Protein AF-A0A844HS88-F1 (afdb_monomer)

InterPro domains:
  IPR003953 FAD-dependent oxidoreductase 2, FAD-binding domain [PF00890] (98-197)
  IPR005288 L-aspartate oxidase [PTHR42716] (107-210)
  IPR036188 FAD/NAD(P)-binding domain superfamily [G3DSA:3.50.50.60] (1-259)
  IPR036188 FAD/NAD(P)-binding domain superfamily [SSF51905] (2-360)
  IPR037099 Fumarate reductase/succinate dehydrogenase flavoprotein-like, C-terminal domain superfamily [SSF46977] (383-468)

Structure (mmCIF, N/CA/C/O backbone):
data_AF-A0A844HS88-F1
#
_entry.id   AF-A0A844HS88-F1
#
loop_
_atom_site.group_PDB
_atom_site.id
_atom_site.type_symbol
_atom_site.label_atom_id
_atom_site.label_alt_id
_atom_site.label_comp_id
_atom_site.label_asym_id
_atom_site.label_entity_id
_atom_site.label_seq_id
_atom_site.pdbx_PDB_ins_code
_atom_site.Cartn_x
_atom_site.Cartn_y
_atom_site.Cartn_z
_atom_site.occupancy
_atom_site.B_iso_or_equiv
_atom_site.auth_seq_id
_atom_site.auth_comp_id
_atom_site.auth_asym_id
_atom_site.auth_atom_id
_atom_site.pdbx_PDB_model_num
ATOM 1 N N . MET A 1 1 ? 2.535 8.120 -6.222 1.00 95.31 1 MET A N 1
ATOM 2 C CA . MET A 1 1 ? 3.823 8.618 -5.678 1.00 95.31 1 MET A CA 1
ATOM 3 C C . MET A 1 1 ? 4.994 7.700 -6.017 1.00 95.31 1 MET A C 1
ATOM 5 O O . MET A 1 1 ? 5.872 8.145 -6.739 1.00 95.31 1 MET A O 1
ATOM 9 N N . ALA A 1 2 ? 5.017 6.444 -5.553 1.00 98.12 2 ALA A N 1
ATOM 10 C CA . ALA A 1 2 ? 6.159 5.542 -5.770 1.00 98.12 2 ALA A CA 1
ATOM 11 C C . ALA A 1 2 ? 6.509 5.316 -7.250 1.00 98.12 2 ALA A C 1
ATOM 13 O O . ALA A 1 2 ? 7.679 5.378 -7.603 1.00 98.12 2 ALA A O 1
ATOM 14 N N . GLY A 1 3 ? 5.509 5.165 -8.129 1.00 98.44 3 GLY A N 1
ATOM 15 C CA . GLY A 1 3 ? 5.744 5.041 -9.575 1.00 98.44 3 GLY A CA 1
ATOM 16 C C . GLY A 1 3 ? 6.468 6.248 -10.182 1.00 98.44 3 GLY A C 1
ATOM 17 O O . GLY A 1 3 ? 7.363 6.078 -11.002 1.00 98.44 3 GLY A O 1
ATOM 18 N N . ALA A 1 4 ? 6.170 7.468 -9.717 1.00 98.62 4 ALA A N 1
ATOM 19 C CA . ALA A 1 4 ? 6.891 8.662 -10.156 1.00 98.62 4 ALA A CA 1
ATOM 20 C C . ALA A 1 4 ? 8.345 8.658 -9.664 1.00 98.62 4 ALA A C 1
ATOM 22 O O . ALA A 1 4 ? 9.261 8.941 -10.431 1.00 98.62 4 ALA A O 1
ATOM 23 N N . TRP A 1 5 ? 8.586 8.267 -8.410 1.00 98.75 5 TRP A N 1
ATOM 24 C CA . TRP A 1 5 ? 9.951 8.117 -7.905 1.00 98.75 5 TRP A CA 1
ATOM 25 C C . TRP A 1 5 ? 10.727 6.998 -8.604 1.00 98.75 5 TRP A C 1
ATOM 27 O O . TRP A 1 5 ? 11.923 7.164 -8.830 1.00 98.75 5 TRP A O 1
ATOM 37 N N . ALA A 1 6 ? 10.065 5.914 -9.013 1.00 98.88 6 ALA A N 1
ATOM 38 C CA . ALA A 1 6 ? 10.664 4.875 -9.845 1.00 98.88 6 ALA A CA 1
ATOM 39 C C . ALA A 1 6 ? 11.025 5.377 -11.239 1.00 98.88 6 ALA A C 1
ATOM 41 O O . ALA A 1 6 ? 12.147 5.159 -11.690 1.00 98.88 6 ALA A O 1
ATOM 42 N N . ALA A 1 7 ? 10.141 6.138 -11.882 1.00 98.88 7 ALA A N 1
ATOM 43 C CA . ALA A 1 7 ? 10.450 6.773 -13.155 1.00 98.88 7 ALA A CA 1
ATOM 44 C C . ALA A 1 7 ? 11.663 7.713 -13.042 1.00 98.88 7 ALA A C 1
ATOM 46 O O . ALA A 1 7 ? 12.578 7.625 -13.856 1.00 98.88 7 ALA A O 1
ATOM 47 N N . ILE A 1 8 ? 11.736 8.547 -11.997 1.00 98.81 8 ILE A N 1
ATOM 48 C CA . ILE A 1 8 ? 12.902 9.413 -11.741 1.00 98.81 8 ILE A CA 1
ATOM 49 C C . ILE A 1 8 ? 14.176 8.575 -11.550 1.00 98.81 8 ILE A C 1
ATOM 51 O O . ILE A 1 8 ? 15.201 8.885 -12.157 1.00 98.81 8 ILE A O 1
ATOM 55 N N . GLY A 1 9 ? 14.124 7.514 -10.737 1.00 98.62 9 GLY A N 1
ATOM 56 C CA . GLY A 1 9 ? 15.266 6.623 -10.501 1.00 98.62 9 GLY A CA 1
ATOM 57 C C . GLY A 1 9 ? 15.765 5.952 -11.785 1.00 98.62 9 GLY A C 1
ATOM 58 O O . GLY A 1 9 ? 16.962 5.959 -12.063 1.00 98.62 9 GLY A O 1
ATOM 59 N N . ALA A 1 10 ? 14.846 5.455 -12.616 1.00 98.81 10 ALA A N 1
ATOM 60 C CA . ALA A 1 10 ? 15.157 4.834 -13.901 1.00 98.81 10 ALA A CA 1
ATOM 61 C C . ALA A 1 10 ? 15.749 5.829 -14.914 1.00 98.81 10 ALA A C 1
ATOM 63 O O . ALA A 1 10 ? 16.748 5.522 -15.566 1.00 98.81 10 ALA A O 1
ATOM 64 N N . ARG A 1 11 ? 15.191 7.047 -15.015 1.00 98.50 11 ARG A N 1
ATOM 65 C CA . ARG A 1 11 ? 15.721 8.112 -15.887 1.00 98.50 11 ARG A CA 1
ATOM 66 C C . ARG A 1 11 ? 17.132 8.532 -15.475 1.00 98.50 11 ARG A C 1
ATOM 68 O O . ARG A 1 11 ? 17.993 8.669 -16.337 1.00 98.50 11 ARG A O 1
ATOM 75 N N . ARG A 1 12 ? 17.404 8.667 -14.169 1.00 97.44 12 ARG A N 1
ATOM 76 C CA . ARG A 1 12 ? 18.757 8.960 -13.649 1.00 97.44 12 ARG A CA 1
ATOM 77 C C . ARG A 1 12 ? 19.763 7.851 -13.958 1.00 97.44 12 ARG A C 1
ATOM 79 O O . ARG A 1 12 ? 20.939 8.140 -14.132 1.00 97.44 12 ARG A O 1
ATOM 86 N N . ALA A 1 13 ? 19.298 6.608 -14.056 1.00 98.00 13 ALA A N 1
ATOM 87 C CA . ALA A 1 13 ? 20.099 5.459 -14.468 1.00 98.00 13 ALA A CA 1
ATOM 88 C C . ALA A 1 13 ? 20.196 5.284 -16.002 1.00 98.00 13 ALA A C 1
ATOM 90 O O . ALA A 1 13 ? 20.758 4.292 -16.462 1.00 98.00 13 ALA A O 1
ATOM 91 N N . GLY A 1 14 ? 19.673 6.227 -16.796 1.00 97.56 14 GLY A N 1
ATOM 92 C CA . GLY A 1 14 ? 19.836 6.266 -18.253 1.00 97.56 14 GLY A CA 1
ATOM 93 C C . GLY A 1 14 ? 18.770 5.526 -19.068 1.00 97.56 14 GLY A C 1
ATOM 94 O O . GLY A 1 14 ? 18.906 5.438 -20.286 1.00 97.56 14 GLY A O 1
ATOM 95 N N . ALA A 1 15 ? 17.702 5.009 -18.451 1.00 97.75 15 ALA A N 1
ATOM 96 C CA . ALA A 1 15 ? 16.630 4.330 -19.184 1.00 97.75 15 ALA A CA 1
ATOM 97 C C . ALA A 1 15 ? 15.631 5.316 -19.810 1.00 97.75 15 ALA A C 1
ATOM 99 O O . ALA A 1 15 ? 15.387 6.396 -19.271 1.00 97.75 15 ALA A O 1
ATOM 100 N N . SER A 1 16 ? 14.990 4.942 -20.920 1.00 97.81 16 SER A N 1
ATOM 101 C CA . SER A 1 16 ? 13.682 5.494 -21.303 1.00 97.81 16 SER A CA 1
ATOM 102 C C . SER A 1 16 ? 12.586 4.867 -20.437 1.00 97.81 16 SER A C 1
ATOM 104 O O . SER A 1 16 ? 12.724 3.737 -19.972 1.00 97.81 16 SER A O 1
ATOM 106 N N . VAL A 1 17 ? 11.514 5.615 -20.165 1.00 98.69 17 VAL A N 1
ATOM 107 C CA . VAL A 1 17 ? 10.471 5.183 -19.225 1.00 98.69 17 VAL A CA 1
ATOM 108 C C . VAL A 1 17 ? 9.094 5.490 -19.791 1.00 98.69 17 VAL A C 1
ATOM 110 O O . VAL A 1 17 ? 8.818 6.628 -20.174 1.00 98.69 17 VAL A O 1
ATOM 113 N N . VAL A 1 18 ? 8.227 4.479 -19.755 1.00 98.69 18 VAL A N 1
ATOM 114 C CA . VAL A 1 18 ? 6.777 4.630 -19.870 1.00 98.69 18 VAL A CA 1
ATOM 115 C C . VAL A 1 18 ? 6.174 4.382 -18.489 1.00 98.69 18 VAL A C 1
ATOM 117 O O . VAL A 1 18 ? 6.481 3.374 -17.854 1.00 98.69 18 VAL A O 1
ATOM 120 N N . LEU A 1 19 ? 5.345 5.305 -18.008 1.00 98.75 19 LEU A N 1
ATOM 121 C CA . LEU A 1 19 ? 4.589 5.166 -16.767 1.00 98.75 19 LEU A CA 1
ATOM 122 C C . LEU A 1 19 ? 3.106 5.062 -17.104 1.00 98.75 19 LEU A C 1
ATOM 124 O O . LEU A 1 19 ? 2.543 5.971 -17.709 1.00 98.75 19 LEU A O 1
ATOM 128 N N . VAL A 1 20 ? 2.480 3.971 -16.670 1.00 98.00 20 VAL A N 1
ATOM 129 C CA . VAL A 1 20 ? 1.036 3.739 -16.797 1.00 98.00 20 VAL A CA 1
ATOM 130 C C . VAL A 1 20 ? 0.347 3.986 -15.457 1.00 98.00 20 VAL A C 1
ATOM 132 O O . VAL A 1 20 ? 0.857 3.591 -14.407 1.00 98.00 20 VAL A O 1
ATOM 135 N N . GLU A 1 21 ? -0.797 4.662 -15.476 1.00 97.19 21 GLU A N 1
ATOM 136 C CA . GLU A 1 21 ? -1.566 5.000 -14.277 1.00 97.19 21 GLU A CA 1
ATOM 137 C C . GLU A 1 21 ? -3.056 4.746 -14.520 1.00 97.19 21 GLU A C 1
ATOM 139 O O . GLU A 1 21 ? -3.632 5.231 -15.491 1.00 97.19 21 GLU A O 1
ATOM 144 N N . LYS A 1 22 ? -3.695 4.000 -13.608 1.00 96.56 22 LYS A N 1
ATOM 145 C CA . LYS A 1 22 ? -5.129 3.673 -13.681 1.00 96.56 22 LYS A CA 1
ATOM 146 C C . LYS A 1 22 ? -6.009 4.925 -13.634 1.00 96.56 22 LYS A C 1
ATOM 148 O O . LYS A 1 22 ? -7.037 4.988 -14.301 1.00 96.56 22 LYS A O 1
ATOM 153 N N . GLY A 1 23 ? -5.640 5.900 -12.807 1.00 95.25 23 GLY A N 1
ATOM 154 C CA . GLY A 1 23 ? -6.290 7.205 -12.732 1.00 95.25 23 GLY A CA 1
ATOM 155 C C . GLY A 1 23 ? -5.534 8.264 -13.528 1.00 95.25 23 GLY A C 1
ATOM 156 O O . GLY A 1 23 ? -5.138 8.044 -14.663 1.00 95.25 23 GLY A O 1
ATOM 157 N N . TRP A 1 24 ? -5.322 9.418 -12.903 1.00 96.00 24 TRP A N 1
ATOM 158 C CA . TRP A 1 24 ? -4.529 10.509 -13.455 1.00 96.00 24 TRP A CA 1
ATOM 159 C C . TRP A 1 24 ? -3.323 10.794 -12.560 1.00 96.00 24 TRP A C 1
ATOM 161 O O . TRP A 1 24 ? -3.473 11.215 -11.404 1.00 96.00 24 TRP A O 1
ATOM 171 N N . LEU A 1 25 ? -2.114 10.626 -13.093 1.00 96.56 25 LEU A N 1
ATOM 172 C CA . LEU A 1 25 ? -0.883 10.894 -12.369 1.00 96.56 25 LEU A CA 1
ATOM 173 C C . LEU A 1 25 ? -0.826 12.372 -11.987 1.00 96.56 25 LEU A C 1
ATOM 175 O O . LEU A 1 25 ? -0.761 13.258 -12.837 1.00 96.56 25 LEU A O 1
ATOM 179 N N . GLY A 1 26 ? -0.821 12.636 -10.684 1.00 94.75 26 GLY A N 1
ATOM 180 C CA . GLY A 1 26 ? -0.817 13.989 -10.129 1.00 94.75 26 GLY A CA 1
ATOM 181 C C . GLY A 1 26 ? -2.053 14.309 -9.292 1.00 94.75 26 GLY A C 1
ATOM 182 O O . GLY A 1 26 ? -2.003 15.222 -8.470 1.00 94.75 26 GLY A O 1
ATOM 183 N N . THR A 1 27 ? -3.136 13.546 -9.455 1.00 93.81 27 THR A N 1
ATOM 184 C CA . THR A 1 27 ? -4.391 13.730 -8.704 1.00 93.81 27 THR A CA 1
ATOM 185 C C . THR A 1 27 ? -5.016 12.419 -8.218 1.00 93.81 27 THR A C 1
ATOM 187 O O . THR A 1 27 ? -5.870 12.467 -7.334 1.00 93.81 27 THR A O 1
ATOM 190 N N . SER A 1 28 ? -4.587 11.259 -8.730 1.00 92.06 28 SER A N 1
ATOM 191 C CA . SER A 1 28 ? -5.020 9.943 -8.253 1.00 92.06 28 SER A CA 1
ATOM 192 C C . SER A 1 28 ? -4.204 9.420 -7.063 1.00 92.06 28 SER A C 1
ATOM 194 O O . SER A 1 28 ? -3.076 9.846 -6.787 1.00 92.06 28 SER A O 1
ATOM 196 N N . GLY A 1 29 ? -4.799 8.447 -6.367 1.00 91.88 29 GLY A N 1
ATOM 197 C CA . GLY A 1 29 ? -4.190 7.708 -5.266 1.00 91.88 29 GLY A CA 1
ATOM 198 C C . GLY A 1 29 ? -4.266 8.416 -3.911 1.00 91.88 29 GLY A C 1
ATOM 199 O O . GLY A 1 29 ? -4.473 9.625 -3.805 1.00 91.88 29 GLY A O 1
ATOM 200 N N . VAL A 1 30 ? -4.042 7.646 -2.847 1.00 92.06 30 VAL A N 1
ATOM 201 C CA . VAL A 1 30 ? -4.132 8.121 -1.455 1.00 92.06 30 VAL A CA 1
ATOM 202 C C . VAL A 1 30 ? -3.139 9.229 -1.103 1.00 92.06 30 VAL A C 1
ATOM 204 O O . VAL A 1 30 ? -3.414 10.053 -0.236 1.00 92.06 30 VAL A O 1
ATOM 207 N N . THR A 1 31 ? -1.991 9.313 -1.788 1.00 92.50 31 THR A N 1
ATOM 208 C CA . THR A 1 31 ? -1.040 10.413 -1.565 1.00 92.50 31 THR A CA 1
ATOM 209 C C . THR A 1 31 ? -1.655 11.757 -1.944 1.00 92.50 31 THR A C 1
ATOM 211 O O . THR A 1 31 ? -1.456 12.727 -1.220 1.00 92.50 31 THR A O 1
ATOM 214 N N . ALA A 1 32 ? -2.426 11.825 -3.037 1.00 91.69 32 ALA A N 1
ATOM 215 C CA . ALA A 1 32 ? -3.020 13.071 -3.518 1.00 91.69 32 ALA A CA 1
ATOM 216 C C . ALA A 1 32 ? -4.053 13.650 -2.536 1.00 91.69 32 ALA A C 1
ATOM 218 O O . ALA A 1 32 ? -4.318 14.847 -2.559 1.00 91.69 32 ALA A O 1
ATOM 219 N N . THR A 1 33 ? -4.619 12.829 -1.651 1.00 87.12 33 THR A N 1
ATOM 220 C CA . THR A 1 33 ? -5.677 13.213 -0.702 1.00 87.12 33 THR A CA 1
ATOM 221 C C . THR A 1 33 ? -5.168 13.350 0.744 1.00 87.12 33 THR A C 1
ATOM 223 O O . THR A 1 33 ? -5.903 13.778 1.649 1.00 87.12 33 THR A O 1
ATOM 226 N N . ALA A 1 34 ? -3.889 13.035 0.966 1.00 84.25 34 ALA A N 1
ATOM 227 C CA . ALA A 1 34 ? -3.216 13.043 2.259 1.00 84.25 34 ALA A CA 1
ATOM 228 C C . ALA A 1 34 ? -2.344 14.295 2.483 1.00 84.25 34 ALA A C 1
ATOM 230 O O . ALA A 1 34 ? -2.107 15.101 1.584 1.00 84.25 34 ALA A O 1
ATOM 231 N N . GLY A 1 35 ? -1.841 14.441 3.711 1.00 81.94 35 GLY A N 1
ATOM 232 C CA . GLY A 1 35 ? -0.672 15.269 4.027 1.00 81.94 35 GLY A CA 1
ATOM 233 C C . GLY A 1 35 ? 0.528 14.352 4.264 1.00 81.94 35 GLY A C 1
ATOM 234 O O . GLY A 1 35 ? 0.782 14.013 5.423 1.00 81.94 35 GLY A O 1
ATOM 235 N N . PRO A 1 36 ? 1.179 13.827 3.206 1.00 85.25 36 PRO A N 1
ATOM 236 C CA . PRO A 1 36 ? 2.273 12.881 3.366 1.00 85.25 36 PRO A CA 1
ATOM 237 C C . PRO A 1 36 ? 3.429 13.553 4.101 1.00 85.25 36 PRO A C 1
ATOM 239 O O . PRO A 1 36 ? 3.849 14.656 3.754 1.00 85.25 36 PRO A O 1
ATOM 242 N N . GLY A 1 37 ? 3.942 12.873 5.121 1.00 87.50 37 GLY A N 1
ATOM 243 C CA . GLY A 1 37 ? 5.184 13.269 5.761 1.00 87.50 37 GLY A CA 1
ATOM 244 C C . GLY A 1 37 ? 6.260 12.246 5.469 1.00 87.50 37 GLY A C 1
ATOM 245 O O . GLY A 1 37 ? 5.969 11.063 5.512 1.00 87.50 37 GLY A O 1
ATOM 246 N N . HIS A 1 38 ? 7.477 12.664 5.159 1.00 94.62 38 HIS A N 1
ATOM 247 C CA . HIS A 1 38 ? 8.585 11.730 4.975 1.00 94.62 38 HIS A CA 1
ATOM 248 C C . HIS A 1 38 ? 9.324 11.517 6.297 1.00 94.62 38 HIS A C 1
ATOM 250 O O . HIS A 1 38 ? 9.466 12.455 7.087 1.00 94.62 38 HIS A O 1
ATOM 256 N N . TRP A 1 39 ? 9.828 10.299 6.525 1.00 95.25 39 TRP A N 1
ATOM 257 C CA . TRP A 1 39 ? 10.759 10.032 7.618 1.00 95.25 39 TRP A CA 1
ATOM 258 C C . TRP A 1 39 ? 12.066 10.779 7.359 1.00 95.25 39 TRP A C 1
ATOM 260 O O . TRP A 1 39 ? 12.939 10.332 6.624 1.00 95.25 39 TRP A O 1
ATOM 270 N N . TRP A 1 40 ? 12.121 11.981 7.921 1.00 95.19 40 TRP A N 1
ATOM 271 C CA . TRP A 1 40 ? 13.153 12.980 7.702 1.00 95.19 40 TRP A CA 1
ATOM 272 C C . TRP A 1 40 ? 13.886 13.221 9.017 1.00 95.19 40 TRP A C 1
ATOM 274 O O . TRP A 1 40 ? 13.333 13.839 9.931 1.00 95.19 40 TRP A O 1
ATOM 284 N N . VAL A 1 41 ? 15.096 12.677 9.131 1.00 96.19 41 VAL A N 1
ATOM 285 C CA . VAL A 1 41 ? 15.913 12.713 10.350 1.00 96.19 41 VAL A CA 1
ATOM 286 C C . VAL A 1 41 ? 17.351 13.049 9.967 1.00 96.19 41 VAL A C 1
ATOM 288 O O . VAL A 1 41 ? 17.917 12.419 9.067 1.00 96.19 41 VAL A O 1
ATOM 291 N N . ALA A 1 42 ? 17.926 14.045 10.642 1.00 95.31 42 ALA A N 1
ATOM 292 C CA . ALA A 1 42 ? 19.306 14.457 10.425 1.00 95.31 42 ALA A CA 1
ATOM 293 C C . ALA A 1 42 ? 20.274 13.305 10.751 1.00 95.31 42 ALA A C 1
ATOM 295 O O . ALA A 1 42 ? 19.983 12.541 11.673 1.00 95.31 42 ALA A O 1
ATOM 296 N N . PRO A 1 43 ? 21.423 13.175 10.055 1.00 97.06 43 PRO A N 1
ATOM 297 C CA . PRO A 1 43 ? 22.358 12.061 10.248 1.00 97.06 43 PRO A CA 1
ATOM 298 C C . PRO A 1 43 ? 22.714 11.760 11.712 1.00 97.06 43 PRO A C 1
ATOM 300 O O . PRO A 1 43 ? 22.694 10.599 12.110 1.00 97.06 43 PRO A O 1
ATOM 303 N N . ALA A 1 44 ? 22.952 12.793 12.527 1.00 97.31 44 ALA A N 1
ATOM 304 C CA . ALA A 1 44 ? 23.305 12.641 13.942 1.00 97.31 44 ALA A CA 1
ATOM 305 C C . ALA A 1 44 ? 22.196 11.986 14.795 1.00 97.31 44 ALA A C 1
ATOM 307 O O . ALA A 1 44 ? 22.497 11.298 15.767 1.00 97.31 44 ALA A O 1
ATOM 308 N N . ASP A 1 45 ? 20.927 12.145 14.408 1.00 97.75 45 ASP A N 1
ATOM 309 C CA . ASP A 1 45 ? 19.766 11.673 15.173 1.00 97.75 45 ASP A CA 1
ATOM 310 C C . ASP A 1 45 ? 19.217 10.323 14.672 1.00 97.75 45 ASP A C 1
ATOM 312 O O . ASP A 1 45 ? 18.316 9.738 15.288 1.00 97.75 45 ASP A O 1
ATOM 316 N N . ARG A 1 46 ? 19.730 9.803 13.545 1.00 97.25 46 ARG A N 1
ATOM 317 C CA . ARG A 1 46 ? 19.228 8.561 12.927 1.00 97.25 46 ARG A CA 1
ATOM 318 C C . ARG A 1 46 ? 19.328 7.344 13.847 1.00 97.25 46 ARG A C 1
ATOM 320 O O . ARG A 1 46 ? 18.313 6.651 13.955 1.00 97.25 46 ARG A O 1
ATOM 327 N N . PRO A 1 47 ? 20.439 7.097 14.577 1.00 97.62 47 PRO A N 1
ATOM 328 C CA . PRO A 1 47 ? 20.527 5.935 15.462 1.00 97.62 47 PRO A CA 1
ATOM 329 C C . PRO A 1 47 ? 19.402 5.901 16.505 1.00 97.62 47 PRO A C 1
ATOM 331 O O . PRO A 1 47 ? 18.768 4.865 16.706 1.00 97.62 47 PRO A O 1
ATOM 334 N N . ALA A 1 48 ? 19.081 7.050 17.109 1.00 97.56 48 ALA A N 1
ATOM 335 C CA . ALA A 1 48 ? 18.002 7.163 18.086 1.00 97.56 48 ALA A CA 1
ATOM 336 C C . ALA A 1 48 ? 16.618 6.957 17.447 1.00 97.56 48 ALA A C 1
ATOM 338 O O . ALA A 1 48 ? 15.762 6.267 18.010 1.00 97.56 48 ALA A O 1
ATOM 339 N N . ALA A 1 49 ? 16.389 7.514 16.253 1.00 95.88 49 ALA A N 1
ATOM 340 C CA . ALA A 1 49 ? 15.140 7.323 15.521 1.00 95.88 49 ALA A CA 1
ATOM 341 C C . ALA A 1 49 ? 14.917 5.853 15.119 1.00 95.88 49 ALA A C 1
ATOM 343 O O . ALA A 1 49 ? 13.800 5.344 15.257 1.00 95.88 49 ALA A O 1
ATOM 344 N N . ILE A 1 50 ? 15.971 5.167 14.666 1.00 96.88 50 ILE A N 1
ATOM 345 C CA . ILE A 1 50 ? 15.947 3.742 14.319 1.00 96.88 50 ILE A CA 1
ATOM 346 C C . ILE A 1 50 ? 15.696 2.897 15.568 1.00 96.88 50 ILE A C 1
ATOM 348 O O . ILE A 1 50 ? 14.772 2.087 15.562 1.00 96.88 50 ILE A O 1
ATOM 352 N N . ALA A 1 51 ? 16.433 3.126 16.660 1.00 96.38 51 ALA A N 1
ATOM 353 C CA . ALA A 1 51 ? 16.244 2.407 17.923 1.00 96.38 51 ALA A CA 1
ATOM 354 C C . ALA A 1 51 ? 14.804 2.539 18.447 1.00 96.38 51 ALA A C 1
ATOM 356 O O . ALA A 1 51 ? 14.166 1.543 18.799 1.00 96.38 51 ALA A O 1
ATOM 357 N N . LYS A 1 52 ? 14.242 3.755 18.404 1.00 94.38 52 LYS A N 1
ATOM 358 C CA . LYS A 1 52 ? 12.843 4.005 18.772 1.00 94.38 52 LYS A CA 1
ATOM 359 C C . LYS A 1 52 ? 11.868 3.209 17.905 1.00 94.38 52 LYS A C 1
ATOM 361 O O . LYS A 1 52 ? 10.883 2.685 18.424 1.00 94.38 52 LYS A O 1
ATOM 366 N N . ARG A 1 53 ? 12.111 3.118 16.593 1.00 93.38 53 ARG A N 1
ATOM 367 C CA . ARG A 1 53 ? 11.241 2.355 15.689 1.00 93.38 53 ARG A CA 1
ATOM 368 C C . ARG A 1 53 ? 11.391 0.847 15.889 1.00 93.38 53 ARG A C 1
ATOM 370 O O . ARG A 1 53 ? 10.376 0.153 15.893 1.00 93.38 53 ARG A O 1
ATOM 377 N N . LEU A 1 54 ? 12.612 0.349 16.096 1.00 93.25 54 LEU A N 1
ATOM 378 C CA . LEU A 1 54 ? 12.894 -1.060 16.392 1.00 93.25 54 LEU A CA 1
ATOM 379 C C . LEU A 1 54 ? 12.110 -1.549 17.608 1.00 93.25 54 LEU A C 1
ATOM 381 O O . LEU A 1 54 ? 11.439 -2.575 17.508 1.00 93.25 54 LEU A O 1
ATOM 385 N N . ALA A 1 55 ? 12.088 -0.773 18.691 1.00 92.31 55 ALA A N 1
ATOM 386 C CA . ALA A 1 55 ? 11.365 -1.121 19.915 1.00 92.31 55 ALA A CA 1
ATOM 387 C C . ALA A 1 55 ? 9.847 -1.335 19.718 1.00 92.31 55 ALA A C 1
ATOM 389 O O . ALA A 1 55 ? 9.215 -2.026 20.508 1.00 92.31 55 ALA A O 1
ATOM 390 N N . GLN A 1 56 ? 9.250 -0.765 18.666 1.00 88.06 56 GLN A N 1
ATOM 391 C CA . GLN A 1 56 ? 7.805 -0.835 18.389 1.00 88.06 56 GLN A CA 1
ATOM 392 C C . GLN A 1 56 ? 7.445 -1.818 17.265 1.00 88.06 56 GLN A C 1
ATOM 394 O O . GLN A 1 56 ? 6.276 -2.038 16.960 1.00 88.06 56 GLN A O 1
ATOM 399 N N . SER A 1 57 ? 8.454 -2.373 16.602 1.00 83.25 57 SER A N 1
ATOM 400 C CA . SER A 1 57 ? 8.322 -3.052 15.314 1.00 83.25 57 SER A CA 1
ATOM 401 C C . SER A 1 57 ? 7.859 -4.503 15.394 1.00 83.25 57 SER A C 1
ATOM 403 O O . SER A 1 57 ? 7.621 -5.115 14.360 1.00 83.25 57 SER A O 1
ATOM 405 N N . GLY A 1 58 ? 7.798 -5.098 16.583 1.00 89.94 58 GLY A N 1
ATOM 406 C CA . GLY A 1 58 ? 7.534 -6.529 16.715 1.00 89.94 58 GLY A CA 1
ATOM 407 C C . GLY A 1 58 ? 8.606 -7.425 16.076 1.00 89.94 58 GLY A C 1
ATOM 408 O O . GLY A 1 58 ? 8.299 -8.568 15.771 1.00 89.94 58 GLY A O 1
ATOM 409 N N . GLY A 1 59 ? 9.835 -6.947 15.854 1.00 90.38 59 GLY A N 1
ATOM 410 C CA . GLY A 1 59 ? 10.973 -7.790 15.450 1.00 90.38 59 GLY A CA 1
ATOM 411 C C . GLY A 1 59 ? 10.998 -8.239 13.983 1.00 90.38 59 GLY A C 1
ATOM 412 O O . GLY A 1 59 ? 11.771 -9.124 13.644 1.00 90.38 59 GLY A O 1
ATOM 413 N N . LEU A 1 60 ? 10.168 -7.657 13.111 1.00 93.50 60 LEU A N 1
ATOM 414 C CA . LEU A 1 60 ? 10.093 -8.032 11.682 1.00 93.50 60 LEU A CA 1
ATOM 415 C C . LEU A 1 60 ? 10.860 -7.092 10.739 1.00 93.50 60 LEU A C 1
ATOM 417 O O . LEU A 1 60 ? 11.023 -7.367 9.544 1.00 93.50 60 LEU A O 1
ATOM 421 N N . ASN A 1 61 ? 11.304 -5.965 11.279 1.00 91.00 61 ASN A N 1
ATOM 422 C CA . ASN A 1 61 ? 11.989 -4.908 10.559 1.00 91.00 61 ASN A CA 1
ATOM 423 C C . ASN A 1 61 ? 13.502 -5.131 10.480 1.00 91.00 61 ASN A C 1
ATOM 425 O O . ASN A 1 61 ? 14.062 -6.023 11.109 1.00 91.00 61 ASN A O 1
ATOM 429 N N . ASP A 1 62 ? 14.163 -4.293 9.688 1.00 94.50 62 ASP A N 1
ATOM 430 C CA . ASP A 1 62 ? 15.588 -4.379 9.419 1.00 94.50 62 ASP A CA 1
ATOM 431 C C . ASP A 1 62 ? 16.233 -2.982 9.534 1.00 94.50 62 ASP A C 1
ATOM 433 O O . ASP A 1 62 ? 15.904 -2.084 8.748 1.00 94.50 62 ASP A O 1
ATOM 437 N N . PRO A 1 63 ? 17.137 -2.756 10.508 1.00 95.88 63 PRO A N 1
ATOM 438 C CA . PRO A 1 63 ? 17.759 -1.449 10.712 1.00 95.88 63 PRO A CA 1
ATOM 439 C C . PRO A 1 63 ? 18.600 -0.984 9.519 1.00 95.88 63 PRO A C 1
ATOM 441 O O . PRO A 1 63 ? 18.691 0.221 9.289 1.00 95.88 63 PRO A O 1
ATOM 444 N N . VAL A 1 64 ? 19.158 -1.903 8.722 1.00 96.56 64 VAL A N 1
ATOM 445 C CA . VAL A 1 64 ? 19.927 -1.550 7.519 1.00 96.56 64 VAL A CA 1
ATOM 446 C C . VAL A 1 64 ? 19.007 -0.916 6.481 1.00 96.56 64 VAL A C 1
ATOM 448 O O . VAL A 1 64 ? 19.354 0.094 5.867 1.00 96.56 64 VAL A O 1
ATOM 451 N N . TRP A 1 65 ? 17.799 -1.457 6.312 1.00 97.50 65 TRP A N 1
ATOM 452 C CA . TRP A 1 65 ? 16.796 -0.855 5.434 1.00 97.50 65 TRP A CA 1
ATOM 453 C C . TRP A 1 65 ? 16.284 0.483 5.968 1.00 97.50 65 TRP A C 1
ATOM 455 O O . TRP A 1 65 ? 16.029 1.385 5.169 1.00 97.50 65 TRP A O 1
ATOM 465 N N . MET A 1 66 ? 16.170 0.644 7.290 1.00 97.19 66 MET A N 1
ATOM 466 C CA . MET A 1 66 ? 15.782 1.922 7.897 1.00 97.19 66 MET A CA 1
ATOM 467 C C . MET A 1 66 ? 16.794 3.032 7.648 1.00 97.19 66 MET A C 1
ATOM 469 O O . MET A 1 66 ? 16.409 4.108 7.191 1.00 97.19 66 MET A O 1
ATOM 473 N N . GLU A 1 67 ? 18.073 2.767 7.911 1.00 97.94 67 GLU A N 1
ATOM 474 C CA . GLU A 1 67 ? 19.144 3.731 7.647 1.00 97.94 67 GLU A CA 1
ATOM 475 C C . GLU A 1 67 ? 19.153 4.114 6.166 1.00 97.94 67 GLU A C 1
ATOM 477 O O . GLU A 1 67 ? 19.147 5.293 5.817 1.00 97.94 67 GLU A O 1
ATOM 482 N N . ARG A 1 68 ? 19.020 3.120 5.284 1.00 97.69 68 ARG A N 1
ATOM 483 C CA . ARG A 1 68 ? 18.999 3.341 3.839 1.00 97.69 68 ARG A CA 1
ATOM 484 C C . ARG A 1 68 ? 17.819 4.207 3.383 1.00 97.69 68 ARG A C 1
ATOM 486 O O . ARG A 1 68 ? 18.004 5.075 2.529 1.00 97.69 68 ARG A O 1
ATOM 493 N N . ILE A 1 69 ? 16.603 4.011 3.918 1.00 97.75 69 ILE A N 1
ATOM 494 C CA . ILE A 1 69 ? 15.476 4.892 3.552 1.00 97.75 69 ILE A CA 1
ATOM 495 C C . ILE A 1 69 ? 15.662 6.311 4.088 1.00 97.75 69 ILE A C 1
ATOM 497 O O . ILE A 1 69 ? 15.239 7.240 3.400 1.00 97.75 69 ILE A O 1
ATOM 501 N N . LEU A 1 70 ? 16.280 6.486 5.262 1.00 98.06 70 LEU A N 1
ATOM 502 C CA . LEU A 1 70 ? 16.589 7.800 5.833 1.00 98.06 70 LEU A CA 1
ATOM 503 C C . LEU A 1 70 ? 17.621 8.535 4.976 1.00 98.06 70 LEU A C 1
ATOM 505 O O . LEU A 1 70 ? 17.401 9.691 4.623 1.00 98.06 70 LEU A O 1
ATOM 509 N N . GLU A 1 71 ? 18.694 7.849 4.587 1.00 98.31 71 GLU A N 1
ATOM 510 C CA . GLU A 1 71 ? 19.733 8.359 3.691 1.00 98.31 71 GLU A CA 1
ATOM 511 C C . GLU A 1 71 ? 19.153 8.775 2.336 1.00 98.31 71 GLU A C 1
ATOM 513 O O . GLU A 1 71 ? 19.243 9.940 1.952 1.00 98.31 71 GLU A O 1
ATOM 518 N N . THR A 1 72 ? 18.453 7.865 1.653 1.00 98.31 72 THR A N 1
ATOM 519 C CA . THR A 1 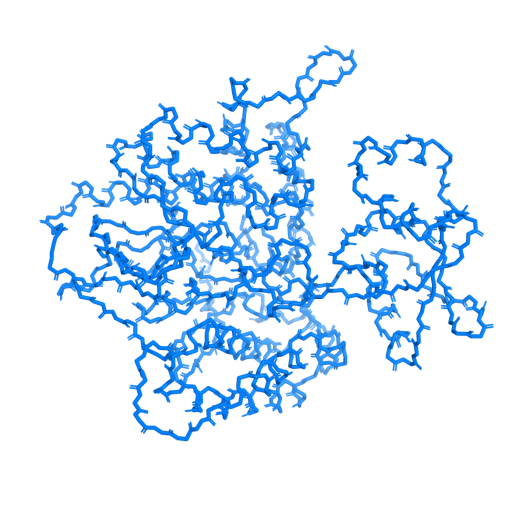72 ? 17.879 8.160 0.332 1.00 98.31 72 THR A CA 1
ATOM 520 C C . THR A 1 72 ? 16.827 9.266 0.406 1.00 98.31 72 THR A C 1
ATOM 522 O O . THR A 1 72 ? 16.794 10.144 -0.450 1.00 98.31 72 THR A O 1
ATOM 525 N N . THR A 1 73 ? 15.975 9.288 1.434 1.00 97.31 73 THR A N 1
ATOM 526 C CA . THR A 1 73 ? 14.996 10.376 1.583 1.00 97.31 73 THR A CA 1
ATOM 527 C C . THR A 1 73 ? 15.704 11.718 1.761 1.00 97.31 73 THR A C 1
ATOM 529 O O . THR A 1 73 ? 15.316 12.681 1.099 1.00 97.31 73 THR A O 1
ATOM 532 N N . TRP A 1 74 ? 16.738 11.767 2.612 1.00 97.44 74 TRP A N 1
ATOM 533 C CA . TRP A 1 74 ? 17.521 12.969 2.911 1.00 97.44 74 TRP A CA 1
ATOM 534 C C . TRP A 1 74 ? 18.149 13.587 1.660 1.00 97.44 74 TRP A C 1
ATOM 536 O O . TRP A 1 74 ? 18.096 14.798 1.466 1.00 97.44 74 TRP A O 1
ATOM 546 N N 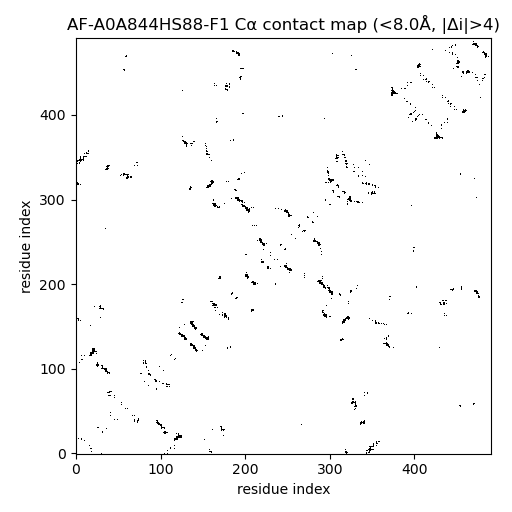. GLU A 1 75 ? 18.701 12.752 0.786 1.00 97.38 75 GLU A N 1
ATOM 547 C CA . GLU A 1 75 ? 19.353 13.205 -0.442 1.00 97.38 75 GLU A CA 1
ATOM 548 C C . GLU A 1 75 ? 18.358 13.579 -1.542 1.00 97.38 75 GLU A C 1
ATOM 550 O O . GLU A 1 75 ? 18.559 14.549 -2.271 1.00 97.38 75 GLU A O 1
ATOM 555 N N . ILE A 1 76 ? 17.285 12.801 -1.693 1.00 97.56 76 ILE A N 1
ATOM 556 C CA . ILE A 1 76 ? 16.450 12.857 -2.894 1.00 97.56 76 ILE A CA 1
ATOM 557 C C . ILE A 1 76 ? 15.278 13.823 -2.757 1.00 97.56 76 ILE A C 1
ATOM 559 O O . ILE A 1 76 ? 14.947 14.507 -3.727 1.00 97.56 76 ILE A O 1
ATOM 563 N N . LEU A 1 77 ? 14.641 13.920 -1.591 1.00 96.62 77 LEU A N 1
ATOM 564 C CA . LEU A 1 77 ? 13.457 14.770 -1.435 1.00 96.62 77 LEU A CA 1
ATOM 565 C C . LEU A 1 77 ? 13.729 16.263 -1.736 1.00 96.62 77 LEU A C 1
ATOM 567 O O . LEU A 1 77 ? 12.915 16.860 -2.448 1.00 96.62 77 LEU A O 1
ATOM 571 N N . PRO A 1 78 ? 14.865 16.868 -1.317 1.00 96.88 78 PRO A N 1
ATOM 572 C CA . PRO A 1 78 ? 15.190 18.263 -1.644 1.00 96.88 78 PRO A CA 1
ATOM 573 C C . PRO A 1 78 ? 15.361 18.543 -3.140 1.00 96.88 78 PRO A C 1
ATOM 575 O O . PRO A 1 78 ? 15.228 19.688 -3.581 1.00 96.88 78 PRO A O 1
ATOM 578 N N . THR A 1 79 ? 15.612 17.507 -3.947 1.00 96.50 79 THR A N 1
ATOM 579 C CA . THR A 1 79 ? 15.801 17.653 -5.398 1.00 96.50 79 THR A CA 1
ATOM 580 C C . THR A 1 79 ? 14.532 18.070 -6.137 1.00 96.50 79 THR A C 1
ATOM 582 O O . THR A 1 79 ? 14.611 18.320 -7.332 1.00 96.50 79 THR A O 1
ATOM 585 N N . LEU A 1 80 ? 13.375 18.141 -5.469 1.00 96.31 80 LEU A N 1
ATOM 586 C CA . LEU A 1 80 ? 12.127 18.671 -6.029 1.00 96.31 80 LEU A CA 1
ATOM 587 C C . LEU A 1 80 ? 11.952 20.182 -5.841 1.00 96.31 80 LEU A C 1
ATOM 589 O O . LEU A 1 80 ? 10.900 20.699 -6.193 1.00 96.31 80 LEU A O 1
ATOM 593 N N . SER A 1 81 ? 12.918 20.890 -5.260 1.00 95.88 81 SER A N 1
ATOM 594 C CA . SER A 1 81 ? 12.791 22.316 -4.904 1.00 95.88 81 SER A CA 1
ATOM 595 C C . SER A 1 81 ? 12.544 23.271 -6.085 1.00 95.88 81 SER A C 1
ATOM 597 O O . SER A 1 81 ? 12.015 24.359 -5.895 1.00 95.88 81 SER A O 1
ATOM 599 N N . ASP A 1 82 ? 12.872 22.862 -7.305 1.00 95.12 82 ASP A N 1
ATOM 600 C CA . ASP A 1 82 ? 12.571 23.550 -8.568 1.00 95.12 82 ASP A CA 1
ATOM 601 C C . ASP A 1 82 ? 11.111 23.378 -9.030 1.00 95.12 82 ASP A C 1
ATOM 603 O O . ASP A 1 82 ? 10.589 24.207 -9.774 1.00 95.12 82 ASP A O 1
ATOM 607 N N . VAL A 1 83 ? 10.435 22.306 -8.603 1.00 96.81 83 VAL A N 1
ATOM 608 C CA . VAL A 1 83 ? 9.046 21.999 -8.982 1.00 96.81 83 VAL A CA 1
ATOM 609 C C . VAL A 1 83 ? 8.075 22.025 -7.804 1.00 96.81 83 VAL A C 1
ATOM 611 O O . VAL A 1 83 ? 6.869 22.070 -8.025 1.00 96.81 83 VAL A O 1
ATOM 614 N N . TYR A 1 84 ? 8.535 22.012 -6.560 1.00 95.81 84 TYR A N 1
ATOM 615 C CA . TYR A 1 84 ? 7.707 22.013 -5.357 1.00 95.81 84 TYR A CA 1
ATOM 616 C C . TYR A 1 84 ? 8.179 23.095 -4.389 1.00 95.81 84 TYR A C 1
ATOM 618 O O . TYR A 1 84 ? 9.335 23.103 -3.970 1.00 95.81 84 TYR A O 1
ATOM 626 N N . ASP A 1 85 ? 7.257 23.974 -4.003 1.00 93.31 85 ASP A N 1
ATOM 627 C CA . ASP A 1 85 ? 7.524 25.027 -3.030 1.00 93.31 85 ASP A CA 1
ATOM 628 C C . ASP A 1 85 ? 7.404 24.470 -1.605 1.00 93.31 85 ASP A C 1
ATOM 630 O O . ASP A 1 85 ? 6.312 24.222 -1.085 1.00 93.31 85 ASP A O 1
ATOM 634 N N . PHE A 1 86 ? 8.550 24.200 -0.982 1.00 93.50 86 PHE A N 1
ATOM 635 C CA . PHE A 1 86 ? 8.594 23.724 0.394 1.00 93.50 86 PHE A CA 1
ATOM 636 C C . PHE A 1 86 ? 8.304 24.872 1.363 1.00 93.50 86 PHE A C 1
ATOM 638 O O . PHE A 1 86 ? 8.982 25.898 1.352 1.00 93.50 86 PHE A O 1
ATOM 645 N N . SER A 1 87 ? 7.353 24.655 2.279 1.00 89.06 87 SER A N 1
ATOM 646 C CA . SER A 1 87 ? 7.105 25.595 3.379 1.00 89.06 87 SER A CA 1
ATOM 647 C C . SER A 1 87 ? 8.381 25.845 4.181 1.00 89.06 87 SER A C 1
ATOM 649 O O . SER A 1 87 ? 9.170 24.918 4.362 1.00 89.06 87 SER A O 1
ATOM 651 N N . ARG A 1 88 ? 8.555 27.056 4.708 1.00 90.06 88 ARG A N 1
ATOM 652 C CA . ARG A 1 88 ? 9.735 27.447 5.491 1.00 90.06 88 ARG A CA 1
ATOM 653 C C . ARG A 1 88 ? 9.407 27.583 6.977 1.00 90.06 88 ARG A C 1
ATOM 655 O O . ARG A 1 88 ? 8.249 27.799 7.335 1.00 90.06 88 ARG A O 1
ATOM 662 N N . ASP A 1 89 ? 10.400 27.390 7.838 1.00 87.00 89 ASP A N 1
ATOM 663 C CA . ASP A 1 89 ? 10.300 27.706 9.265 1.00 87.00 89 ASP A CA 1
ATOM 664 C C . ASP A 1 89 ? 10.556 29.195 9.557 1.00 87.00 89 ASP A C 1
ATOM 666 O O . ASP A 1 89 ? 10.710 30.008 8.645 1.00 87.00 89 ASP A O 1
ATOM 670 N N . GLU A 1 90 ? 10.559 29.556 10.843 1.00 88.94 90 GLU A N 1
ATOM 671 C CA . GLU A 1 90 ? 10.767 30.931 11.320 1.00 88.94 90 GLU A CA 1
ATOM 672 C C . GLU A 1 90 ? 12.161 31.471 10.962 1.00 88.94 90 GLU A C 1
ATOM 674 O O . GLU A 1 90 ? 12.342 32.679 10.838 1.00 88.94 90 GLU A O 1
ATOM 679 N N . GLN A 1 91 ? 13.133 30.583 10.739 1.00 91.00 91 GLN A N 1
ATOM 680 C CA . GLN A 1 91 ? 14.491 30.900 10.305 1.00 91.00 91 GLN A CA 1
ATOM 681 C C . GLN A 1 91 ? 14.634 30.899 8.770 1.00 91.00 91 GLN A C 1
ATOM 683 O O . GLN A 1 91 ? 15.739 31.046 8.245 1.00 91.00 91 GLN A O 1
ATOM 688 N N . GLY A 1 92 ? 13.534 30.717 8.032 1.00 89.56 92 GLY A N 1
ATOM 689 C CA . GLY A 1 92 ? 13.514 30.679 6.572 1.00 89.56 92 GLY A CA 1
ATOM 690 C C . GLY A 1 92 ? 14.009 29.363 5.960 1.00 89.56 92 GLY A C 1
ATOM 691 O O . GLY A 1 92 ? 14.126 29.279 4.731 1.00 89.56 92 GLY A O 1
ATOM 692 N N . GLN A 1 93 ? 14.280 28.329 6.762 1.00 88.94 93 GLN A N 1
ATOM 693 C CA . GLN A 1 93 ? 14.770 27.039 6.278 1.00 88.94 93 GLN A CA 1
ATOM 694 C C . GLN A 1 93 ? 13.624 26.171 5.738 1.00 88.94 93 GLN A C 1
ATOM 696 O O . GLN A 1 93 ? 12.541 26.139 6.329 1.00 88.94 93 GLN A O 1
ATOM 701 N N . PRO A 1 94 ? 13.819 25.447 4.618 1.00 90.19 94 PRO A N 1
ATOM 702 C CA . PRO A 1 94 ? 12.793 24.561 4.078 1.00 90.19 94 PRO A CA 1
ATOM 703 C C . PRO A 1 94 ? 12.422 23.419 5.036 1.00 90.19 94 PRO A C 1
ATOM 705 O O . PRO A 1 94 ? 13.278 22.720 5.578 1.00 90.19 94 PRO A O 1
ATOM 708 N N . ARG A 1 95 ? 11.121 23.161 5.178 1.00 89.06 95 ARG A N 1
ATOM 709 C CA . ARG A 1 95 ? 10.559 22.026 5.918 1.00 89.06 95 ARG A CA 1
ATOM 710 C C . ARG A 1 95 ? 10.238 20.881 4.961 1.00 89.06 95 ARG A C 1
ATOM 712 O O . ARG A 1 95 ? 9.206 20.882 4.296 1.00 89.06 95 ARG A O 1
ATOM 719 N N . TYR A 1 96 ? 11.084 19.856 4.958 1.00 90.25 96 TYR A N 1
ATOM 720 C CA . TYR A 1 96 ? 10.910 18.666 4.113 1.00 90.25 96 TYR A CA 1
ATOM 721 C C . TYR A 1 96 ? 10.002 17.591 4.719 1.00 90.25 96 TYR A C 1
ATOM 723 O O . TYR A 1 96 ? 9.518 16.707 4.021 1.00 90.25 96 TYR A O 1
ATOM 731 N N . ARG A 1 97 ? 9.761 17.635 6.033 1.00 85.88 97 ARG A N 1
ATOM 732 C CA . ARG A 1 97 ? 9.064 16.550 6.734 1.00 85.88 97 ARG A CA 1
ATOM 733 C C . ARG A 1 97 ? 7.580 16.450 6.391 1.00 85.88 97 ARG A C 1
ATOM 735 O O . ARG A 1 97 ? 7.047 15.356 6.501 1.00 85.88 97 ARG A O 1
ATOM 742 N N . ALA A 1 98 ? 6.907 17.542 6.032 1.00 85.88 98 ALA A N 1
ATOM 743 C CA . ALA A 1 98 ? 5.456 17.574 5.842 1.00 85.88 98 ALA A CA 1
ATOM 744 C C . ALA A 1 98 ? 5.097 18.233 4.508 1.00 85.88 98 ALA A C 1
ATOM 746 O O . ALA A 1 98 ? 5.372 19.413 4.302 1.00 85.88 98 ALA A O 1
ATOM 747 N N . LEU A 1 99 ? 4.482 17.464 3.611 1.00 90.19 99 LEU A N 1
ATOM 748 C CA . LEU A 1 99 ? 4.094 17.910 2.278 1.00 90.19 99 LEU A CA 1
ATOM 749 C C . LEU A 1 99 ? 2.573 17.912 2.127 1.00 90.19 99 LEU A C 1
ATOM 751 O O . LEU A 1 99 ? 1.836 17.222 2.836 1.00 90.19 99 LEU A O 1
ATOM 755 N N . ARG A 1 100 ? 2.095 18.679 1.146 1.00 89.44 100 ARG A N 1
ATOM 756 C CA . ARG A 1 100 ? 0.685 18.728 0.762 1.00 89.44 100 ARG A CA 1
ATOM 757 C C . ARG A 1 100 ? 0.460 17.803 -0.422 1.00 89.44 100 ARG A C 1
ATOM 759 O O . ARG A 1 100 ? 0.951 18.064 -1.516 1.00 89.44 100 ARG A O 1
ATOM 766 N N . GLY A 1 101 ? -0.304 16.733 -0.211 1.00 91.50 101 GLY A N 1
ATOM 767 C CA . GLY A 1 101 ? -0.534 15.670 -1.192 1.00 91.50 101 GLY A CA 1
ATOM 768 C C . GLY A 1 101 ? -0.862 16.150 -2.610 1.00 91.50 101 GLY A C 1
ATOM 769 O O . GLY A 1 101 ? -0.157 15.752 -3.540 1.00 91.50 101 GLY A O 1
ATOM 770 N N . PRO A 1 102 ? -1.863 17.036 -2.800 1.00 91.44 102 PRO A N 1
ATOM 771 C CA . PRO A 1 102 ? -2.221 17.535 -4.128 1.00 91.44 102 PRO A CA 1
ATOM 772 C C . PRO A 1 102 ? -1.085 18.301 -4.821 1.00 91.44 102 PRO A C 1
ATOM 774 O O . PRO A 1 102 ? -0.845 18.125 -6.012 1.00 91.44 102 PRO A O 1
ATOM 777 N N . GLU A 1 103 ? -0.385 19.167 -4.089 1.00 93.94 103 GLU A N 1
ATOM 778 C CA . GLU A 1 103 ? 0.716 19.980 -4.623 1.00 93.94 103 GLU A CA 1
ATOM 779 C C . GLU A 1 103 ? 1.929 19.099 -4.947 1.00 93.94 103 GLU A C 1
ATOM 781 O O . GLU A 1 103 ? 2.533 19.228 -6.013 1.00 93.94 103 GLU A O 1
ATOM 786 N N . TYR A 1 104 ? 2.222 18.137 -4.071 1.00 95.50 104 TYR A N 1
ATOM 787 C CA . TYR A 1 104 ? 3.329 17.203 -4.221 1.00 95.50 104 TYR A CA 1
ATOM 788 C C . TYR A 1 104 ? 3.140 16.282 -5.426 1.00 95.50 104 TYR A C 1
ATOM 790 O O . TYR A 1 104 ? 4.038 16.148 -6.255 1.00 95.50 104 TYR A O 1
ATOM 798 N N . MET A 1 105 ? 1.951 15.700 -5.588 1.00 97.19 105 MET A N 1
ATOM 799 C CA . MET A 1 105 ? 1.656 14.838 -6.732 1.00 97.19 105 MET A CA 1
ATOM 800 C C . MET A 1 105 ? 1.708 15.613 -8.061 1.00 97.19 105 MET A C 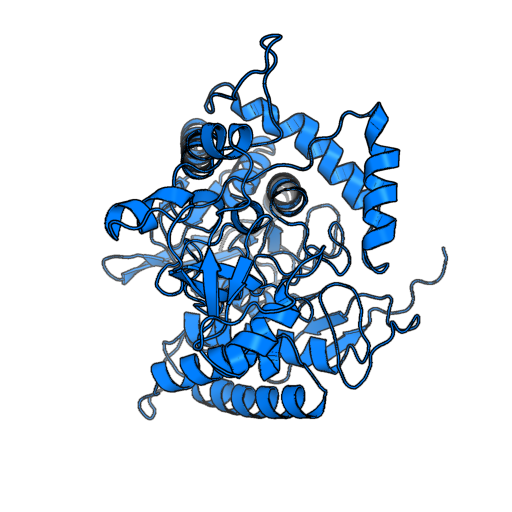1
ATOM 802 O O . MET A 1 105 ? 2.253 15.098 -9.038 1.00 97.19 105 MET A O 1
ATOM 806 N N . ARG A 1 106 ? 1.243 16.872 -8.103 1.00 97.25 106 ARG A N 1
ATOM 807 C CA . ARG A 1 106 ? 1.412 17.748 -9.281 1.00 97.25 106 ARG A CA 1
ATOM 808 C C . ARG A 1 106 ? 2.874 18.097 -9.560 1.00 97.25 106 ARG A C 1
ATOM 810 O O . ARG A 1 106 ? 3.261 18.184 -10.722 1.00 97.25 106 ARG A O 1
ATOM 817 N N . ALA A 1 107 ? 3.685 18.322 -8.528 1.00 97.75 107 ALA A N 1
ATOM 818 C CA . ALA A 1 107 ? 5.118 18.562 -8.688 1.00 97.75 107 ALA A CA 1
ATOM 819 C C . ALA A 1 107 ? 5.844 17.328 -9.242 1.00 97.75 107 ALA A C 1
ATOM 821 O O . ALA A 1 107 ? 6.643 17.457 -10.165 1.00 97.75 107 ALA A O 1
ATOM 822 N N . LEU A 1 108 ? 5.501 16.130 -8.757 1.00 98.44 108 LEU A N 1
ATOM 823 C CA . LEU A 1 108 ? 6.027 14.877 -9.299 1.00 98.44 108 LEU A CA 1
ATOM 824 C C . LEU A 1 108 ? 5.675 14.714 -10.779 1.00 98.44 108 LEU A C 1
ATOM 826 O O . LEU A 1 108 ? 6.565 14.408 -11.564 1.00 98.44 108 LEU A O 1
ATOM 830 N N . ARG A 1 109 ? 4.420 14.972 -11.178 1.00 98.44 109 ARG A N 1
ATOM 831 C CA . ARG A 1 109 ? 4.032 14.938 -12.599 1.00 98.44 109 ARG A CA 1
ATOM 832 C C . ARG A 1 109 ? 4.884 15.900 -13.435 1.00 98.44 109 ARG A C 1
ATOM 834 O O . ARG A 1 109 ? 5.494 15.461 -14.403 1.00 98.44 109 ARG A O 1
ATOM 841 N N . ARG A 1 110 ? 4.990 17.169 -13.018 1.00 98.38 110 ARG A N 1
ATOM 842 C CA . ARG A 1 110 ? 5.815 18.180 -13.707 1.00 98.38 110 ARG A CA 1
ATOM 843 C C . ARG A 1 110 ? 7.269 17.736 -13.850 1.00 98.38 110 ARG A C 1
ATOM 845 O O . ARG A 1 110 ? 7.849 17.876 -14.922 1.00 98.38 110 ARG A O 1
ATOM 852 N N . ARG A 1 111 ? 7.845 17.143 -12.800 1.00 98.44 111 ARG A N 1
ATOM 853 C CA . ARG A 1 111 ? 9.196 16.574 -12.858 1.00 98.44 111 ARG A CA 1
ATOM 854 C C . ARG A 1 111 ? 9.301 15.460 -13.901 1.00 98.44 111 ARG A C 1
ATOM 856 O O . ARG A 1 111 ? 10.284 15.424 -14.632 1.00 98.44 111 ARG A O 1
ATOM 863 N N . LEU A 1 112 ? 8.325 14.555 -13.985 1.00 98.69 112 LEU A N 1
ATOM 864 C CA . LEU A 1 112 ? 8.344 13.477 -14.981 1.00 98.69 112 LEU A CA 1
ATOM 865 C C . LEU A 1 112 ? 8.280 14.004 -16.419 1.00 98.69 112 LEU A C 1
ATOM 867 O O . LEU A 1 112 ? 9.010 13.511 -17.278 1.00 98.69 112 LEU A O 1
ATOM 871 N N . GLU A 1 113 ? 7.452 15.020 -16.660 1.00 98.25 113 GLU A N 1
ATOM 872 C CA . GLU A 1 113 ? 7.338 15.692 -17.959 1.00 98.25 113 GLU A CA 1
ATOM 873 C C . GLU A 1 113 ? 8.671 16.356 -18.351 1.00 98.25 113 GLU A C 1
ATOM 875 O O . GLU A 1 113 ? 9.161 16.142 -19.458 1.00 98.25 113 GLU A O 1
ATOM 880 N N . GLN A 1 114 ? 9.325 17.066 -17.422 1.00 98.25 114 GLN A N 1
ATOM 881 C CA . GLN A 1 114 ? 10.630 17.708 -17.651 1.00 98.25 114 GLN A CA 1
ATOM 882 C C . GLN A 1 114 ? 11.747 16.721 -18.013 1.00 98.25 114 GLN A C 1
ATOM 884 O O . GLN A 1 114 ? 12.610 17.039 -18.828 1.00 98.25 114 GLN A O 1
ATOM 889 N N . ILE A 1 115 ? 11.753 15.527 -17.413 1.00 98.06 115 ILE A N 1
ATOM 890 C CA . ILE A 1 115 ? 12.791 14.516 -17.669 1.00 98.06 115 ILE A CA 1
ATOM 891 C C . ILE A 1 115 ? 12.421 13.556 -18.812 1.00 98.06 115 ILE A C 1
ATOM 893 O O . ILE A 1 115 ? 13.148 12.586 -19.044 1.00 98.06 115 ILE A O 1
ATOM 897 N N . GLY A 1 116 ? 11.323 13.806 -19.533 1.00 98.12 116 GLY A N 1
ATOM 898 C CA . GLY A 1 116 ? 10.942 13.066 -20.739 1.00 98.12 116 GLY A CA 1
ATOM 899 C C . GLY A 1 116 ? 10.390 11.661 -20.483 1.00 98.12 116 GLY A C 1
ATOM 900 O O . GLY A 1 116 ? 10.707 10.739 -21.231 1.00 98.12 116 GLY A O 1
ATOM 901 N N . VAL A 1 117 ? 9.615 11.467 -19.411 1.00 98.81 117 VAL A N 1
ATOM 902 C CA . VAL A 1 117 ? 8.851 10.225 -19.193 1.00 98.81 117 VAL A CA 1
ATOM 903 C C . VAL A 1 117 ? 7.573 10.261 -20.025 1.00 98.81 117 VAL A C 1
ATOM 905 O O . VAL A 1 117 ? 6.828 11.239 -19.983 1.00 98.81 117 VAL A O 1
ATOM 908 N N . THR A 1 118 ? 7.269 9.172 -20.728 1.00 98.62 118 THR A N 1
ATOM 909 C CA . THR A 1 118 ? 5.969 9.003 -21.387 1.00 98.62 118 THR A CA 1
ATOM 910 C C . THR A 1 118 ? 4.933 8.568 -20.353 1.00 98.62 118 THR A C 1
ATOM 912 O O . THR A 1 118 ? 5.059 7.492 -19.774 1.00 98.62 118 THR A O 1
ATOM 915 N N . ILE A 1 119 ? 3.914 9.393 -20.107 1.00 98.50 119 ILE A N 1
ATOM 916 C CA . ILE A 1 119 ? 2.840 9.098 -19.147 1.00 98.50 119 ILE A CA 1
ATOM 917 C C . ILE A 1 119 ? 1.589 8.664 -19.910 1.00 98.50 119 ILE A C 1
ATOM 919 O O . ILE A 1 119 ? 1.124 9.378 -20.797 1.00 98.50 119 ILE A O 1
ATOM 923 N N . ILE A 1 120 ? 1.027 7.517 -19.534 1.00 97.19 120 ILE A N 1
ATOM 924 C CA . ILE A 1 120 ? -0.249 7.014 -20.042 1.00 97.19 120 ILE A CA 1
ATOM 925 C C . ILE A 1 120 ? -1.243 6.997 -18.879 1.00 97.19 120 ILE A C 1
ATOM 927 O O . ILE A 1 120 ? -1.271 6.072 -18.067 1.00 97.19 120 ILE A O 1
ATOM 931 N N . ASP A 1 121 ? -2.037 8.061 -18.793 1.00 97.12 121 ASP A N 1
ATOM 932 C CA . ASP A 1 121 ? -3.119 8.191 -17.818 1.00 97.12 121 ASP A CA 1
ATOM 933 C C . ASP A 1 121 ? -4.368 7.408 -18.256 1.00 97.12 121 ASP A C 1
ATOM 935 O O . ASP A 1 121 ? -4.601 7.177 -19.452 1.00 97.12 121 ASP A O 1
ATOM 939 N N . HIS A 1 122 ? -5.199 7.081 -17.267 1.00 96.75 122 HIS A N 1
ATOM 940 C CA . HIS A 1 122 ? -6.444 6.326 -17.378 1.00 96.75 122 HIS A CA 1
ATOM 941 C C . HIS A 1 122 ? -6.261 4.934 -17.986 1.00 96.75 122 HIS A C 1
ATOM 943 O O . HIS A 1 122 ? -7.125 4.452 -18.710 1.00 96.75 122 HIS A O 1
ATOM 949 N N . ALA A 1 123 ? -5.129 4.298 -17.703 1.00 97.12 123 ALA A N 1
ATOM 950 C CA . ALA A 1 123 ? -4.683 3.060 -18.322 1.00 97.12 123 ALA A CA 1
ATOM 951 C C . ALA A 1 123 ? -4.439 1.971 -17.262 1.00 97.12 123 ALA A C 1
ATOM 953 O O . ALA A 1 123 ? -3.287 1.715 -16.897 1.00 97.12 123 ALA A O 1
ATOM 954 N N . PRO A 1 124 ? -5.495 1.345 -16.701 1.00 96.69 124 PRO A N 1
ATOM 955 C CA . PRO A 1 124 ? -5.324 0.168 -15.855 1.00 96.69 124 PRO A CA 1
ATOM 956 C C . PRO A 1 124 ? -4.545 -0.926 -16.593 1.00 96.69 124 PRO A C 1
ATOM 958 O O . PRO A 1 124 ? -4.950 -1.389 -17.658 1.00 96.69 124 PRO A O 1
ATOM 961 N N . ALA A 1 125 ? -3.434 -1.358 -15.995 1.00 97.81 125 ALA A N 1
ATOM 962 C CA . ALA A 1 125 ? -2.742 -2.574 -16.404 1.00 97.81 125 ALA A CA 1
ATOM 963 C C . ALA A 1 125 ? -3.559 -3.785 -15.960 1.00 97.81 125 ALA A C 1
ATOM 965 O O . ALA A 1 125 ? -3.992 -3.849 -14.808 1.00 97.81 125 ALA A O 1
ATOM 966 N N . GLN A 1 126 ? -3.770 -4.724 -16.877 1.00 97.06 126 GLN A N 1
ATOM 967 C CA . GLN A 1 126 ? -4.540 -5.935 -16.619 1.00 97.06 126 GLN A CA 1
ATOM 968 C C . GLN A 1 126 ? -3.641 -7.163 -16.495 1.00 97.06 126 GLN A C 1
ATOM 970 O O . GLN A 1 126 ? -3.981 -8.073 -15.741 1.00 97.06 126 GLN A O 1
ATOM 975 N N . GLU A 1 127 ? -2.493 -7.187 -17.173 1.00 98.00 127 GLU A N 1
ATOM 976 C CA . GLU A 1 127 ? -1.536 -8.291 -17.093 1.00 98.00 127 GLU A CA 1
ATOM 977 C C . GLU A 1 127 ? -0.098 -7.874 -17.432 1.00 98.00 127 GLU A C 1
ATOM 979 O O . GLU A 1 127 ? 0.150 -6.873 -18.114 1.00 98.00 127 GLU A O 1
ATOM 984 N N . LEU A 1 128 ? 0.853 -8.688 -16.968 1.00 98.69 128 LEU A N 1
ATOM 985 C CA . LEU A 1 128 ? 2.264 -8.604 -17.341 1.00 98.69 128 LEU A CA 1
ATOM 986 C C . LEU A 1 128 ? 2.539 -9.396 -18.622 1.00 98.69 128 LEU A C 1
ATOM 988 O O . LEU A 1 128 ? 1.811 -10.325 -18.967 1.00 98.69 128 LEU A O 1
ATOM 992 N N . LEU A 1 129 ? 3.628 -9.047 -19.304 1.00 98.31 129 LEU A N 1
ATOM 993 C CA . LEU A 1 129 ? 4.137 -9.780 -20.458 1.00 98.31 129 LEU A CA 1
ATOM 994 C C . LEU A 1 129 ? 5.397 -10.551 -20.065 1.00 98.31 129 LEU A C 1
ATOM 996 O O . LEU A 1 129 ? 6.322 -9.982 -19.486 1.00 98.31 129 LEU A O 1
ATOM 1000 N N . ARG A 1 130 ? 5.457 -11.835 -20.413 1.00 97.81 130 ARG A N 1
ATOM 1001 C CA . ARG A 1 130 ? 6.558 -12.742 -20.077 1.00 97.81 130 ARG A CA 1
ATOM 1002 C C . ARG A 1 130 ? 7.287 -13.231 -21.323 1.00 97.81 130 ARG A C 1
ATOM 1004 O O . ARG A 1 130 ? 6.659 -13.684 -22.280 1.00 97.81 130 ARG A O 1
ATOM 1011 N N . HIS A 1 131 ? 8.613 -13.164 -21.307 1.00 96.12 131 HIS A N 1
ATOM 1012 C CA . HIS A 1 131 ? 9.471 -13.765 -22.325 1.00 96.12 131 HIS A CA 1
ATOM 1013 C C . HIS A 1 131 ? 9.598 -15.283 -22.134 1.00 96.12 131 HIS A C 1
ATOM 1015 O O . HIS A 1 131 ? 9.315 -15.830 -21.070 1.00 96.12 131 HIS A O 1
ATOM 1021 N N . ALA A 1 132 ? 10.093 -15.978 -23.162 1.00 93.38 132 ALA A N 1
ATOM 1022 C CA . ALA A 1 132 ? 10.271 -17.432 -23.137 1.00 93.38 132 ALA A CA 1
ATOM 1023 C C . ALA A 1 132 ? 11.272 -17.937 -22.073 1.00 93.38 132 ALA A C 1
ATOM 1025 O O . ALA A 1 132 ? 11.191 -19.090 -21.669 1.00 93.38 132 ALA A O 1
ATOM 1026 N N . ASP A 1 133 ? 12.208 -17.097 -21.613 1.00 92.88 133 ASP A N 1
ATOM 1027 C CA . ASP A 1 133 ? 13.126 -17.414 -20.499 1.00 92.88 133 ASP A CA 1
ATOM 1028 C C . ASP A 1 133 ? 12.510 -17.183 -19.109 1.00 92.88 133 ASP A C 1
ATOM 1030 O O . ASP A 1 133 ? 13.168 -17.380 -18.090 1.00 92.88 133 ASP A O 1
ATOM 1034 N N . GLY A 1 134 ? 11.248 -16.757 -19.063 1.00 94.62 134 GLY A N 1
ATOM 1035 C CA . GLY A 1 134 ? 10.512 -16.508 -17.838 1.00 94.62 134 GLY A CA 1
ATOM 1036 C C . GLY A 1 134 ? 10.642 -15.091 -17.279 1.00 94.62 134 GLY A C 1
ATOM 1037 O O . GLY A 1 134 ? 9.932 -14.799 -16.314 1.00 94.62 134 GLY A O 1
ATOM 1038 N N . SER A 1 135 ? 11.471 -14.221 -17.868 1.00 96.94 135 SER A N 1
ATOM 1039 C CA . SER A 1 135 ? 11.589 -12.818 -17.455 1.00 96.94 135 SER A CA 1
ATOM 1040 C C . SER A 1 135 ? 10.370 -11.980 -17.853 1.00 96.94 135 SER A C 1
ATOM 1042 O O . SER A 1 135 ? 9.714 -12.246 -18.863 1.00 96.94 135 SER A O 1
ATOM 1044 N N . ILE A 1 136 ? 10.053 -10.964 -17.050 1.00 98.12 136 ILE A N 1
ATOM 1045 C CA . ILE A 1 136 ? 8.977 -10.009 -17.324 1.00 98.12 136 ILE A CA 1
ATOM 1046 C C . ILE A 1 136 ? 9.503 -8.874 -18.202 1.00 98.12 136 ILE A C 1
ATOM 1048 O O . ILE A 1 136 ? 10.479 -8.207 -17.860 1.00 98.12 136 ILE A O 1
ATOM 1052 N N . GLY A 1 137 ? 8.822 -8.665 -19.326 1.00 95.75 137 GLY A N 1
ATOM 1053 C CA . GLY A 1 137 ? 9.246 -7.804 -20.427 1.00 95.75 137 GLY A CA 1
ATOM 1054 C C . GLY A 1 137 ? 8.196 -6.798 -20.883 1.00 95.75 137 GLY A C 1
ATOM 1055 O O . GLY A 1 137 ? 8.189 -6.397 -22.045 1.00 95.75 137 GLY A O 1
ATOM 1056 N N . GLY A 1 138 ? 7.251 -6.442 -20.015 1.00 97.69 138 GLY A N 1
ATOM 1057 C CA . GLY A 1 138 ? 6.230 -5.450 -20.332 1.00 97.69 138 GLY A CA 1
ATOM 1058 C C . GLY A 1 138 ? 4.910 -5.666 -19.610 1.00 97.69 138 GLY A C 1
ATOM 1059 O O . GLY A 1 138 ? 4.789 -6.519 -18.729 1.00 97.69 138 GLY A O 1
ATOM 1060 N N . ALA A 1 139 ? 3.911 -4.886 -20.008 1.00 98.31 139 ALA A N 1
ATOM 1061 C CA . ALA A 1 139 ? 2.539 -4.989 -19.525 1.00 98.31 139 ALA A CA 1
ATOM 1062 C C . ALA A 1 139 ? 1.551 -4.583 -20.625 1.00 98.31 139 ALA A C 1
ATOM 1064 O O . ALA A 1 139 ? 1.916 -3.894 -21.584 1.00 98.31 139 ALA A O 1
ATOM 1065 N N . ARG A 1 140 ? 0.291 -4.987 -20.465 1.00 97.69 140 ARG A N 1
ATOM 1066 C CA . ARG A 1 140 ? -0.818 -4.510 -21.296 1.00 97.69 140 ARG A CA 1
ATOM 1067 C C . ARG A 1 140 ? -2.094 -4.317 -20.485 1.00 97.69 140 ARG A C 1
ATOM 1069 O O . ARG A 1 140 ? -2.212 -4.790 -19.350 1.00 97.69 140 ARG A O 1
ATOM 1076 N N . GLY A 1 141 ? -3.046 -3.617 -21.077 1.00 96.75 141 GLY A N 1
ATOM 1077 C CA . GLY A 1 141 ? -4.367 -3.405 -20.506 1.00 96.75 141 GLY A CA 1
ATOM 1078 C C . GLY A 1 141 ? -5.226 -2.533 -21.405 1.00 96.75 141 GLY A C 1
ATOM 1079 O O . GLY A 1 141 ? -4.967 -2.414 -22.601 1.00 96.75 141 GLY A O 1
ATOM 1080 N N . ILE A 1 142 ? -6.210 -1.879 -20.800 1.00 94.75 142 ILE A N 1
ATOM 1081 C CA . ILE A 1 142 ? -7.163 -1.004 -21.487 1.00 94.75 142 ILE A CA 1
ATOM 1082 C C . ILE A 1 142 ? -6.994 0.445 -21.043 1.00 94.75 142 ILE A C 1
ATOM 1084 O O . ILE A 1 142 ? -6.486 0.719 -19.954 1.00 94.75 142 ILE A O 1
ATOM 1088 N N . ARG A 1 143 ? -7.433 1.385 -21.881 1.00 93.81 143 ARG A N 1
ATOM 1089 C CA . ARG A 1 143 ? -7.479 2.817 -21.573 1.00 93.81 143 ARG A CA 1
ATOM 1090 C C . ARG A 1 143 ? -8.914 3.339 -21.514 1.00 93.81 143 ARG A C 1
ATOM 1092 O O . ARG A 1 143 ? -9.737 3.042 -22.376 1.00 93.81 143 ARG A O 1
ATOM 1099 N N . HIS A 1 144 ? -9.200 4.180 -20.525 1.00 89.12 144 HIS A N 1
ATOM 1100 C CA . HIS A 1 144 ? -10.482 4.850 -20.327 1.00 89.12 144 HIS A CA 1
ATOM 1101 C C . HIS A 1 144 ? -10.418 6.359 -20.654 1.00 89.12 144 HIS A C 1
ATOM 1103 O O . HIS A 1 144 ? -9.359 6.975 -20.519 1.00 89.12 144 HIS A O 1
ATOM 1109 N N . PRO A 1 145 ? -11.553 6.987 -21.022 1.00 81.25 145 PRO A N 1
ATOM 1110 C CA . PRO A 1 145 ? -12.753 6.339 -21.556 1.00 81.25 145 PRO A CA 1
ATOM 1111 C C . PRO A 1 145 ? -12.482 5.786 -22.970 1.00 81.25 145 PRO A C 1
ATOM 1113 O O . PRO A 1 145 ? -11.647 6.324 -23.691 1.00 81.25 145 PRO A O 1
ATOM 1116 N N . GLY A 1 146 ? -13.191 4.726 -23.368 1.00 74.06 146 GLY A N 1
ATOM 1117 C CA . GLY A 1 146 ? -13.149 4.195 -24.741 1.00 74.06 146 GLY A CA 1
ATOM 1118 C C . GLY A 1 146 ? -12.632 2.763 -24.895 1.00 74.06 146 GLY A C 1
ATOM 1119 O O . GLY A 1 146 ? -12.836 2.181 -25.952 1.00 74.06 146 GLY A O 1
ATOM 1120 N N . GLY A 1 147 ? -12.015 2.178 -23.863 1.00 83.00 147 GLY A N 1
ATOM 1121 C CA . GLY A 1 147 ? -11.616 0.765 -23.862 1.00 83.00 147 GLY A CA 1
ATOM 1122 C C . GLY A 1 147 ? -10.527 0.426 -24.880 1.00 83.00 147 GLY A C 1
ATOM 1123 O O . GLY A 1 147 ? -10.473 -0.700 -25.352 1.00 83.00 147 GLY A O 1
ATOM 1124 N N . THR A 1 148 ? -9.688 1.392 -25.266 1.00 90.75 148 THR A N 1
ATOM 1125 C CA . THR A 1 148 ? -8.614 1.141 -26.236 1.00 90.75 148 THR A CA 1
ATOM 1126 C C . THR A 1 148 ? -7.512 0.316 -25.590 1.00 90.75 148 THR A C 1
ATOM 1128 O O . THR A 1 148 ? -6.963 0.733 -24.566 1.00 90.75 148 THR A O 1
ATOM 1131 N N . ASP A 1 149 ? -7.164 -0.809 -26.204 1.00 94.94 149 ASP A N 1
ATOM 1132 C CA . ASP A 1 149 ? -6.045 -1.631 -25.756 1.00 94.94 149 ASP A CA 1
ATOM 1133 C C . ASP A 1 149 ? -4.725 -0.864 -25.866 1.00 94.94 149 ASP A C 1
ATOM 1135 O O . ASP A 1 149 ? -4.465 -0.136 -26.829 1.00 94.94 149 ASP A O 1
ATOM 1139 N N . TRP A 1 150 ? -3.859 -1.057 -24.881 1.00 96.44 150 TRP A N 1
ATOM 1140 C CA . TRP A 1 150 ? -2.478 -0.605 -24.921 1.00 96.44 150 TRP A CA 1
ATOM 1141 C C . TRP A 1 150 ? -1.554 -1.753 -24.541 1.00 96.44 150 TRP A C 1
ATOM 1143 O O . TRP A 1 150 ? -1.868 -2.575 -23.682 1.00 96.44 150 TRP A O 1
ATOM 1153 N N . GLN A 1 151 ? -0.377 -1.780 -25.156 1.00 97.19 151 GLN A N 1
ATOM 1154 C CA . GLN A 1 151 ? 0.687 -2.717 -24.828 1.00 97.19 151 GLN A CA 1
ATOM 1155 C C . GLN A 1 151 ? 2.022 -1.981 -24.839 1.00 97.19 151 GLN A C 1
ATOM 1157 O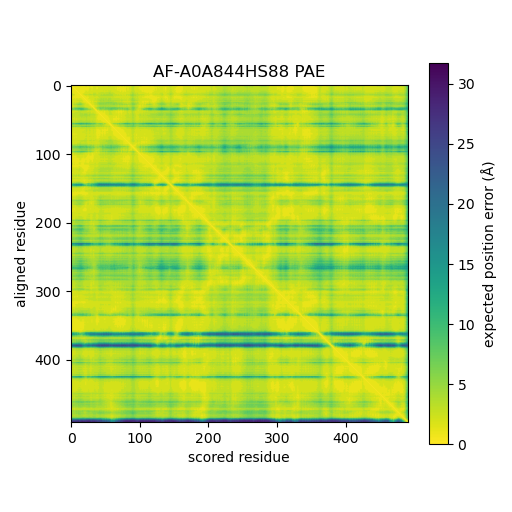 O . GLN A 1 151 ? 2.304 -1.202 -25.748 1.00 97.19 151 GLN A O 1
ATOM 1162 N N . VAL A 1 152 ? 2.847 -2.249 -23.831 1.00 96.94 152 VAL A N 1
ATOM 1163 C CA . VAL A 1 152 ? 4.213 -1.737 -23.738 1.00 96.94 152 VAL A CA 1
ATOM 1164 C C . VAL A 1 152 ? 5.144 -2.916 -23.510 1.00 96.94 152 VAL A C 1
ATOM 1166 O O . VAL A 1 152 ? 5.050 -3.581 -22.481 1.00 96.94 152 VAL A O 1
ATOM 1169 N N . GLU A 1 153 ? 6.053 -3.156 -24.455 1.00 95.88 153 GLU A N 1
ATOM 1170 C CA . GLU A 1 153 ? 7.214 -4.022 -24.238 1.00 95.88 153 GLU A CA 1
ATOM 1171 C C . GLU A 1 153 ? 8.360 -3.196 -23.634 1.00 95.88 153 GLU A C 1
ATOM 1173 O O . GLU A 1 153 ? 8.609 -2.052 -24.024 1.00 95.88 153 GLU A O 1
ATOM 1178 N N . SER A 1 154 ? 9.047 -3.760 -22.647 1.00 95.50 154 SER A N 1
ATOM 1179 C CA . SER A 1 154 ? 10.123 -3.107 -21.906 1.00 95.50 154 SER A CA 1
ATOM 1180 C C . SER A 1 154 ? 11.179 -4.123 -21.474 1.00 95.50 154 SER A C 1
ATOM 1182 O O . SER A 1 154 ? 10.923 -5.316 -21.389 1.00 95.50 154 SER A O 1
ATOM 1184 N N . GLY A 1 155 ? 12.395 -3.661 -21.169 1.00 95.56 155 GLY A N 1
ATOM 1185 C CA . GLY A 1 155 ? 13.439 -4.554 -20.647 1.00 95.56 155 GLY A CA 1
ATOM 1186 C C . GLY A 1 155 ? 13.242 -4.963 -19.181 1.00 95.56 155 GLY A C 1
ATOM 1187 O O . GLY A 1 155 ? 13.935 -5.858 -18.713 1.00 95.56 155 GLY A O 1
ATOM 1188 N N . ALA A 1 156 ? 12.359 -4.276 -18.452 1.00 97.56 156 ALA A N 1
ATOM 1189 C CA . ALA A 1 156 ? 11.987 -4.545 -17.063 1.00 97.56 156 ALA A CA 1
ATOM 1190 C C . ALA A 1 156 ? 10.671 -3.822 -16.720 1.00 97.56 156 ALA A C 1
ATOM 1192 O O . ALA A 1 156 ? 10.298 -2.847 -17.384 1.00 97.56 156 ALA A O 1
ATOM 1193 N N . VAL A 1 157 ? 9.996 -4.257 -15.657 1.00 98.75 157 VAL A N 1
ATOM 1194 C CA . VAL A 1 157 ? 8.749 -3.675 -15.142 1.00 98.75 157 VAL A CA 1
ATOM 1195 C C . VAL A 1 157 ? 8.883 -3.381 -13.649 1.00 98.75 157 VAL A C 1
ATOM 1197 O O . VAL A 1 157 ? 9.354 -4.218 -12.883 1.00 98.75 157 VAL A O 1
ATOM 1200 N N . VAL A 1 158 ? 8.427 -2.197 -13.226 1.00 98.94 158 VAL A N 1
ATOM 1201 C CA . VAL A 1 158 ? 8.293 -1.827 -11.809 1.00 98.94 158 VAL A CA 1
ATOM 1202 C C . VAL A 1 158 ? 6.811 -1.740 -11.450 1.00 98.94 158 VAL A C 1
ATOM 1204 O O . VAL A 1 158 ? 6.095 -0.882 -11.966 1.00 98.94 158 VAL A O 1
ATOM 1207 N N . LEU A 1 159 ? 6.350 -2.580 -10.525 1.00 98.88 159 LEU A N 1
ATOM 1208 C CA . LEU A 1 159 ? 5.012 -2.489 -9.949 1.00 98.88 159 LEU A CA 1
ATOM 1209 C C . LEU A 1 159 ? 4.994 -1.464 -8.810 1.00 98.88 159 LEU A C 1
ATOM 1211 O O . LEU A 1 159 ? 5.634 -1.635 -7.776 1.00 98.88 159 LEU A O 1
ATOM 1215 N N . ALA A 1 160 ? 4.228 -0.390 -8.992 1.00 98.50 160 ALA A N 1
ATOM 1216 C CA . ALA A 1 160 ? 4.046 0.669 -7.996 1.00 98.50 160 ALA A CA 1
ATOM 1217 C C . ALA A 1 160 ? 2.565 1.062 -7.844 1.00 98.50 160 ALA A C 1
ATOM 1219 O O . ALA A 1 160 ? 2.229 2.232 -7.658 1.00 98.50 160 ALA A O 1
ATOM 1220 N N . THR A 1 161 ? 1.681 0.065 -7.932 1.00 97.81 161 THR A N 1
ATOM 1221 C CA . THR A 1 161 ? 0.210 0.182 -8.006 1.00 97.81 161 THR A CA 1
ATOM 1222 C C . THR A 1 161 ? -0.466 0.566 -6.685 1.00 97.81 161 THR A C 1
ATOM 1224 O O . THR A 1 161 ? -1.684 0.707 -6.615 1.00 97.81 161 THR A O 1
ATOM 1227 N N . GLY A 1 162 ? 0.314 0.724 -5.616 1.00 96.06 162 GLY A N 1
ATOM 1228 C CA . GLY A 1 162 ? -0.198 0.874 -4.259 1.00 96.06 162 GLY A CA 1
ATOM 1229 C C . GLY A 1 162 ? -0.752 -0.435 -3.686 1.00 96.06 162 GLY A C 1
ATOM 1230 O O . GLY A 1 162 ? -0.530 -1.505 -4.252 1.00 96.06 162 GLY A O 1
ATOM 1231 N N . GLY A 1 163 ? -1.440 -0.336 -2.546 1.00 96.06 163 GLY A N 1
ATOM 1232 C CA . GLY A 1 163 ? -2.044 -1.485 -1.868 1.00 96.06 163 GLY A CA 1
ATOM 1233 C C . GLY A 1 163 ? -3.473 -1.795 -2.319 1.00 96.06 163 GLY A C 1
ATOM 1234 O O . GLY A 1 163 ? -3.904 -1.386 -3.399 1.00 96.06 163 GLY A O 1
ATOM 1235 N N . THR A 1 164 ? -4.222 -2.478 -1.455 1.00 97.38 164 THR A N 1
ATOM 1236 C CA . THR A 1 164 ? -5.659 -2.727 -1.595 1.00 97.38 164 THR A CA 1
ATOM 1237 C C . THR A 1 164 ? -6.441 -2.089 -0.447 1.00 97.38 164 THR A C 1
ATOM 1239 O O . THR A 1 164 ? -6.058 -2.202 0.721 1.00 97.38 164 THR A O 1
ATOM 1242 N N . SER A 1 165 ? -7.526 -1.392 -0.784 1.00 95.56 165 SER A N 1
ATOM 1243 C CA . SER A 1 165 ? -8.492 -0.822 0.163 1.00 95.56 165 SER A CA 1
ATOM 1244 C C . SER A 1 165 ? -9.760 -1.656 0.289 1.00 95.56 165 SER A C 1
ATOM 1246 O O . SER A 1 165 ? -10.606 -1.326 1.112 1.00 95.56 165 SER A O 1
ATOM 1248 N N . PHE A 1 166 ? -9.941 -2.682 -0.550 1.00 97.12 166 PHE A N 1
ATOM 1249 C CA . PHE A 1 166 ? -11.200 -3.434 -0.647 1.00 97.12 166 PHE A CA 1
ATOM 1250 C C . PHE A 1 166 ? -12.425 -2.524 -0.874 1.00 97.12 166 PHE A C 1
ATOM 1252 O O . PHE A 1 166 ? -13.521 -2.792 -0.388 1.00 97.12 166 PHE A O 1
ATOM 1259 N N . ARG A 1 167 ? -12.230 -1.395 -1.577 1.00 96.19 167 ARG A N 1
ATOM 1260 C CA . ARG A 1 167 ? -13.243 -0.339 -1.761 1.00 96.19 167 ARG A CA 1
ATOM 1261 C C . ARG A 1 167 ? -13.837 0.160 -0.437 1.00 96.19 167 ARG A C 1
ATOM 1263 O O . ARG A 1 167 ? -15.025 0.453 -0.375 1.00 96.19 167 ARG A O 1
ATOM 1270 N N . SER A 1 168 ? -13.018 0.331 0.599 1.00 93.38 168 SER A N 1
ATOM 1271 C CA . SER A 1 168 ? -13.432 0.772 1.943 1.00 93.38 168 SER A CA 1
ATOM 1272 C C . SER A 1 168 ? -14.006 2.187 2.051 1.00 93.38 168 SER A C 1
ATOM 1274 O O . SER A 1 168 ? -14.116 2.720 3.149 1.00 93.38 168 SER A O 1
ATOM 1276 N N . HIS A 1 169 ? -14.327 2.835 0.929 1.00 91.12 169 HIS A N 1
ATOM 1277 C CA . HIS A 1 169 ? -14.800 4.216 0.875 1.00 91.12 169 HIS A CA 1
ATOM 1278 C C . HIS A 1 169 ? -13.779 5.253 1.398 1.00 91.12 169 HIS A C 1
ATOM 1280 O O . HIS A 1 169 ? -14.102 6.425 1.570 1.00 91.12 169 HIS A O 1
ATOM 1286 N N . LEU A 1 170 ? -12.507 4.878 1.576 1.00 91.69 170 LEU A N 1
ATOM 1287 C CA . LEU A 1 170 ? -11.432 5.806 1.932 1.00 91.69 170 LEU A CA 1
ATOM 1288 C C . LEU A 1 170 ? -11.091 6.753 0.761 1.00 91.69 170 LEU A C 1
ATOM 1290 O O . LEU A 1 170 ? -10.877 6.320 -0.378 1.00 91.69 170 LEU A O 1
ATOM 1294 N N . LEU A 1 171 ? -10.974 8.055 1.041 1.00 91.25 171 LEU A N 1
ATOM 1295 C CA . LEU A 1 171 ? -10.711 9.092 0.039 1.00 91.25 171 LEU A CA 1
ATOM 1296 C C . LEU A 1 171 ? -9.400 8.847 -0.732 1.00 91.25 171 LEU A C 1
ATOM 1298 O O . LEU A 1 171 ? -8.314 8.838 -0.157 1.00 91.25 171 LEU A O 1
ATOM 1302 N N . GLY A 1 172 ? -9.491 8.736 -2.059 1.00 91.50 172 GLY A N 1
ATOM 1303 C CA . GLY A 1 172 ? -8.337 8.516 -2.943 1.00 91.50 172 GLY A CA 1
ATOM 1304 C C . GLY A 1 172 ? -7.905 7.053 -3.073 1.00 91.50 172 GLY A C 1
ATOM 1305 O O . GLY A 1 172 ? -7.018 6.759 -3.868 1.00 91.50 172 GLY A O 1
ATOM 1306 N N . SER A 1 173 ? -8.551 6.136 -2.347 1.00 93.62 173 SER A N 1
ATOM 1307 C CA . SER A 1 173 ? -8.214 4.707 -2.343 1.00 93.62 173 SER A CA 1
ATOM 1308 C C . SER A 1 173 ? -9.031 3.862 -3.321 1.00 93.62 173 SER A C 1
ATOM 1310 O O . SER A 1 173 ? -8.858 2.647 -3.379 1.00 93.62 173 SER A O 1
ATOM 1312 N N . HIS A 1 174 ? -9.947 4.480 -4.075 1.00 92.50 174 HIS A N 1
ATOM 1313 C CA . HIS A 1 174 ? -10.855 3.754 -4.963 1.00 92.50 174 HIS A CA 1
ATOM 1314 C C . HIS A 1 174 ? -10.077 2.879 -5.955 1.00 92.50 174 HIS A C 1
ATOM 1316 O O . HIS A 1 174 ? -10.436 1.729 -6.148 1.00 92.50 174 HIS A O 1
ATOM 1322 N N . ASN A 1 175 ? -8.963 3.380 -6.493 1.00 92.88 175 ASN A N 1
ATOM 1323 C CA . ASN A 1 175 ? -8.133 2.670 -7.471 1.00 92.88 175 ASN A CA 1
ATOM 1324 C C . ASN A 1 175 ? -7.178 1.631 -6.849 1.00 92.88 175 ASN A C 1
ATOM 1326 O O . ASN A 1 175 ? -6.455 0.962 -7.582 1.00 92.88 175 ASN A O 1
ATOM 1330 N N . ASN A 1 176 ? -7.149 1.501 -5.519 1.00 96.81 176 ASN A N 1
ATOM 1331 C CA . ASN A 1 176 ? -6.323 0.537 -4.798 1.00 96.81 176 ASN A CA 1
ATOM 1332 C C . ASN A 1 176 ? -7.074 -0.790 -4.655 1.00 96.81 176 ASN A C 1
ATOM 1334 O O . ASN A 1 176 ? -7.687 -1.061 -3.624 1.00 96.81 176 ASN A O 1
ATOM 1338 N N . THR A 1 177 ? -7.037 -1.604 -5.707 1.00 97.62 177 THR A N 1
ATOM 1339 C CA . THR A 1 177 ? -7.764 -2.883 -5.805 1.00 97.62 177 THR A CA 1
ATOM 1340 C C . THR A 1 177 ? -6.850 -4.107 -5.725 1.00 97.62 177 THR A C 1
ATOM 1342 O O . THR A 1 177 ? -7.328 -5.232 -5.794 1.00 97.62 177 THR A O 1
ATOM 1345 N N . GLY A 1 178 ? -5.539 -3.913 -5.533 1.00 98.00 178 GLY A N 1
ATOM 1346 C CA . GLY A 1 178 ? -4.574 -5.013 -5.435 1.00 98.00 178 GLY A CA 1
ATOM 1347 C C . GLY A 1 178 ? -4.157 -5.619 -6.781 1.00 98.00 178 GLY A C 1
ATOM 1348 O O . GLY A 1 178 ? -3.640 -6.731 -6.801 1.00 98.00 178 GLY A O 1
ATOM 1349 N N . ASP A 1 179 ? -4.338 -4.920 -7.908 1.00 98.19 179 ASP A N 1
ATOM 1350 C CA . ASP A 1 179 ? -4.050 -5.485 -9.244 1.00 98.19 179 ASP A CA 1
ATOM 1351 C C . ASP A 1 179 ? -2.571 -5.839 -9.412 1.00 98.19 179 ASP A C 1
ATOM 1353 O O . ASP A 1 179 ? -2.236 -6.861 -10.001 1.00 98.19 179 ASP A O 1
ATOM 1357 N N . GLY A 1 180 ? -1.673 -5.028 -8.842 1.00 98.44 180 GLY A N 1
ATOM 1358 C CA . GLY A 1 180 ? -0.245 -5.340 -8.823 1.00 98.44 180 GLY A CA 1
ATOM 1359 C C . GLY A 1 180 ? 0.067 -6.622 -8.053 1.00 98.44 180 GLY A C 1
ATOM 1360 O O . GLY A 1 180 ? 0.937 -7.370 -8.482 1.00 98.44 180 GLY A O 1
ATOM 1361 N N . TYR A 1 181 ? -0.659 -6.915 -6.966 1.00 98.81 181 TYR A N 1
ATOM 1362 C CA . TYR A 1 181 ? -0.490 -8.172 -6.229 1.00 98.81 181 TYR A CA 1
ATOM 1363 C C . TYR A 1 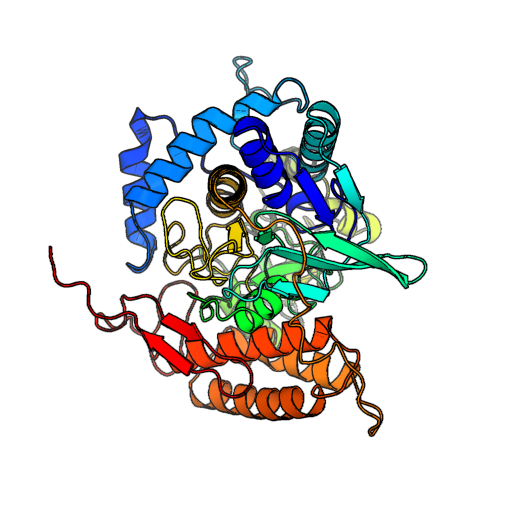181 ? -0.907 -9.364 -7.090 1.00 98.81 181 TYR A C 1
ATOM 1365 O O . TYR A 1 181 ? -0.160 -10.334 -7.176 1.00 98.81 181 TYR A O 1
ATOM 1373 N N . LEU A 1 182 ? -2.056 -9.258 -7.770 1.00 98.75 182 LEU A N 1
ATOM 1374 C CA . LEU A 1 182 ? -2.540 -10.282 -8.696 1.00 98.75 182 LEU A CA 1
ATOM 1375 C C . LEU A 1 182 ? -1.538 -10.541 -9.823 1.00 98.75 182 LEU A C 1
ATOM 1377 O O . LEU A 1 182 ? -1.080 -11.668 -9.985 1.00 98.75 182 LEU A O 1
ATOM 1381 N N . MET A 1 183 ? -1.133 -9.488 -10.532 1.00 98.69 183 MET A N 1
ATOM 1382 C CA . MET A 1 183 ? -0.166 -9.581 -11.626 1.00 98.69 183 MET A CA 1
ATOM 1383 C C . MET A 1 183 ? 1.185 -10.158 -11.177 1.00 98.69 183 MET A C 1
ATOM 1385 O O . MET A 1 183 ? 1.788 -10.959 -11.889 1.00 98.69 183 MET A O 1
ATOM 1389 N N . ALA A 1 184 ? 1.674 -9.779 -9.993 1.00 98.69 184 ALA A N 1
ATOM 1390 C CA . ALA A 1 184 ? 2.920 -10.314 -9.455 1.00 98.69 184 ALA A CA 1
ATOM 1391 C C . ALA A 1 184 ? 2.799 -11.805 -9.104 1.00 98.69 184 ALA A C 1
ATOM 1393 O O . ALA A 1 184 ? 3.690 -12.585 -9.435 1.00 98.69 184 ALA A O 1
ATOM 1394 N N . ALA A 1 185 ? 1.692 -12.215 -8.480 1.00 98.56 185 ALA A N 1
ATOM 1395 C CA . ALA A 1 185 ? 1.445 -13.613 -8.139 1.00 98.56 185 ALA A CA 1
ATOM 1396 C C . ALA A 1 185 ? 1.299 -14.501 -9.388 1.00 98.56 185 ALA A C 1
ATOM 1398 O O . ALA A 1 185 ? 1.820 -15.614 -9.402 1.00 98.56 185 ALA A O 1
ATOM 1399 N N . GLU A 1 186 ? 0.676 -14.003 -10.462 1.00 98.19 186 GLU A N 1
ATOM 1400 C CA . GLU A 1 186 ? 0.616 -14.688 -11.768 1.00 98.19 186 GLU A CA 1
ATOM 1401 C C . GLU A 1 186 ? 2.003 -14.873 -12.394 1.00 98.19 186 GLU A C 1
ATOM 1403 O O . GLU A 1 186 ? 2.281 -15.896 -13.019 1.00 98.19 186 GLU A O 1
ATOM 1408 N N . ALA A 1 187 ? 2.910 -13.918 -12.176 1.00 98.19 187 ALA A N 1
ATOM 1409 C CA . ALA A 1 187 ? 4.311 -14.043 -12.570 1.00 98.19 187 ALA A CA 1
ATOM 1410 C C . ALA A 1 187 ? 5.117 -15.015 -11.682 1.00 98.19 187 ALA A C 1
ATOM 1412 O O . ALA A 1 187 ? 6.250 -15.355 -12.029 1.00 98.19 187 ALA A O 1
ATOM 1413 N N . GLY A 1 188 ? 4.550 -15.474 -10.561 1.00 97.62 188 GLY A N 1
ATOM 1414 C CA . GLY A 1 188 ? 5.201 -16.348 -9.584 1.00 97.62 188 GLY A CA 1
ATOM 1415 C C . GLY A 1 188 ? 5.920 -15.612 -8.450 1.00 97.62 188 GLY A C 1
ATOM 1416 O O . GLY A 1 188 ? 6.645 -16.248 -7.686 1.00 97.62 188 GLY A O 1
ATOM 1417 N N . ALA A 1 189 ? 5.734 -14.295 -8.319 1.00 98.38 189 ALA A N 1
ATOM 1418 C CA . ALA A 1 189 ? 6.250 -13.549 -7.178 1.00 98.38 189 ALA A CA 1
ATOM 1419 C C . ALA A 1 189 ? 5.501 -13.929 -5.893 1.00 98.38 189 ALA A C 1
ATOM 1421 O O . ALA A 1 189 ? 4.342 -14.350 -5.911 1.00 98.38 189 ALA A O 1
ATOM 1422 N N . GLN A 1 190 ? 6.170 -13.745 -4.761 1.00 98.50 190 GLN A N 1
ATOM 1423 C CA . GLN A 1 190 ? 5.587 -13.991 -3.448 1.00 98.50 190 GLN A CA 1
ATOM 1424 C C . GLN A 1 190 ? 5.125 -12.686 -2.800 1.00 98.50 190 GLN A C 1
ATOM 1426 O O . GLN A 1 190 ? 5.587 -11.595 -3.137 1.00 98.50 190 GLN A O 1
ATOM 1431 N N . LEU A 1 191 ? 4.233 -12.809 -1.827 1.00 98.75 191 LEU A N 1
ATOM 1432 C CA . LEU A 1 191 ? 3.766 -11.723 -0.975 1.00 98.75 191 LEU A CA 1
ATOM 1433 C C . LEU A 1 191 ? 4.279 -11.942 0.449 1.00 98.75 191 LEU A C 1
ATOM 1435 O O . LEU A 1 191 ? 4.583 -13.068 0.845 1.00 98.75 191 LEU A O 1
ATOM 1439 N N . SER A 1 192 ? 4.356 -10.868 1.225 1.00 98.25 192 SER A N 1
ATOM 1440 C CA . SER A 1 192 ? 4.776 -10.910 2.625 1.00 98.25 192 SER A CA 1
ATOM 1441 C C . SER A 1 192 ? 4.012 -9.876 3.450 1.00 98.25 192 SER A C 1
ATOM 1443 O O . SER A 1 192 ? 3.602 -8.838 2.920 1.00 98.25 192 SER A O 1
ATOM 1445 N N . GLY A 1 193 ? 3.778 -10.170 4.730 1.00 97.56 193 GLY A N 1
ATOM 1446 C CA . GLY A 1 193 ? 3.115 -9.262 5.674 1.00 97.56 193 GLY A CA 1
ATOM 1447 C C . GLY A 1 193 ? 1.618 -9.049 5.415 1.00 97.56 193 GLY A C 1
ATOM 1448 O O . GLY A 1 193 ? 1.041 -8.045 5.848 1.00 97.56 193 GLY A O 1
ATOM 1449 N N . MET A 1 194 ? 0.978 -9.955 4.671 1.00 98.38 194 MET A N 1
ATOM 1450 C CA . MET A 1 194 ? -0.426 -9.844 4.256 1.00 98.38 194 MET A CA 1
ATOM 1451 C C . MET A 1 194 ? -1.418 -9.916 5.430 1.00 98.38 194 MET A C 1
ATOM 1453 O O . MET A 1 194 ? -2.558 -9.473 5.297 1.00 98.38 194 MET A O 1
ATOM 1457 N N . GLU A 1 195 ? -0.996 -10.412 6.591 1.00 97.88 195 GLU A N 1
ATOM 1458 C CA . GLU A 1 195 ? -1.761 -10.501 7.837 1.00 97.88 195 GLU A CA 1
ATOM 1459 C C . GLU A 1 195 ? -1.964 -9.150 8.545 1.00 97.88 195 GLU A C 1
ATOM 1461 O O . GLU A 1 195 ? -2.866 -8.991 9.375 1.00 97.88 195 GLU A O 1
ATOM 1466 N N . PHE A 1 196 ? -1.146 -8.154 8.209 1.00 97.12 196 PHE A N 1
ATOM 1467 C CA . PHE A 1 196 ? -1.125 -6.854 8.867 1.00 97.12 196 PHE A CA 1
ATOM 1468 C C . PHE A 1 196 ? -2.009 -5.838 8.134 1.00 97.12 196 PHE A C 1
ATOM 1470 O O . PHE A 1 196 ? -1.529 -4.851 7.570 1.00 97.12 196 PHE A O 1
ATOM 1477 N N . THR A 1 197 ? -3.315 -6.103 8.132 1.00 94.19 197 THR A N 1
ATOM 1478 C CA . THR A 1 197 ? -4.350 -5.324 7.419 1.00 94.19 197 THR A CA 1
ATOM 1479 C C . THR A 1 197 ? -5.337 -4.599 8.330 1.00 94.19 197 THR A C 1
ATOM 1481 O O . THR A 1 197 ? -6.118 -3.784 7.845 1.00 94.19 197 THR A O 1
ATOM 1484 N N . SER A 1 198 ? -5.305 -4.858 9.640 1.00 91.25 198 SER A N 1
ATOM 1485 C CA . SER A 1 198 ? -6.249 -4.327 10.638 1.00 91.25 198 SER A CA 1
ATOM 1486 C C . SER A 1 198 ? -5.991 -2.861 11.009 1.00 91.25 198 SER A C 1
ATOM 1488 O O . SER A 1 198 ? -5.881 -2.513 12.183 1.00 91.25 198 SER A O 1
ATOM 1490 N N . VAL A 1 199 ? -5.869 -1.979 10.016 1.00 93.19 199 VAL A N 1
ATOM 1491 C CA . VAL A 1 199 ? -5.734 -0.534 10.237 1.00 93.19 199 VAL A CA 1
ATOM 1492 C C . VAL A 1 199 ? -7.033 0.153 9.867 1.00 93.19 199 VAL A C 1
ATOM 1494 O O . VAL A 1 199 ? -7.498 0.031 8.737 1.00 93.19 199 VAL A O 1
ATOM 1497 N N . TYR A 1 200 ? -7.581 0.910 10.812 1.00 94.44 200 TYR A N 1
ATOM 1498 C CA . TYR A 1 200 ? -8.785 1.703 10.622 1.00 94.44 200 TYR A CA 1
ATOM 1499 C C . TYR A 1 200 ? -8.531 3.142 11.033 1.00 94.44 200 TYR A C 1
ATOM 1501 O O . TYR A 1 200 ? -7.778 3.416 11.971 1.00 94.44 200 TYR A O 1
ATOM 1509 N N . CYS A 1 201 ? -9.175 4.074 10.342 1.00 92.50 201 CYS A N 1
ATOM 1510 C CA . CYS A 1 201 ? -9.141 5.474 10.722 1.00 92.50 201 CYS A CA 1
ATOM 1511 C C . CYS A 1 201 ? -10.532 6.069 10.832 1.00 92.50 201 CYS A C 1
ATOM 1513 O O . CYS A 1 201 ? -11.420 5.820 10.018 1.00 92.50 201 CYS A O 1
ATOM 1515 N N . ILE A 1 202 ? -10.673 6.902 11.856 1.00 94.25 202 ILE A N 1
ATOM 1516 C CA . ILE A 1 202 ? -11.899 7.615 12.159 1.00 94.25 202 ILE A CA 1
ATOM 1517 C C . ILE A 1 202 ? -12.205 8.670 11.097 1.00 94.25 202 ILE A C 1
ATOM 1519 O O . ILE A 1 202 ? -11.322 9.405 10.630 1.00 94.25 202 ILE A O 1
ATOM 1523 N N . ALA A 1 203 ? -13.483 8.739 10.745 1.00 94.69 203 ALA A N 1
ATOM 1524 C CA . ALA A 1 203 ? -14.072 9.744 9.882 1.00 94.69 203 ALA A CA 1
ATOM 1525 C C . ALA A 1 203 ? -15.468 10.123 10.398 1.00 94.69 203 ALA A C 1
ATOM 1527 O O . ALA A 1 203 ? -16.120 9.322 11.065 1.00 94.69 203 ALA A O 1
ATOM 1528 N N . PRO A 1 204 ? -15.978 11.314 10.061 1.00 95.38 204 PRO A N 1
ATOM 1529 C CA . PRO A 1 204 ? -17.412 11.574 10.139 1.00 95.38 204 PRO A CA 1
ATOM 1530 C C . PRO A 1 204 ? -18.190 10.558 9.280 1.00 95.38 204 PRO A C 1
ATOM 1532 O O . PRO A 1 204 ? -17.790 10.313 8.136 1.00 95.38 204 PRO A O 1
ATOM 1535 N N . ALA A 1 205 ? -19.291 9.999 9.799 1.00 91.81 205 ALA A N 1
ATOM 1536 C CA . ALA A 1 205 ? -19.948 8.780 9.292 1.00 91.81 205 ALA A CA 1
ATOM 1537 C C . ALA A 1 205 ? -20.319 8.795 7.798 1.00 91.81 205 ALA A C 1
ATOM 1539 O O . ALA A 1 205 ? -20.341 7.763 7.136 1.00 91.81 205 ALA A O 1
ATOM 1540 N N . ARG A 1 206 ? -20.554 9.983 7.233 1.00 86.44 206 ARG A N 1
ATOM 1541 C CA . ARG A 1 206 ? -21.000 10.180 5.842 1.00 86.44 206 ARG A CA 1
ATOM 1542 C C . ARG A 1 206 ? -19.917 10.755 4.937 1.00 86.44 206 ARG A C 1
ATOM 1544 O O . ARG A 1 206 ? -20.203 11.478 3.986 1.00 86.44 206 ARG A O 1
ATOM 1551 N N . THR A 1 207 ? -18.656 10.514 5.271 1.00 92.19 207 THR A N 1
ATOM 1552 C CA . THR A 1 207 ? -17.520 11.081 4.542 1.00 92.19 207 THR A CA 1
ATOM 1553 C C . THR A 1 207 ? -16.463 10.029 4.290 1.00 92.19 207 THR A C 1
ATOM 1555 O O . THR A 1 207 ? -16.327 9.077 5.047 1.00 92.19 207 THR A O 1
ATOM 1558 N N . THR A 1 208 ? -15.663 10.250 3.257 1.00 90.25 208 THR A N 1
ATOM 1559 C CA . THR A 1 208 ? -14.482 9.443 2.929 1.00 90.25 208 THR A CA 1
ATOM 1560 C C . THR A 1 208 ? -13.210 9.964 3.614 1.00 90.25 208 THR A C 1
ATOM 1562 O O . THR A 1 208 ? -12.118 9.420 3.434 1.00 90.25 208 THR A O 1
ATOM 1565 N N . LEU A 1 209 ? -13.323 11.064 4.371 1.00 88.62 209 LEU A N 1
ATOM 1566 C CA . LEU A 1 209 ? -12.198 11.849 4.865 1.00 88.62 209 LEU A CA 1
ATOM 1567 C C . LEU A 1 209 ? -11.774 11.399 6.265 1.00 88.62 209 LEU A C 1
ATOM 1569 O O . LEU A 1 209 ? -12.364 11.793 7.269 1.00 88.62 209 LEU A O 1
ATOM 1573 N N . THR A 1 210 ? -10.677 10.653 6.329 1.00 88.25 210 THR A N 1
ATOM 1574 C CA . THR A 1 210 ? -10.064 10.232 7.591 1.00 88.25 210 THR A CA 1
ATOM 1575 C C . THR A 1 210 ? -9.032 11.252 8.086 1.00 88.25 210 THR A C 1
ATOM 1577 O O . THR A 1 210 ? -8.167 11.710 7.328 1.00 88.25 210 THR A O 1
ATOM 1580 N N . ARG A 1 211 ? -9.105 11.642 9.367 1.00 85.81 211 ARG A N 1
ATOM 1581 C CA . ARG A 1 211 ? -8.171 12.603 10.002 1.00 85.81 211 ARG A CA 1
ATOM 1582 C C . ARG A 1 211 ? -7.966 12.311 11.492 1.00 85.81 211 ARG A C 1
ATOM 1584 O O . ARG A 1 211 ? -8.253 13.154 12.331 1.00 85.81 211 ARG A O 1
ATOM 1591 N N . SER A 1 212 ? -7.418 11.142 11.829 1.00 84.56 212 SER A N 1
ATOM 1592 C CA . SER A 1 212 ? -7.285 10.678 13.225 1.00 84.56 212 SER A CA 1
ATOM 1593 C C . SER A 1 212 ? -6.646 11.687 14.187 1.00 84.56 212 SER A C 1
ATOM 1595 O O . SER A 1 212 ? -7.107 11.812 15.315 1.00 84.56 212 SER A O 1
ATOM 1597 N N . MET A 1 213 ? -5.648 12.464 13.746 1.00 84.69 213 MET A N 1
ATOM 1598 C CA . MET A 1 213 ? -5.020 13.494 14.592 1.00 84.69 213 MET A CA 1
ATOM 1599 C C . MET A 1 213 ? -6.006 14.575 15.053 1.00 84.69 213 MET A C 1
ATOM 1601 O O . MET A 1 213 ? -5.885 15.076 16.166 1.00 84.69 213 MET A O 1
ATOM 1605 N N . SER A 1 214 ? -7.002 14.916 14.233 1.00 87.62 214 SER A N 1
ATOM 1606 C CA . SER A 1 214 ? -8.034 15.896 14.587 1.00 87.62 214 SER A CA 1
ATOM 1607 C C . SER A 1 214 ? -9.016 15.374 15.641 1.00 87.62 214 SER A C 1
ATOM 1609 O O . SER A 1 214 ? -9.695 16.168 16.279 1.00 87.62 214 SER A O 1
ATOM 1611 N N . PHE A 1 215 ? -9.061 14.057 15.856 1.00 91.31 215 PHE A N 1
ATOM 1612 C CA . PHE A 1 215 ? -9.895 13.398 16.863 1.00 91.31 215 PHE A CA 1
ATOM 1613 C C . PHE A 1 215 ? -9.134 13.076 18.157 1.00 91.31 215 PHE A C 1
ATOM 1615 O O . PHE A 1 215 ? -9.703 12.470 19.062 1.00 91.31 215 PHE A O 1
ATOM 1622 N N . ALA A 1 216 ? -7.874 13.510 18.292 1.00 89.62 216 ALA A N 1
ATOM 1623 C CA . ALA A 1 216 ? -7.090 13.312 19.517 1.00 89.62 216 ALA A CA 1
ATOM 1624 C C . ALA A 1 216 ? -7.743 13.953 20.760 1.00 89.62 216 ALA A C 1
ATOM 1626 O O . ALA A 1 216 ? -7.510 13.511 21.882 1.00 89.62 216 ALA A O 1
ATOM 1627 N N . PHE A 1 217 ? -8.583 14.972 20.552 1.00 91.00 217 PHE A N 1
ATOM 1628 C CA . PHE A 1 217 ? -9.327 15.681 21.597 1.00 91.00 217 PHE A CA 1
ATOM 1629 C C . PHE A 1 217 ? -10.826 15.358 21.589 1.00 91.00 217 PHE A C 1
ATOM 1631 O O . PHE A 1 217 ? -11.607 16.081 22.203 1.00 91.00 217 PHE A O 1
ATOM 1638 N N . ALA A 1 218 ? -11.254 14.321 20.869 1.00 95.19 218 ALA A N 1
ATOM 1639 C CA . ALA A 1 218 ? -12.669 14.004 20.768 1.00 95.19 218 ALA A CA 1
ATOM 1640 C C . ALA A 1 218 ? -13.239 13.495 22.102 1.00 95.19 218 ALA A C 1
ATOM 1642 O O . ALA A 1 218 ? -12.554 12.821 22.879 1.00 95.19 218 ALA A O 1
ATOM 1643 N N . THR A 1 219 ? -14.511 13.799 22.341 1.00 97.06 219 THR A N 1
ATOM 1644 C CA . THR A 1 219 ? -15.345 13.086 23.316 1.00 97.06 219 THR A CA 1
ATOM 1645 C C . THR A 1 219 ? -16.339 12.238 22.542 1.00 97.06 219 THR A C 1
ATOM 1647 O O . THR A 1 219 ? -16.913 12.729 21.573 1.00 97.06 219 THR A O 1
ATOM 1650 N N . TYR A 1 220 ? -16.529 10.984 22.950 1.00 97.94 220 TYR A N 1
ATOM 1651 C CA . TYR A 1 220 ? -17.394 10.029 22.258 1.00 97.94 220 TYR A CA 1
ATOM 1652 C C . TYR A 1 220 ? -18.660 9.757 23.061 1.00 97.94 220 TYR A C 1
ATOM 1654 O O . TYR A 1 220 ? -18.612 9.690 24.290 1.00 97.94 220 TYR A O 1
ATOM 1662 N N . TYR A 1 221 ? -19.772 9.567 22.360 1.00 98.25 221 TYR A N 1
ATOM 1663 C CA . TYR A 1 221 ? -21.095 9.364 22.933 1.00 98.25 221 TYR A CA 1
ATOM 1664 C C . TYR A 1 221 ? -21.816 8.221 22.227 1.00 98.25 221 TYR A C 1
ATOM 1666 O O . TYR A 1 221 ? -21.668 8.059 21.015 1.00 98.25 221 TYR A O 1
ATOM 1674 N N . ASP A 1 222 ? -22.615 7.463 22.968 1.00 98.06 222 ASP A N 1
ATOM 1675 C CA . ASP A 1 222 ? -23.589 6.550 22.373 1.00 98.06 222 ASP A CA 1
ATOM 1676 C C . ASP A 1 222 ? -24.840 7.296 21.871 1.00 98.06 222 ASP A C 1
ATOM 1678 O O . ASP A 1 222 ? -24.942 8.525 21.951 1.00 98.06 222 ASP A O 1
ATOM 1682 N N . GLU A 1 223 ? -25.798 6.537 21.341 1.00 96.81 223 GLU A N 1
ATOM 1683 C CA . GLU A 1 223 ? -27.078 7.047 20.846 1.00 96.81 223 GLU A CA 1
ATOM 1684 C C . GLU A 1 223 ? -27.933 7.717 21.937 1.00 96.81 223 GLU A C 1
ATOM 1686 O O . GLU A 1 223 ? -28.626 8.695 21.659 1.00 96.81 223 GLU A O 1
ATOM 1691 N N . ALA A 1 224 ? -27.827 7.267 23.192 1.00 97.06 224 ALA A N 1
ATOM 1692 C CA . ALA A 1 224 ? -28.504 7.886 24.333 1.00 97.06 224 ALA A CA 1
ATOM 1693 C C . ALA A 1 224 ? -27.821 9.189 24.799 1.00 97.06 224 ALA A C 1
ATOM 1695 O O . ALA A 1 224 ? -28.330 9.895 25.671 1.00 97.06 224 ALA A O 1
ATOM 1696 N N . GLY A 1 225 ? -26.669 9.534 24.216 1.00 96.56 225 GLY A N 1
ATOM 1697 C CA . GLY A 1 225 ? -25.894 10.720 24.552 1.00 96.56 225 GLY A CA 1
ATOM 1698 C C . GLY A 1 225 ? -24.986 10.547 25.770 1.00 96.56 225 GLY A C 1
ATOM 1699 O O . GLY A 1 225 ? -24.402 11.545 26.208 1.00 96.56 225 GLY A O 1
ATOM 1700 N N . GLN A 1 226 ? -24.832 9.325 26.283 1.00 97.62 226 GLN A N 1
ATOM 1701 C CA . GLN A 1 226 ? -23.934 8.997 27.384 1.00 97.62 226 GLN A CA 1
ATOM 1702 C C . GLN A 1 226 ? -22.487 8.949 26.887 1.00 97.62 226 GLN A C 1
ATOM 1704 O O . GLN A 1 226 ? -22.195 8.456 25.799 1.00 97.62 226 GLN A O 1
ATOM 1709 N N . VAL A 1 227 ? -21.560 9.478 27.690 1.00 97.94 227 VAL A N 1
ATOM 1710 C CA . VAL A 1 227 ? -20.127 9.482 27.362 1.00 97.94 227 VAL A CA 1
ATOM 1711 C C . VAL A 1 227 ? -19.587 8.055 27.369 1.00 97.94 227 VAL A C 1
ATOM 1713 O O . VAL A 1 227 ? -19.719 7.341 28.364 1.00 97.94 227 VAL A O 1
ATOM 1716 N N . LEU A 1 228 ? -18.926 7.674 26.279 1.00 97.38 228 LEU A N 1
ATOM 1717 C CA . LEU A 1 228 ? -18.215 6.410 26.142 1.00 97.38 228 LEU A CA 1
ATOM 1718 C C . LEU A 1 228 ? -16.783 6.542 26.692 1.00 97.38 228 LEU A C 1
ATOM 1720 O O . LEU A 1 228 ? -16.120 7.546 26.417 1.00 97.38 228 LEU A O 1
ATOM 1724 N N . PRO A 1 229 ? -16.253 5.531 27.407 1.00 94.25 229 PRO A N 1
ATOM 1725 C CA . PRO A 1 229 ? -14.898 5.545 27.963 1.00 94.25 229 PRO A CA 1
ATOM 1726 C C . PRO A 1 229 ? -13.838 5.258 26.881 1.00 94.25 229 PRO A C 1
ATOM 1728 O O . PRO A 1 229 ? -13.081 4.295 26.962 1.00 94.25 229 PRO A O 1
ATOM 1731 N N . ILE A 1 230 ? -13.807 6.082 25.834 1.00 94.00 230 ILE A N 1
ATOM 1732 C CA . ILE A 1 230 ? -12.876 5.980 24.706 1.00 94.00 230 ILE A CA 1
ATOM 1733 C C . ILE A 1 230 ? -11.853 7.111 24.826 1.00 94.00 230 ILE A C 1
ATOM 1735 O O . ILE A 1 230 ? -12.201 8.292 24.818 1.00 94.00 230 ILE A O 1
ATOM 1739 N N . GLY A 1 231 ? -10.577 6.750 24.922 1.00 82.44 231 GLY A N 1
ATOM 1740 C CA . GLY A 1 231 ? -9.468 7.692 25.033 1.00 82.44 231 GLY A CA 1
ATOM 1741 C C . GLY A 1 231 ? -8.122 6.974 25.091 1.00 82.44 231 GLY A C 1
ATOM 1742 O O . GLY A 1 231 ? -8.054 5.752 24.999 1.00 82.44 231 GLY A O 1
ATOM 1743 N N . GLY A 1 232 ? -7.043 7.738 25.255 1.00 77.12 232 GLY A N 1
ATOM 1744 C CA . GLY A 1 232 ? -5.688 7.187 25.277 1.00 77.12 232 GLY A CA 1
ATOM 1745 C C . GLY A 1 232 ? -5.111 6.920 23.877 1.00 77.12 232 GLY A C 1
ATOM 1746 O O . GLY A 1 232 ? -5.619 7.447 22.886 1.00 77.12 232 GLY A O 1
ATOM 1747 N N . PRO A 1 233 ? -4.003 6.162 23.790 1.00 72.75 233 PRO A N 1
ATOM 1748 C CA . PRO A 1 233 ? -3.238 6.007 22.552 1.00 72.75 233 PRO A CA 1
ATOM 1749 C C . PRO A 1 233 ? -3.904 5.101 21.504 1.00 72.75 233 PRO A C 1
ATOM 1751 O O . PRO A 1 233 ? -3.623 5.273 20.319 1.00 72.75 233 PRO A O 1
ATOM 1754 N N . ASP A 1 234 ? -4.782 4.172 21.906 1.00 82.88 234 ASP A N 1
ATOM 1755 C CA . ASP A 1 234 ? -5.560 3.333 20.985 1.00 82.88 234 ASP A CA 1
ATOM 1756 C C . ASP A 1 234 ? -7.066 3.557 21.162 1.00 82.88 234 ASP A C 1
ATOM 1758 O O . ASP A 1 234 ? -7.711 2.993 22.043 1.00 82.88 234 ASP A O 1
ATOM 1762 N N . ILE A 1 235 ? -7.630 4.380 20.280 1.00 91.50 235 ILE A N 1
ATOM 1763 C CA . ILE A 1 235 ? -9.075 4.625 20.212 1.00 91.50 235 ILE A CA 1
ATOM 1764 C C . ILE A 1 235 ? -9.797 3.640 19.288 1.00 91.50 235 ILE A C 1
ATOM 1766 O O . ILE A 1 235 ? -11.023 3.581 19.303 1.00 91.50 235 ILE A O 1
ATOM 1770 N N . THR A 1 236 ? -9.070 2.884 18.461 1.00 93.50 236 THR A N 1
ATOM 1771 C CA . THR A 1 236 ? -9.648 2.199 17.298 1.00 93.50 236 THR A CA 1
ATOM 1772 C C . THR A 1 236 ? -10.517 1.028 17.725 1.00 93.50 236 THR A C 1
ATOM 1774 O O . THR A 1 236 ? -11.682 0.959 17.340 1.00 93.50 236 THR A O 1
ATOM 1777 N N . ARG A 1 237 ? -9.978 0.119 18.548 1.00 94.25 237 ARG A N 1
ATOM 1778 C CA . ARG A 1 237 ? -10.732 -1.052 19.020 1.00 94.25 237 ARG A CA 1
ATOM 1779 C C . ARG A 1 237 ? -11.881 -0.656 19.958 1.00 94.25 237 ARG A C 1
ATOM 1781 O O . ARG A 1 237 ? -12.990 -1.126 19.714 1.00 94.25 237 ARG A O 1
ATOM 1788 N N . PRO A 1 238 ? -11.707 0.236 20.957 1.00 95.81 238 PRO A N 1
ATOM 1789 C CA . PRO A 1 238 ? -12.830 0.688 21.783 1.00 95.81 238 PRO A CA 1
ATOM 1790 C C . PRO A 1 238 ? -13.956 1.344 20.973 1.00 95.81 238 PRO A C 1
ATOM 1792 O O . PRO A 1 238 ? -15.130 1.057 21.213 1.00 95.81 238 PRO A O 1
ATOM 1795 N N . LEU A 1 239 ? -13.613 2.177 19.982 1.00 97.06 239 LEU A N 1
ATOM 1796 C CA . LEU A 1 239 ? -14.596 2.802 19.098 1.00 97.06 239 LEU A CA 1
ATOM 1797 C C . LEU A 1 239 ? -15.296 1.777 18.202 1.00 97.06 239 LEU A C 1
ATOM 1799 O O . LEU A 1 239 ? -16.514 1.820 18.079 1.00 97.06 239 LEU A O 1
ATOM 1803 N N . ALA A 1 240 ? -14.559 0.826 17.628 1.00 97.12 240 ALA A N 1
ATOM 1804 C CA . ALA A 1 240 ? -15.139 -0.253 16.834 1.00 97.12 240 ALA A CA 1
ATOM 1805 C C . ALA A 1 240 ? -16.108 -1.118 17.656 1.00 97.12 240 ALA A C 1
ATOM 1807 O O . ALA A 1 240 ? -17.202 -1.428 17.193 1.00 97.12 240 ALA A O 1
ATOM 1808 N N . ALA A 1 241 ? -15.746 -1.454 18.898 1.00 96.94 241 ALA A N 1
ATOM 1809 C CA . ALA A 1 241 ? -16.622 -2.186 19.809 1.00 96.94 241 ALA A CA 1
ATOM 1810 C C . ALA A 1 241 ? -17.906 -1.405 20.129 1.00 96.94 241 ALA A C 1
ATOM 1812 O O . ALA A 1 241 ? -18.968 -2.006 20.264 1.00 96.94 241 ALA A O 1
ATOM 1813 N N . ALA A 1 242 ? -17.822 -0.077 20.263 1.00 97.81 242 ALA A N 1
ATOM 1814 C CA . ALA A 1 242 ? -18.996 0.772 20.439 1.00 97.81 242 ALA A CA 1
ATOM 1815 C C . ALA A 1 242 ? -19.866 0.828 19.174 1.00 97.81 242 ALA A C 1
ATOM 1817 O O . ALA A 1 242 ? -21.072 0.630 19.279 1.00 97.81 242 ALA A O 1
ATOM 1818 N N . LEU A 1 243 ? -19.255 0.991 17.996 1.00 97.88 243 LEU A N 1
ATOM 1819 C CA . LEU A 1 243 ? -19.949 1.008 16.702 1.00 97.88 243 LEU A CA 1
ATOM 1820 C C . LEU A 1 243 ? -20.670 -0.313 16.387 1.00 97.88 243 LEU A C 1
ATOM 1822 O O . LEU A 1 243 ? -21.695 -0.302 15.717 1.00 97.88 243 LEU A O 1
ATOM 1826 N N . LEU A 1 244 ? -20.174 -1.447 16.896 1.00 97.31 244 LEU A N 1
ATOM 1827 C CA . LEU A 1 244 ? -20.859 -2.743 16.797 1.00 97.31 244 LEU A CA 1
ATOM 1828 C C . LEU A 1 244 ? -22.148 -2.820 17.635 1.00 97.31 244 LEU A C 1
ATOM 1830 O O . LEU A 1 244 ? -22.984 -3.679 17.372 1.00 97.31 244 LEU A O 1
ATOM 1834 N N . ARG A 1 245 ? -22.315 -1.957 18.647 1.00 97.19 245 ARG A N 1
ATOM 1835 C CA . ARG A 1 245 ? -23.530 -1.902 19.481 1.00 97.19 245 ARG A CA 1
ATOM 1836 C C . ARG A 1 245 ? -24.558 -0.892 18.977 1.00 97.19 245 ARG A C 1
ATOM 1838 O O . ARG A 1 245 ? -25.725 -1.012 19.332 1.00 97.19 245 ARG A O 1
ATOM 1845 N N . GLY A 1 246 ? -24.134 0.094 18.192 1.00 97.12 246 GLY A N 1
ATOM 1846 C CA . GLY A 1 246 ? -24.997 1.140 17.653 1.00 97.12 246 GLY A CA 1
ATOM 1847 C C . GLY A 1 246 ? -24.209 2.367 17.182 1.00 97.12 246 GLY A C 1
ATOM 1848 O O . GLY A 1 246 ? -22.978 2.383 17.265 1.00 97.12 246 GLY A O 1
ATOM 1849 N N . PRO A 1 247 ? -24.900 3.408 16.687 1.00 97.94 247 PRO A N 1
ATOM 1850 C CA . PRO A 1 247 ? -24.264 4.644 16.241 1.00 97.94 247 PRO A CA 1
ATOM 1851 C C . PRO A 1 247 ? -23.428 5.303 17.346 1.00 97.94 247 PRO A C 1
ATOM 1853 O O . PRO A 1 247 ? -23.830 5.350 18.510 1.00 97.94 247 PRO A O 1
ATOM 1856 N N . VAL A 1 248 ? -22.273 5.856 16.968 1.00 98.44 248 VAL A N 1
ATOM 1857 C CA . VAL A 1 248 ? -21.404 6.621 17.872 1.00 98.44 248 VAL A CA 1
ATOM 1858 C C . VAL A 1 248 ? -21.299 8.055 17.380 1.00 98.44 248 VAL A C 1
ATOM 1860 O O . VAL A 1 248 ? -21.070 8.318 16.198 1.00 98.44 248 VAL A O 1
ATOM 1863 N N . PHE A 1 249 ? -21.418 8.992 18.311 1.00 98.25 249 PHE A N 1
ATOM 1864 C CA . PHE A 1 249 ? -21.278 10.418 18.062 1.00 98.25 249 PHE A CA 1
ATOM 1865 C C . PHE A 1 249 ? -20.000 10.945 18.705 1.00 98.25 249 PHE A C 1
ATOM 1867 O O . PHE A 1 249 ? -19.541 10.426 19.720 1.00 98.25 249 PHE A O 1
ATOM 1874 N N . ALA A 1 250 ? -19.431 12.002 18.136 1.00 97.31 250 ALA A N 1
ATOM 1875 C CA . ALA A 1 250 ? -18.308 12.714 18.718 1.00 97.31 250 ALA A CA 1
ATOM 1876 C C . ALA A 1 250 ? -18.504 14.229 18.647 1.00 97.31 250 ALA A C 1
ATOM 1878 O O . ALA A 1 250 ? -19.189 14.734 17.759 1.00 97.31 250 ALA A O 1
ATOM 1879 N N . ASP A 1 251 ? -17.861 14.950 19.557 1.00 96.38 251 ASP A N 1
ATOM 1880 C CA . ASP A 1 251 ? -17.551 16.370 19.393 1.00 96.38 251 ASP A CA 1
ATOM 1881 C C . ASP A 1 251 ? -16.065 16.617 19.659 1.00 96.38 251 ASP A C 1
ATOM 1883 O O . ASP A 1 251 ? -15.350 15.756 20.179 1.00 96.38 251 ASP A O 1
ATOM 1887 N N . LEU A 1 252 ? -15.596 17.799 19.269 1.00 95.94 252 LEU A N 1
ATOM 1888 C CA . LEU A 1 252 ? -14.209 18.231 19.403 1.00 95.94 252 LEU A CA 1
ATOM 1889 C C . LEU A 1 252 ? -14.066 19.374 20.417 1.00 95.94 252 LEU A C 1
ATOM 1891 O O . LEU A 1 252 ? -13.098 20.139 20.345 1.00 95.94 252 LEU A O 1
ATOM 1895 N N . ALA A 1 253 ? -15.002 19.513 21.363 1.00 95.75 253 ALA A N 1
ATOM 1896 C CA . ALA A 1 253 ? -15.070 20.647 22.287 1.00 95.75 253 ALA A CA 1
ATOM 1897 C C . ALA A 1 253 ? -13.830 20.787 23.184 1.00 95.75 253 ALA A C 1
ATOM 1899 O O . ALA A 1 253 ? -13.527 21.883 23.653 1.00 95.75 253 ALA A O 1
ATOM 1900 N N . ARG A 1 254 ? -13.059 19.710 23.374 1.00 94.81 254 ARG A N 1
ATOM 1901 C CA . ARG A 1 254 ? -11.806 19.721 24.147 1.00 94.81 254 ARG A CA 1
ATOM 1902 C C . ARG A 1 254 ? -10.583 20.154 23.334 1.00 94.81 254 ARG A C 1
ATOM 1904 O O . ARG A 1 254 ? -9.491 20.217 23.889 1.00 94.81 254 ARG A O 1
ATOM 1911 N N . THR A 1 255 ? -10.729 20.439 22.037 1.00 94.25 255 THR A N 1
ATOM 1912 C CA . THR A 1 255 ? -9.602 20.889 21.202 1.00 94.25 255 THR A CA 1
ATOM 1913 C C . THR A 1 255 ? -9.105 22.252 21.701 1.00 94.25 255 THR A C 1
ATOM 1915 O O . THR A 1 255 ? -9.920 23.178 21.749 1.00 94.25 255 THR A O 1
ATOM 1918 N N . PRO A 1 256 ? -7.815 22.417 22.038 1.00 94.81 256 PRO A N 1
ATOM 1919 C CA . PRO A 1 256 ? -7.235 23.703 22.437 1.00 94.81 256 PRO A CA 1
ATOM 1920 C C . PRO A 1 256 ? -7.383 24.798 21.369 1.00 94.81 256 PRO A C 1
ATOM 1922 O O . PRO A 1 256 ? -7.347 24.509 20.172 1.00 94.81 256 PRO A O 1
ATOM 1925 N N . ALA A 1 257 ? -7.570 26.056 21.783 1.00 93.94 257 ALA A N 1
ATOM 1926 C CA . ALA A 1 257 ? -7.872 27.171 20.874 1.00 93.94 257 ALA A CA 1
ATOM 1927 C C . ALA A 1 257 ? -6.747 27.458 19.860 1.00 93.94 257 ALA A C 1
ATOM 1929 O O . ALA A 1 257 ? -7.022 27.735 18.692 1.00 93.94 257 ALA A O 1
ATOM 1930 N N . ASP A 1 258 ? -5.493 27.331 20.287 1.00 92.38 258 ASP A N 1
ATOM 1931 C CA . ASP A 1 258 ? -4.298 27.433 19.448 1.00 92.38 258 ASP A CA 1
ATOM 1932 C C . ASP A 1 258 ? -4.271 26.344 18.364 1.00 92.38 258 ASP A C 1
ATOM 1934 O O . ASP A 1 258 ? -4.028 26.636 17.193 1.00 92.38 258 ASP A O 1
ATOM 1938 N N . ILE A 1 259 ? -4.629 25.103 18.713 1.00 90.19 259 ILE A N 1
ATOM 1939 C CA . ILE A 1 259 ? -4.750 24.009 17.743 1.00 90.19 259 ILE A CA 1
ATOM 1940 C C . ILE A 1 259 ? -5.902 24.282 16.772 1.00 90.19 259 ILE A C 1
ATOM 1942 O O . ILE A 1 259 ? -5.715 24.149 15.560 1.00 90.19 259 ILE A O 1
ATOM 1946 N N . ARG A 1 260 ? -7.074 24.720 17.261 1.00 92.06 260 ARG A N 1
ATOM 1947 C CA . ARG A 1 260 ? -8.221 25.075 16.396 1.00 92.06 260 ARG A CA 1
ATOM 1948 C C . ARG A 1 260 ? -7.838 26.120 15.351 1.00 92.06 260 ARG A C 1
ATOM 1950 O O . ARG A 1 260 ? -8.227 25.977 14.192 1.00 92.06 260 ARG A O 1
ATOM 1957 N N . ALA A 1 261 ? -7.059 27.129 15.743 1.00 89.69 261 ALA A N 1
ATOM 1958 C CA . ALA A 1 261 ? -6.591 28.185 14.850 1.00 89.69 261 ALA A CA 1
ATOM 1959 C C . ALA A 1 261 ? -5.655 27.661 13.744 1.00 89.69 261 ALA A C 1
ATOM 1961 O O . ALA A 1 261 ? -5.653 28.193 12.636 1.00 89.69 261 ALA A O 1
ATOM 1962 N N . GLN A 1 262 ? -4.899 26.590 14.007 1.00 86.19 262 GLN A N 1
ATOM 1963 C CA . GLN A 1 262 ? -3.957 26.007 13.045 1.00 86.19 262 GLN A CA 1
ATOM 1964 C C . GLN A 1 262 ? -4.573 24.945 12.118 1.00 86.19 262 GLN A C 1
ATOM 1966 O O . GLN A 1 262 ? -4.032 24.692 11.037 1.00 86.19 262 GLN A O 1
ATOM 1971 N N . VAL A 1 263 ? -5.701 24.326 12.494 1.00 85.56 263 VAL A N 1
ATOM 1972 C CA . VAL A 1 263 ? -6.363 23.268 11.700 1.00 85.56 263 VAL A CA 1
ATOM 1973 C C . VAL A 1 263 ? -6.586 23.659 10.228 1.00 85.56 263 VAL A C 1
ATOM 1975 O O . VAL A 1 263 ? -6.253 22.837 9.369 1.00 85.56 263 VAL A O 1
ATOM 1978 N N . PRO A 1 264 ? -7.082 24.866 9.877 1.00 83.12 264 PRO A N 1
ATOM 1979 C CA . PRO A 1 264 ? -7.259 25.265 8.477 1.00 83.12 264 PRO A CA 1
ATOM 1980 C C . PRO A 1 264 ? -5.963 25.256 7.656 1.00 83.12 264 PRO A C 1
ATOM 1982 O O . PRO A 1 264 ? -6.008 25.018 6.453 1.00 83.12 264 PRO A O 1
ATOM 1985 N N . THR A 1 265 ? -4.816 25.474 8.298 1.00 78.44 265 THR A N 1
ATOM 1986 C CA . THR A 1 265 ? -3.501 25.503 7.644 1.00 78.44 265 THR A CA 1
ATOM 1987 C C . THR A 1 265 ? -2.899 24.103 7.524 1.00 78.44 265 THR A C 1
ATOM 1989 O O . THR A 1 265 ? -2.355 23.748 6.478 1.00 78.44 265 THR A O 1
ATOM 1992 N N . ILE A 1 266 ? -3.004 23.292 8.582 1.00 75.75 266 ILE A N 1
ATOM 1993 C CA . ILE A 1 266 ? -2.386 21.955 8.660 1.00 75.75 266 ILE A CA 1
ATOM 1994 C C . ILE A 1 266 ? -3.243 20.895 7.953 1.00 75.75 266 ILE A C 1
ATOM 1996 O O . ILE A 1 266 ? -2.733 19.932 7.383 1.00 75.75 266 ILE A O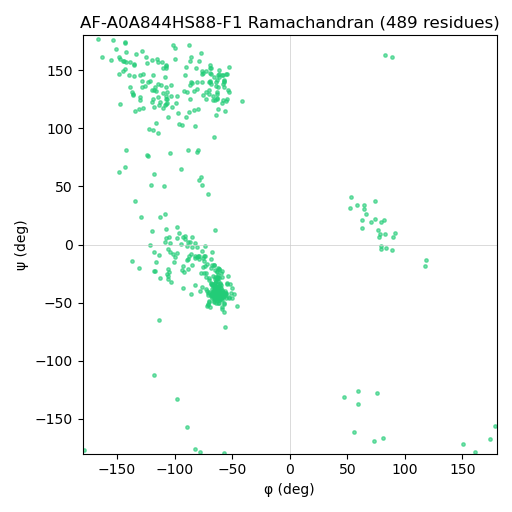 1
ATOM 2000 N N . SER A 1 267 ? -4.566 21.033 8.005 1.00 78.62 267 SER A N 1
ATOM 2001 C CA . SER A 1 267 ? -5.529 20.086 7.440 1.00 78.62 267 SER A CA 1
ATOM 2002 C C . SER A 1 267 ? -6.731 20.824 6.841 1.00 78.62 267 SER A C 1
ATOM 2004 O O . SER A 1 267 ? -7.855 20.653 7.316 1.00 78.62 267 SER A O 1
ATOM 2006 N N . PRO A 1 268 ? -6.532 21.596 5.753 1.00 77.00 268 PRO A N 1
ATOM 2007 C CA . PRO A 1 268 ? -7.568 22.453 5.163 1.00 77.00 268 PRO A CA 1
ATOM 2008 C C . PRO A 1 268 ? -8.856 21.699 4.811 1.00 77.00 268 PRO A C 1
ATOM 2010 O O . PRO A 1 268 ? -9.957 22.224 4.968 1.00 77.00 268 PRO A O 1
ATOM 2013 N N . ASN A 1 269 ? -8.734 20.434 4.399 1.00 84.38 269 ASN A N 1
ATOM 2014 C CA . ASN A 1 269 ? -9.883 19.618 4.012 1.00 84.38 269 ASN A CA 1
ATOM 2015 C C . ASN A 1 269 ? -10.719 19.122 5.200 1.00 84.38 269 ASN A C 1
ATOM 2017 O O . ASN A 1 269 ? -11.870 18.753 4.994 1.00 84.38 269 ASN A O 1
ATOM 2021 N N . PHE A 1 270 ? -10.176 19.111 6.425 1.00 88.00 270 PHE A N 1
ATOM 2022 C CA . PHE A 1 270 ? -10.849 18.536 7.597 1.00 88.00 270 PHE A CA 1
ATOM 2023 C C . PHE A 1 270 ? -12.169 19.235 7.928 1.00 88.00 270 PHE A C 1
ATOM 2025 O O . PHE A 1 270 ? -13.162 18.569 8.197 1.00 88.00 270 PHE A O 1
ATOM 2032 N N . LEU A 1 271 ? -12.199 20.569 7.861 1.00 90.50 271 LEU A N 1
ATOM 2033 C CA . LEU A 1 271 ? -13.391 21.349 8.206 1.00 90.50 271 LEU A CA 1
ATOM 2034 C C . LEU A 1 271 ? -14.433 21.415 7.078 1.00 90.50 271 LEU A C 1
ATOM 2036 O O . LEU A 1 271 ? -15.550 21.874 7.308 1.00 90.50 271 LEU A O 1
ATOM 2040 N N . LEU A 1 272 ? -14.096 20.972 5.860 1.00 90.00 272 LEU A N 1
ATOM 2041 C CA . LEU A 1 272 ? -14.979 21.111 4.698 1.00 90.00 272 LEU A CA 1
ATOM 2042 C C . LEU A 1 272 ? -16.313 20.360 4.844 1.00 90.00 272 LEU A C 1
ATOM 2044 O O . LEU A 1 272 ? -17.339 20.979 4.551 1.00 90.00 272 LEU A O 1
ATOM 2048 N N . PRO A 1 273 ? -16.364 19.087 5.295 1.00 91.81 273 PRO A N 1
ATOM 2049 C CA . PRO A 1 273 ? -17.638 18.394 5.479 1.00 91.81 273 PRO A CA 1
ATOM 2050 C C . PRO A 1 273 ? -18.538 19.097 6.498 1.00 91.81 273 PRO A C 1
ATOM 2052 O O . PRO A 1 273 ? -19.709 19.332 6.222 1.00 91.81 273 PRO A O 1
ATOM 2055 N N . PHE A 1 274 ? -17.973 19.529 7.627 1.00 93.75 274 PHE A N 1
ATOM 2056 C CA . PHE A 1 274 ? -18.719 20.203 8.689 1.00 93.75 274 PHE A CA 1
ATOM 2057 C C . PHE A 1 274 ? -19.325 21.534 8.233 1.00 93.75 274 PHE A C 1
ATOM 2059 O O . PHE A 1 274 ? -20.506 21.786 8.466 1.00 93.75 274 PHE A O 1
ATOM 2066 N N . ARG A 1 275 ? -18.558 22.343 7.485 1.00 92.44 275 ARG A N 1
ATOM 2067 C CA . ARG A 1 275 ? -19.069 23.581 6.871 1.00 92.44 275 ARG A CA 1
ATOM 2068 C C . ARG A 1 275 ? -20.228 23.310 5.914 1.00 92.44 275 ARG A C 1
ATOM 2070 O O . ARG A 1 275 ? -21.213 24.036 5.949 1.00 92.44 275 ARG A O 1
ATOM 2077 N N . ARG A 1 276 ? -20.135 22.259 5.089 1.00 92.81 276 ARG A N 1
ATOM 2078 C CA . ARG A 1 276 ? -21.218 21.857 4.170 1.00 92.81 276 ARG A CA 1
ATOM 2079 C C . ARG A 1 276 ? -22.477 21.406 4.907 1.00 92.81 276 ARG A C 1
ATOM 2081 O O . ARG A 1 276 ? -23.569 21.590 4.388 1.00 92.81 276 ARG A O 1
ATOM 2088 N N . TRP A 1 277 ? -22.328 20.823 6.091 1.00 94.00 277 TRP A N 1
ATOM 2089 C CA . TRP A 1 277 ? -23.448 20.383 6.924 1.00 94.00 277 TRP A CA 1
ATOM 2090 C C . TRP A 1 277 ? -24.022 21.483 7.823 1.00 94.00 277 TRP A C 1
ATOM 2092 O O . TRP A 1 277 ? -25.033 21.250 8.479 1.00 94.00 277 TRP A O 1
ATOM 2102 N N . GLY A 1 278 ? -23.387 22.659 7.899 1.00 94.94 278 GLY A N 1
ATOM 2103 C CA . GLY A 1 278 ? -23.778 23.700 8.855 1.00 94.94 278 GLY A CA 1
ATOM 2104 C C . GLY A 1 278 ? -23.581 23.272 10.316 1.00 94.94 278 GLY A C 1
ATOM 2105 O O . GLY A 1 278 ? -24.339 23.680 11.197 1.00 94.94 278 GLY A O 1
ATOM 2106 N N . ILE A 1 279 ? -22.591 22.413 10.578 1.00 94.25 279 ILE A N 1
ATOM 2107 C CA . ILE A 1 279 ? -22.249 21.919 11.916 1.00 94.25 279 ILE A CA 1
ATOM 2108 C C . ILE A 1 279 ? -20.907 22.525 12.321 1.00 94.25 279 ILE A C 1
ATOM 2110 O O . ILE A 1 279 ? -19.935 22.443 11.573 1.00 94.25 279 ILE A O 1
ATOM 2114 N N . ASP A 1 280 ? -20.838 23.100 13.518 1.00 95.25 280 ASP A N 1
ATOM 2115 C CA . ASP A 1 280 ? -19.566 23.411 14.165 1.00 95.25 280 ASP A CA 1
ATOM 2116 C C . ASP A 1 280 ? -19.131 22.199 15.013 1.00 95.25 280 ASP A C 1
ATOM 2118 O O . ASP A 1 280 ? -19.766 21.914 16.034 1.00 95.2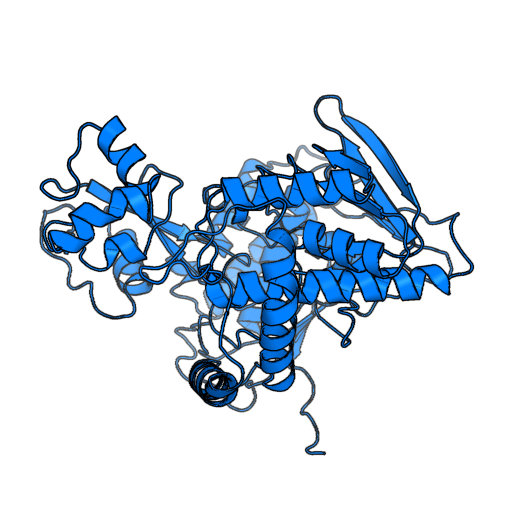5 280 ASP A O 1
ATOM 2122 N N . PRO A 1 281 ? -18.071 21.466 14.616 1.00 95.19 281 PRO A N 1
ATOM 2123 C CA . PRO A 1 281 ? -17.664 20.239 15.298 1.00 95.19 281 PRO A CA 1
ATOM 2124 C C . PRO A 1 281 ? -17.104 20.497 16.702 1.00 95.19 281 PRO A C 1
ATOM 2126 O O . PRO A 1 281 ? -16.914 19.552 17.463 1.00 95.19 281 PRO A O 1
ATOM 2129 N N . TYR A 1 282 ? -16.815 21.754 17.055 1.00 95.94 282 TYR A N 1
ATOM 2130 C CA . TYR A 1 282 ? -16.311 22.125 18.375 1.00 95.94 282 TYR A CA 1
ATOM 2131 C C . TYR A 1 282 ? -17.415 22.404 19.399 1.00 95.94 282 TYR A C 1
ATOM 2133 O O . TYR A 1 282 ? -17.111 22.568 20.579 1.00 95.94 282 TYR A O 1
ATOM 2141 N N . THR A 1 283 ? -18.671 22.490 18.963 1.00 95.56 283 THR A N 1
ATOM 2142 C CA . THR A 1 283 ? -19.820 22.807 19.827 1.00 95.56 283 THR A CA 1
ATOM 2143 C C . THR A 1 283 ? -20.983 21.836 19.652 1.00 95.56 283 THR A C 1
ATOM 2145 O O . THR A 1 283 ? -21.824 21.721 20.542 1.00 95.56 283 THR A O 1
ATOM 2148 N N . ARG A 1 284 ? -21.044 21.113 18.529 1.00 96.56 284 ARG A N 1
ATOM 2149 C CA . ARG A 1 284 ? -22.121 20.174 18.213 1.00 96.56 284 ARG A CA 1
ATOM 2150 C C . ARG A 1 284 ? -21.574 18.775 17.954 1.00 96.56 284 ARG A C 1
ATOM 2152 O O . ARG A 1 284 ? -20.572 18.607 17.260 1.00 96.56 284 ARG A O 1
ATOM 2159 N N . LYS A 1 285 ? -22.299 17.777 18.464 1.00 96.81 285 LYS A N 1
ATOM 2160 C CA . LYS A 1 285 ? -22.036 16.358 18.206 1.00 96.81 285 LYS A CA 1
ATOM 2161 C C . LYS A 1 285 ? -22.331 16.007 16.746 1.00 96.81 285 LYS A C 1
ATOM 2163 O O . LYS A 1 285 ? -23.263 16.546 16.146 1.00 96.81 285 LYS A O 1
ATOM 2168 N N . PHE A 1 286 ? -21.571 15.070 16.199 1.00 96.94 286 PHE A N 1
ATOM 2169 C CA . PHE A 1 286 ? -21.762 14.508 14.865 1.00 96.94 286 PHE A CA 1
ATOM 2170 C C . PHE A 1 286 ? -21.438 13.013 14.866 1.00 96.94 286 PHE A C 1
ATOM 2172 O O . PHE A 1 286 ? -20.623 12.547 15.655 1.00 96.94 286 PHE A O 1
ATOM 2179 N N . GLU A 1 287 ? -22.082 12.257 13.985 1.00 97.56 287 GLU A N 1
ATOM 2180 C CA . GLU A 1 287 ? -21.880 10.811 13.876 1.00 97.56 287 GLU A CA 1
ATOM 2181 C C . GLU A 1 287 ? -20.493 10.487 13.293 1.00 97.56 287 GLU A C 1
ATOM 2183 O O . GLU A 1 287 ? -20.032 11.143 12.347 1.00 97.56 287 GLU A O 1
ATOM 2188 N N . VAL A 1 288 ? -19.829 9.466 13.835 1.00 97.19 288 VAL A N 1
ATOM 2189 C CA . VAL A 1 288 ? -18.511 8.993 13.390 1.00 97.19 288 VAL A CA 1
ATOM 2190 C C . VAL A 1 288 ? -18.558 7.544 12.915 1.00 97.19 288 VAL A C 1
ATOM 2192 O O . VAL A 1 288 ? -19.445 6.778 13.263 1.00 97.19 288 VAL A O 1
ATOM 2195 N N . THR A 1 289 ? -17.573 7.168 12.109 1.00 96.88 289 THR A N 1
ATOM 2196 C CA . THR A 1 289 ? -17.348 5.805 11.625 1.00 96.88 289 THR A CA 1
ATOM 2197 C C . THR A 1 289 ? -15.849 5.515 11.544 1.00 96.88 289 THR A C 1
ATOM 2199 O O . THR A 1 289 ? -15.016 6.411 11.721 1.00 96.88 289 THR A O 1
ATOM 2202 N N . LEU A 1 290 ? -15.500 4.265 11.249 1.00 96.19 290 LEU A N 1
ATOM 2203 C CA . LEU A 1 290 ? -14.142 3.816 10.975 1.00 96.19 290 LEU A CA 1
ATOM 2204 C C . LEU A 1 290 ? -14.052 3.260 9.551 1.00 96.19 290 LEU A C 1
ATOM 2206 O O . LEU A 1 290 ? -14.754 2.307 9.215 1.00 96.19 290 LEU A O 1
ATOM 2210 N N . HIS A 1 291 ? -13.124 3.794 8.755 1.00 95.56 291 HIS A N 1
ATOM 2211 C CA . HIS A 1 291 ? -12.783 3.254 7.435 1.00 95.56 291 HIS A CA 1
ATOM 2212 C C . HIS A 1 291 ? -11.540 2.381 7.524 1.00 95.56 291 HIS A C 1
ATOM 2214 O O . HIS A 1 291 ? -10.510 2.829 8.033 1.00 95.56 291 HIS A O 1
ATOM 2220 N N . GLY A 1 292 ? -11.628 1.153 7.012 1.00 95.00 292 GLY A N 1
ATOM 2221 C CA . GLY A 1 292 ? -10.474 0.264 6.886 1.00 95.00 292 GLY A CA 1
ATOM 2222 C C . GLY A 1 292 ? -9.501 0.768 5.820 1.00 95.00 292 GLY A C 1
ATOM 2223 O O . GLY A 1 292 ? -9.907 1.243 4.762 1.00 95.00 292 GLY A O 1
ATOM 2224 N N . GLU A 1 293 ? -8.201 0.668 6.075 1.00 93.81 293 GLU A N 1
ATOM 2225 C CA . GLU A 1 293 ? -7.153 1.100 5.138 1.00 93.81 293 GLU A CA 1
ATOM 2226 C C . GLU A 1 293 ? -6.409 -0.081 4.489 1.00 93.81 293 GLU A C 1
ATOM 2228 O O . GLU A 1 293 ? -5.438 0.133 3.762 1.00 93.81 293 GLU A O 1
ATOM 2233 N N . GLY A 1 294 ? -6.852 -1.320 4.739 1.00 94.81 294 GLY A N 1
ATOM 2234 C CA . GLY A 1 294 ? -6.332 -2.542 4.119 1.00 94.81 294 GLY A CA 1
ATOM 2235 C C . GLY A 1 294 ? -4.804 -2.610 4.124 1.00 94.81 294 GLY A C 1
ATOM 2236 O O . GLY A 1 294 ? -4.160 -2.358 5.145 1.00 94.81 294 GLY A O 1
ATOM 2237 N N . THR A 1 295 ? -4.200 -2.912 2.974 1.00 95.75 295 THR A N 1
ATOM 2238 C CA . THR A 1 295 ? -2.734 -2.925 2.838 1.00 95.75 295 THR A CA 1
ATOM 2239 C C . THR A 1 295 ? -2.142 -1.555 2.498 1.00 95.75 295 THR A C 1
ATOM 2241 O O . THR A 1 295 ? -0.934 -1.452 2.358 1.00 95.75 295 THR A O 1
ATOM 2244 N N . ILE A 1 296 ? -2.931 -0.481 2.391 1.00 93.75 296 ILE A N 1
ATOM 2245 C CA . ILE A 1 296 ? -2.397 0.869 2.135 1.00 93.75 296 ILE A CA 1
ATOM 2246 C C . ILE A 1 296 ? -1.662 1.388 3.375 1.00 93.75 296 ILE A C 1
ATOM 2248 O O . ILE A 1 296 ? -0.505 1.804 3.305 1.00 93.75 296 ILE A O 1
ATOM 2252 N N . ARG A 1 297 ? -2.328 1.340 4.536 1.00 91.62 297 ARG A N 1
ATOM 2253 C CA . ARG A 1 297 ? -1.676 1.606 5.831 1.00 91.62 297 ARG A CA 1
ATOM 2254 C C . ARG A 1 297 ? -1.309 0.367 6.614 1.00 91.62 297 ARG A C 1
ATOM 2256 O O . ARG A 1 297 ? -0.484 0.481 7.528 1.00 91.62 297 ARG A O 1
ATOM 2263 N N . GLY A 1 298 ? -1.861 -0.784 6.246 1.00 93.75 298 GLY A N 1
ATOM 2264 C CA . GLY A 1 298 ? -1.235 -2.059 6.548 1.00 93.75 298 GLY A CA 1
ATOM 2265 C C . GLY A 1 298 ? 0.175 -2.129 5.967 1.00 93.75 298 GLY A C 1
ATOM 2266 O O . GLY A 1 298 ? 0.667 -1.183 5.348 1.00 93.75 298 GLY A O 1
ATOM 2267 N N . ILE A 1 299 ? 0.860 -3.245 6.158 1.00 94.81 299 ILE A N 1
ATOM 2268 C CA . ILE A 1 299 ? 2.269 -3.383 5.738 1.00 94.81 299 ILE A CA 1
ATOM 2269 C C . ILE A 1 299 ? 2.502 -4.474 4.695 1.00 94.81 299 ILE A C 1
ATOM 2271 O O . ILE A 1 299 ? 3.601 -4.546 4.156 1.00 94.81 299 ILE A O 1
ATOM 2275 N N . GLY A 1 300 ? 1.472 -5.260 4.381 1.00 96.38 300 GLY A N 1
ATOM 2276 C CA . GLY A 1 300 ? 1.555 -6.318 3.385 1.00 96.38 300 GLY A CA 1
ATOM 2277 C C . GLY A 1 300 ? 1.731 -5.812 1.957 1.00 96.38 300 GLY A C 1
ATOM 2278 O O . GLY A 1 300 ? 1.284 -4.713 1.609 1.00 96.38 300 GLY A O 1
ATOM 2279 N N . GLY A 1 301 ? 2.376 -6.639 1.140 1.00 98.25 301 GLY A N 1
ATOM 2280 C CA . GLY A 1 301 ? 2.555 -6.426 -0.292 1.00 98.25 301 GLY A CA 1
ATOM 2281 C C . GLY A 1 301 ? 3.468 -7.478 -0.915 1.00 98.25 301 GLY A C 1
ATOM 2282 O O . GLY A 1 301 ? 3.784 -8.489 -0.290 1.00 98.25 301 GLY A O 1
ATOM 2283 N N . ILE A 1 302 ? 3.903 -7.237 -2.151 1.00 98.88 302 ILE A N 1
ATOM 2284 C CA . ILE A 1 302 ? 4.843 -8.105 -2.872 1.00 98.88 302 ILE A CA 1
ATOM 2285 C C . ILE A 1 302 ? 6.175 -8.094 -2.134 1.00 98.88 302 ILE A C 1
ATOM 2287 O O . ILE A 1 302 ? 6.654 -7.048 -1.685 1.00 98.88 302 ILE A O 1
ATOM 2291 N N . ALA A 1 303 ? 6.755 -9.274 -1.991 1.00 98.44 303 ALA A N 1
ATOM 2292 C CA . ALA A 1 303 ? 8.024 -9.450 -1.333 1.00 98.44 303 ALA A CA 1
ATOM 2293 C C . ALA A 1 303 ? 9.163 -8.714 -2.052 1.00 98.44 303 ALA A C 1
ATOM 2295 O O . ALA A 1 303 ? 9.191 -8.593 -3.276 1.00 98.44 303 ALA A O 1
ATOM 2296 N N . VAL A 1 304 ? 10.107 -8.224 -1.253 1.00 98.31 304 VAL A N 1
ATOM 2297 C CA . VAL A 1 304 ? 11.324 -7.550 -1.706 1.00 98.31 304 VAL A CA 1
ATOM 2298 C C . VAL A 1 304 ? 12.480 -8.522 -1.498 1.00 98.31 304 VAL A C 1
ATOM 2300 O O . VAL A 1 304 ? 12.840 -8.796 -0.354 1.00 98.31 304 VAL A O 1
ATOM 2303 N N . GLU A 1 305 ? 13.040 -9.041 -2.589 1.00 96.94 305 GLU A N 1
ATOM 2304 C CA . GLU A 1 305 ? 14.051 -10.112 -2.554 1.00 96.94 305 GLU A CA 1
ATOM 2305 C C . GLU A 1 305 ? 15.489 -9.596 -2.528 1.00 96.94 305 GLU A C 1
ATOM 2307 O O . GLU A 1 305 ? 16.398 -10.284 -2.068 1.00 96.94 305 GLU A O 1
ATOM 2312 N N . ASP A 1 306 ? 15.717 -8.376 -3.007 1.00 97.50 306 ASP A N 1
ATOM 2313 C CA . ASP A 1 306 ? 17.055 -7.808 -3.108 1.00 97.50 306 ASP A CA 1
ATOM 2314 C C . ASP A 1 306 ? 17.085 -6.305 -2.798 1.00 97.50 306 ASP A C 1
ATOM 2316 O O . ASP A 1 306 ? 16.066 -5.639 -2.583 1.00 97.50 306 ASP A O 1
ATOM 2320 N N . ARG A 1 307 ? 18.301 -5.746 -2.759 1.00 97.12 307 ARG A N 1
ATOM 2321 C CA . ARG A 1 307 ? 18.521 -4.320 -2.476 1.00 97.12 307 ARG A CA 1
ATOM 2322 C C . ARG A 1 307 ? 18.004 -3.408 -3.588 1.00 97.12 307 ARG A C 1
ATOM 2324 O O . ARG A 1 307 ? 17.807 -2.223 -3.332 1.00 97.12 307 ARG A O 1
ATOM 2331 N N . ASP A 1 308 ? 17.765 -3.914 -4.782 1.00 98.00 308 ASP A N 1
ATOM 2332 C CA . ASP A 1 308 ? 17.214 -3.145 -5.893 1.00 98.00 308 ASP A CA 1
ATOM 2333 C C . ASP A 1 308 ? 15.690 -3.237 -5.963 1.00 98.00 308 ASP A C 1
ATOM 2335 O O . ASP A 1 308 ? 15.088 -2.693 -6.880 1.00 98.00 308 ASP A O 1
ATOM 2339 N N . CYS A 1 309 ? 15.061 -3.859 -4.965 1.00 98.69 309 CYS A N 1
ATOM 2340 C CA . CYS A 1 309 ? 13.628 -4.098 -4.909 1.00 98.69 309 CYS A CA 1
ATOM 2341 C C . CYS A 1 309 ? 13.103 -5.029 -6.013 1.00 98.69 309 CYS A C 1
ATOM 2343 O O . CYS A 1 309 ? 11.973 -4.866 -6.477 1.00 98.69 309 CYS A O 1
ATOM 2345 N N . GLY A 1 310 ? 13.904 -6.019 -6.415 1.00 98.69 310 GLY A N 1
ATOM 2346 C CA . GLY A 1 310 ? 13.448 -7.150 -7.218 1.00 98.69 310 GLY A CA 1
ATOM 2347 C C . GLY A 1 310 ? 12.384 -7.980 -6.490 1.00 98.69 310 GLY A C 1
ATOM 2348 O O . GLY A 1 310 ? 12.432 -8.148 -5.270 1.00 98.69 310 GLY A O 1
ATOM 2349 N N . ALA A 1 311 ? 11.416 -8.500 -7.246 1.00 98.44 311 ALA A N 1
ATOM 2350 C CA . ALA A 1 311 ? 10.268 -9.257 -6.732 1.00 98.44 311 ALA A CA 1
ATOM 2351 C C . ALA A 1 311 ? 10.454 -10.790 -6.808 1.00 98.44 311 ALA A C 1
ATOM 2353 O O . ALA A 1 311 ? 9.482 -11.543 -6.758 1.00 98.44 311 ALA A O 1
ATOM 2354 N N . GLY A 1 312 ? 11.690 -11.264 -7.011 1.00 97.31 312 GLY A N 1
ATOM 2355 C CA . GLY A 1 312 ? 12.010 -12.693 -7.156 1.00 97.31 312 GLY A CA 1
ATOM 2356 C C . GLY A 1 312 ? 11.719 -13.291 -8.535 1.00 97.31 312 GLY A C 1
ATOM 2357 O O . GLY A 1 312 ? 12.016 -14.459 -8.770 1.00 97.31 312 GLY A O 1
ATOM 2358 N N . VAL A 1 313 ? 11.191 -12.493 -9.466 1.00 98.06 313 VAL A N 1
ATOM 2359 C CA . VAL A 1 313 ? 10.990 -12.868 -10.872 1.00 98.06 313 VAL A CA 1
ATOM 2360 C C . VAL A 1 313 ? 11.894 -11.984 -11.738 1.00 98.06 313 VAL A C 1
ATOM 2362 O O . VAL A 1 313 ? 11.834 -10.760 -11.600 1.00 98.06 313 VAL A O 1
ATOM 2365 N N . PRO A 1 314 ? 12.735 -12.545 -12.631 1.00 97.75 314 PRO A N 1
ATOM 2366 C CA . PRO A 1 314 ? 13.623 -11.746 -13.472 1.00 97.75 314 PRO A CA 1
ATOM 2367 C C . PRO A 1 314 ? 12.864 -10.667 -14.253 1.00 97.75 314 PRO A C 1
ATOM 2369 O O . PRO A 1 314 ? 11.829 -10.940 -14.854 1.00 97.75 314 PRO A O 1
ATOM 2372 N N . GLY A 1 315 ? 13.372 -9.435 -14.240 1.00 97.69 315 GLY A N 1
ATOM 2373 C CA . GLY A 1 315 ? 12.734 -8.290 -14.898 1.00 97.69 315 GLY A CA 1
ATOM 2374 C C . GLY A 1 315 ? 11.568 -7.660 -14.129 1.00 97.69 315 GLY A C 1
ATOM 2375 O O . GLY A 1 315 ? 11.071 -6.626 -14.571 1.00 97.69 315 GLY A O 1
ATOM 2376 N N . LEU A 1 316 ? 11.155 -8.210 -12.980 1.00 98.81 316 LEU A N 1
ATOM 2377 C CA . LEU A 1 316 ? 10.082 -7.660 -12.149 1.00 98.81 316 LEU A CA 1
ATOM 2378 C C . LEU A 1 316 ? 10.622 -7.030 -10.860 1.00 98.81 316 LEU A C 1
ATOM 2380 O O . LEU A 1 316 ? 11.278 -7.680 -10.046 1.00 98.81 316 LEU A O 1
ATOM 2384 N N . PHE A 1 317 ? 10.273 -5.766 -10.654 1.00 98.94 317 PHE A N 1
ATOM 2385 C CA . PHE A 1 317 ? 10.625 -4.965 -9.486 1.00 98.94 317 PHE A CA 1
ATOM 2386 C C . PHE A 1 317 ? 9.361 -4.402 -8.836 1.00 98.94 317 PHE A C 1
ATOM 2388 O O . PHE A 1 317 ? 8.309 -4.316 -9.474 1.00 98.94 317 PHE A O 1
ATOM 2395 N N . VAL A 1 318 ? 9.450 -3.973 -7.579 1.00 98.94 318 VAL A N 1
ATOM 2396 C CA . VAL A 1 318 ? 8.305 -3.430 -6.841 1.00 98.94 318 VAL A CA 1
ATOM 2397 C C . VAL A 1 318 ? 8.680 -2.222 -5.981 1.00 98.94 318 VAL A C 1
ATOM 2399 O O . VAL A 1 318 ? 9.778 -2.145 -5.442 1.00 98.94 318 VAL A O 1
ATOM 2402 N N . ALA A 1 319 ? 7.766 -1.260 -5.839 1.00 98.75 319 ALA A N 1
ATOM 2403 C CA . ALA A 1 319 ? 7.972 -0.075 -5.013 1.00 98.75 319 ALA A CA 1
ATOM 2404 C C . ALA A 1 319 ? 6.703 0.423 -4.303 1.00 98.75 319 ALA A C 1
ATOM 2406 O O . ALA A 1 319 ? 5.568 0.213 -4.740 1.00 98.75 319 ALA A O 1
ATOM 2407 N N . GLY A 1 320 ? 6.917 1.183 -3.226 1.00 97.81 320 GLY A N 1
ATOM 2408 C CA . GLY A 1 320 ? 5.861 1.834 -2.456 1.00 97.81 320 GLY A CA 1
ATOM 2409 C C . GLY A 1 320 ? 4.865 0.847 -1.893 1.00 97.81 320 GLY A C 1
ATOM 2410 O O . GLY A 1 320 ? 5.271 -0.199 -1.392 1.00 97.81 320 GLY A O 1
ATOM 2411 N N . ASP A 1 321 ? 3.569 1.178 -1.969 1.00 96.94 321 ASP A N 1
ATOM 2412 C CA . ASP A 1 321 ? 2.585 0.358 -1.270 1.00 96.94 321 ASP A CA 1
ATOM 2413 C C . ASP A 1 321 ? 2.274 -0.997 -1.914 1.00 96.94 321 ASP A C 1
ATOM 2415 O O . ASP A 1 321 ? 1.668 -1.862 -1.278 1.00 96.94 321 ASP A O 1
ATOM 2419 N N . ALA A 1 322 ? 2.764 -1.196 -3.139 1.00 98.38 322 ALA A N 1
ATOM 2420 C CA . ALA A 1 322 ? 2.759 -2.492 -3.795 1.00 98.38 322 ALA A CA 1
ATOM 2421 C C . ALA A 1 322 ? 3.795 -3.456 -3.182 1.00 98.38 322 ALA A C 1
ATOM 2423 O O . ALA A 1 322 ? 3.623 -4.666 -3.268 1.00 98.38 322 ALA A O 1
ATOM 2424 N N . ALA A 1 323 ? 4.855 -2.942 -2.554 1.00 98.50 323 ALA A N 1
ATOM 2425 C CA . ALA A 1 323 ? 5.853 -3.751 -1.862 1.00 98.50 323 ALA A CA 1
ATOM 2426 C C . ALA A 1 323 ? 5.462 -3.962 -0.392 1.00 98.50 323 ALA A C 1
ATOM 2428 O O . ALA A 1 323 ? 4.820 -3.096 0.212 1.00 98.50 323 ALA A O 1
ATOM 2429 N N . THR A 1 324 ? 5.904 -5.072 0.206 1.00 97.75 324 THR A N 1
ATOM 2430 C CA . THR A 1 324 ? 5.886 -5.214 1.667 1.00 97.75 324 THR A CA 1
ATOM 2431 C C . THR A 1 324 ? 6.678 -4.076 2.313 1.00 97.75 324 THR A C 1
ATOM 2433 O O . THR A 1 324 ? 7.725 -3.643 1.822 1.00 97.75 324 THR A O 1
ATOM 2436 N N . ARG A 1 325 ? 6.171 -3.586 3.441 1.00 96.69 325 ARG A N 1
ATOM 2437 C CA . ARG A 1 325 ? 6.816 -2.573 4.282 1.00 96.69 325 ARG A CA 1
ATOM 2438 C C . ARG A 1 325 ? 7.429 -3.172 5.540 1.00 96.69 325 ARG A C 1
ATOM 2440 O O . ARG A 1 325 ? 7.982 -2.413 6.330 1.00 96.69 325 ARG A O 1
ATOM 2447 N N . GLU A 1 326 ? 7.365 -4.488 5.750 1.00 95.75 326 GLU A N 1
ATOM 2448 C CA . GLU A 1 326 ? 7.872 -5.143 6.969 1.00 95.75 326 GLU A CA 1
ATOM 2449 C C . GLU A 1 326 ? 9.314 -4.735 7.288 1.00 95.75 326 GLU A C 1
ATOM 2451 O O . GLU A 1 326 ? 9.606 -4.383 8.429 1.00 95.75 326 GLU A O 1
ATOM 2456 N N . LEU A 1 327 ? 10.173 -4.643 6.263 1.00 95.25 327 LEU A N 1
ATOM 2457 C CA . LEU A 1 327 ? 11.579 -4.230 6.372 1.00 95.25 327 LEU A CA 1
ATOM 2458 C C . LEU A 1 327 ? 11.776 -2.901 7.115 1.00 95.25 327 LEU A C 1
ATOM 2460 O O . LEU A 1 327 ? 12.760 -2.734 7.826 1.00 95.25 327 LEU A O 1
ATOM 2464 N N . VAL A 1 328 ? 10.844 -1.957 6.989 1.00 95.31 328 VAL A N 1
ATOM 2465 C CA . VAL A 1 328 ? 10.973 -0.605 7.562 1.00 95.31 328 VAL A CA 1
ATOM 2466 C C . VAL A 1 328 ? 9.909 -0.293 8.614 1.00 95.31 328 VAL A C 1
ATOM 2468 O O . VAL A 1 328 ? 10.097 0.567 9.475 1.00 95.31 328 VAL A O 1
ATOM 2471 N N . ALA A 1 329 ? 8.782 -0.995 8.576 1.00 94.19 329 ALA A N 1
ATOM 2472 C CA . ALA A 1 329 ? 7.638 -0.743 9.433 1.00 94.19 329 ALA A CA 1
ATOM 2473 C C . ALA A 1 329 ? 7.486 -1.787 10.550 1.00 94.19 329 ALA A C 1
ATOM 2475 O O . ALA A 1 329 ? 6.901 -1.454 11.583 1.00 94.19 329 ALA A O 1
ATOM 2476 N N . GLY A 1 330 ? 8.061 -2.983 10.405 1.00 94.75 330 GLY A N 1
ATOM 2477 C CA . GLY A 1 330 ? 7.916 -4.073 11.366 1.00 94.75 330 GLY A CA 1
ATOM 2478 C C . GLY A 1 330 ? 6.553 -4.725 11.247 1.00 94.75 330 GLY A C 1
ATOM 2479 O O . GLY A 1 330 ? 6.174 -5.075 10.151 1.00 94.75 330 GLY A O 1
ATOM 2480 N N . ALA A 1 331 ? 5.831 -4.847 12.356 1.00 95.19 331 ALA A N 1
ATOM 2481 C CA . ALA A 1 331 ? 4.480 -5.382 12.489 1.00 95.19 331 ALA A CA 1
ATOM 2482 C C . ALA A 1 331 ? 3.428 -4.279 12.714 1.00 95.19 331 ALA A C 1
ATOM 2484 O O . ALA A 1 331 ? 2.280 -4.570 13.034 1.00 95.19 331 ALA A O 1
ATOM 2485 N N . ILE A 1 332 ? 3.813 -3.002 12.625 1.00 93.25 332 ILE A N 1
ATOM 2486 C CA . ILE A 1 332 ? 2.932 -1.850 12.858 1.00 93.25 332 ILE A CA 1
ATOM 2487 C C . ILE A 1 332 ? 2.926 -0.916 11.651 1.00 93.25 332 ILE A C 1
ATOM 2489 O O . ILE A 1 332 ? 3.893 -0.860 10.893 1.00 93.25 332 ILE A O 1
ATOM 2493 N N . SER A 1 333 ? 1.864 -0.124 11.488 1.00 90.88 333 SER A N 1
ATOM 2494 C CA . SER A 1 333 ? 1.794 0.848 10.391 1.00 90.88 333 SER A CA 1
ATOM 2495 C C . SER A 1 333 ? 2.976 1.826 10.430 1.00 90.88 333 SER A C 1
ATOM 2497 O O . SER A 1 333 ? 3.402 2.292 11.494 1.00 90.88 333 SER A O 1
ATOM 2499 N N . GLY A 1 334 ? 3.526 2.160 9.262 1.00 83.88 334 GLY A N 1
ATOM 2500 C CA . GLY A 1 334 ? 4.491 3.251 9.123 1.00 83.88 334 GLY A CA 1
ATOM 2501 C C . GLY A 1 334 ? 3.839 4.640 9.103 1.00 83.88 334 GLY A C 1
ATOM 2502 O O . GLY A 1 334 ? 4.544 5.650 9.209 1.00 83.88 334 GLY A O 1
ATOM 2503 N N . GLY A 1 335 ? 2.503 4.697 8.998 1.00 85.94 335 GLY A N 1
ATOM 2504 C CA . GLY A 1 335 ? 1.738 5.932 8.838 1.00 85.94 335 GLY A CA 1
ATOM 2505 C C . GLY A 1 335 ? 2.201 6.748 7.628 1.00 85.94 335 GLY A C 1
ATOM 2506 O O . GLY A 1 335 ? 2.898 6.244 6.753 1.00 85.94 335 GLY A O 1
ATOM 2507 N N . GLY A 1 336 ? 1.861 8.041 7.597 1.00 81.06 336 GLY A N 1
ATOM 2508 C CA . GLY A 1 336 ? 2.372 8.940 6.556 1.00 81.06 336 GLY A CA 1
ATOM 2509 C C . GLY A 1 336 ? 3.904 8.957 6.513 1.00 81.06 336 GLY A C 1
ATOM 2510 O O . GLY A 1 336 ? 4.460 8.854 5.430 1.00 81.06 336 GLY A O 1
ATOM 2511 N N . ASN A 1 337 ? 4.549 8.980 7.685 1.00 89.12 337 ASN A N 1
ATOM 2512 C CA . ASN A 1 337 ? 5.991 9.141 7.901 1.00 89.12 337 ASN A CA 1
ATOM 2513 C C . ASN A 1 337 ? 6.858 8.097 7.165 1.00 89.12 337 ASN A C 1
ATOM 2515 O O . ASN A 1 337 ? 7.555 8.401 6.195 1.00 89.12 337 ASN A O 1
ATOM 2519 N N . ILE A 1 338 ? 6.812 6.844 7.623 1.00 94.38 338 ILE A N 1
ATOM 2520 C CA . ILE A 1 338 ? 7.688 5.782 7.113 1.00 94.38 338 ILE A CA 1
ATOM 2521 C C . ILE A 1 338 ? 7.197 5.292 5.751 1.00 94.38 338 ILE A C 1
ATOM 2523 O O . ILE A 1 338 ? 8.028 5.054 4.880 1.00 94.38 338 ILE A O 1
ATOM 2527 N N . ASN A 1 339 ? 5.879 5.215 5.513 1.00 94.56 339 ASN A N 1
ATOM 2528 C CA . ASN A 1 339 ? 5.367 4.755 4.217 1.00 94.56 339 ASN A CA 1
ATOM 2529 C C . ASN A 1 339 ? 5.741 5.730 3.091 1.00 94.56 339 ASN A C 1
ATOM 2531 O O . ASN A 1 339 ? 6.081 5.285 1.997 1.00 94.56 339 ASN A O 1
ATOM 2535 N N . SER A 1 340 ? 5.749 7.049 3.341 1.00 95.56 340 SER A N 1
ATOM 2536 C CA . SER A 1 340 ? 6.154 8.004 2.299 1.00 95.56 340 SER A CA 1
ATOM 2537 C C . SER A 1 340 ? 7.651 7.936 2.009 1.00 95.56 340 SER A C 1
ATOM 2539 O O . SER A 1 340 ? 8.038 7.949 0.840 1.00 95.56 340 SER A O 1
ATOM 2541 N N . ALA A 1 341 ? 8.495 7.814 3.042 1.00 97.25 341 ALA A N 1
ATOM 2542 C CA . ALA A 1 341 ? 9.932 7.574 2.865 1.00 97.25 341 ALA A CA 1
ATOM 2543 C C . ALA A 1 341 ? 10.195 6.263 2.113 1.00 97.25 341 ALA A C 1
ATOM 2545 O O . ALA A 1 341 ? 10.958 6.251 1.153 1.00 97.25 341 ALA A O 1
ATOM 2546 N N . TRP A 1 342 ? 9.493 5.185 2.470 1.00 97.88 342 TRP A N 1
ATOM 2547 C CA . TRP A 1 342 ? 9.553 3.914 1.754 1.00 97.88 342 TRP A CA 1
ATOM 2548 C C . TRP A 1 342 ? 9.184 4.072 0.281 1.00 97.88 342 TRP A C 1
ATOM 2550 O O . TRP A 1 342 ? 9.940 3.645 -0.582 1.00 97.88 342 TRP A O 1
ATOM 2560 N N . ALA A 1 343 ? 8.061 4.712 -0.033 1.00 97.75 343 ALA A N 1
ATOM 2561 C CA . ALA A 1 343 ? 7.602 4.881 -1.407 1.00 97.75 343 ALA A CA 1
ATOM 2562 C C . ALA A 1 343 ? 8.532 5.746 -2.271 1.00 97.75 343 ALA A C 1
ATOM 2564 O O . ALA A 1 343 ? 8.656 5.477 -3.465 1.00 97.75 343 ALA A O 1
ATOM 2565 N N . LEU A 1 344 ? 9.202 6.746 -1.694 1.00 98.31 344 LEU A N 1
ATOM 2566 C CA . LEU A 1 344 ? 10.253 7.493 -2.387 1.00 98.31 344 LEU A CA 1
ATOM 2567 C C . LEU A 1 344 ? 11.491 6.624 -2.613 1.00 98.31 344 LEU A C 1
ATOM 2569 O O . LEU A 1 344 ? 11.936 6.472 -3.750 1.00 98.31 344 LEU A O 1
ATOM 2573 N N . SER A 1 345 ? 12.019 6.029 -1.546 1.00 98.69 345 SER A N 1
ATOM 2574 C CA . SER A 1 345 ? 13.301 5.329 -1.576 1.00 98.69 345 SER A CA 1
ATOM 2575 C C . SER A 1 345 ? 13.234 4.023 -2.369 1.00 98.69 345 SER A C 1
ATOM 2577 O O . SER A 1 345 ? 14.019 3.838 -3.295 1.00 98.69 345 SER A O 1
ATOM 2579 N N . SER A 1 346 ? 12.240 3.167 -2.104 1.00 98.81 346 SER A N 1
ATOM 2580 C CA . SER A 1 346 ? 12.000 1.956 -2.909 1.00 98.81 346 SER A CA 1
ATOM 2581 C C . SER A 1 346 ? 11.698 2.292 -4.366 1.00 98.81 346 SER A C 1
ATOM 2583 O O . SER A 1 346 ? 12.150 1.577 -5.249 1.00 98.81 346 SER A O 1
ATOM 2585 N N . GLY A 1 347 ? 11.019 3.415 -4.638 1.00 98.81 347 GLY A N 1
ATOM 2586 C CA . GLY A 1 347 ? 10.842 3.923 -5.995 1.00 98.81 347 GLY A CA 1
ATOM 2587 C C . GLY A 1 347 ? 12.191 4.159 -6.672 1.00 98.81 347 GLY A C 1
ATOM 2588 O O . GLY A 1 347 ? 12.478 3.539 -7.691 1.00 98.81 347 GLY A O 1
ATOM 2589 N N . GLN A 1 348 ? 13.051 4.994 -6.083 1.00 98.81 348 GLN A N 1
ATOM 2590 C CA . GLN A 1 348 ? 14.387 5.273 -6.627 1.00 98.81 348 GLN A CA 1
ATOM 2591 C C . GLN A 1 348 ? 15.195 3.996 -6.893 1.00 98.81 348 GLN A C 1
ATOM 2593 O O . GLN A 1 348 ? 15.790 3.864 -7.965 1.00 98.81 348 GLN A O 1
ATOM 2598 N N . TRP A 1 349 ? 15.200 3.055 -5.945 1.00 98.81 349 TRP A N 1
ATOM 2599 C CA . TRP A 1 349 ? 15.971 1.817 -6.061 1.00 98.81 349 TRP A CA 1
ATOM 2600 C C . TRP A 1 349 ? 15.399 0.874 -7.120 1.00 98.81 349 TRP A C 1
ATOM 2602 O O . TRP A 1 349 ? 16.152 0.465 -8.001 1.00 98.81 349 TRP A O 1
ATOM 2612 N N . ALA A 1 350 ? 14.086 0.624 -7.106 1.00 98.88 350 ALA A N 1
ATOM 2613 C CA . ALA A 1 350 ? 13.400 -0.207 -8.096 1.00 98.88 350 ALA A CA 1
ATOM 2614 C C . ALA A 1 350 ? 13.579 0.331 -9.517 1.00 98.88 350 ALA A C 1
ATOM 2616 O O . ALA A 1 350 ? 13.884 -0.422 -10.437 1.00 98.88 350 ALA A O 1
ATOM 2617 N N . GLY A 1 351 ? 13.449 1.648 -9.699 1.00 98.88 351 GLY A N 1
ATOM 2618 C CA . GLY A 1 351 ? 13.668 2.293 -10.990 1.00 98.88 351 GLY A CA 1
ATOM 2619 C C . GLY A 1 351 ? 15.097 2.117 -11.505 1.00 98.88 351 GLY A C 1
ATOM 2620 O O . GLY A 1 351 ? 15.306 1.730 -12.655 1.00 98.88 351 GLY A O 1
ATOM 2621 N N . ALA A 1 352 ? 16.093 2.370 -10.654 1.00 98.81 352 ALA A N 1
ATOM 2622 C CA . ALA A 1 352 ? 17.497 2.220 -11.027 1.00 98.81 352 ALA A CA 1
ATOM 2623 C C . ALA A 1 352 ? 17.889 0.747 -11.266 1.00 98.81 352 ALA A C 1
ATOM 2625 O O . ALA A 1 352 ? 18.646 0.455 -12.193 1.00 98.81 352 ALA A O 1
ATOM 2626 N N . GLY A 1 353 ? 17.360 -0.177 -10.460 1.00 98.69 353 GLY A N 1
ATOM 2627 C CA . GLY A 1 353 ? 17.517 -1.623 -10.626 1.00 98.69 353 GLY A CA 1
ATOM 2628 C C . GLY A 1 353 ? 16.938 -2.117 -11.948 1.00 98.69 353 GLY A C 1
ATOM 2629 O O . GLY A 1 353 ? 17.647 -2.746 -12.736 1.00 98.69 353 GLY A O 1
ATOM 2630 N N . ALA A 1 354 ? 15.696 -1.729 -12.244 1.00 98.62 354 ALA A N 1
ATOM 2631 C CA . ALA A 1 354 ? 15.024 -2.033 -13.502 1.00 98.62 354 ALA A CA 1
ATOM 2632 C C . ALA A 1 354 ? 15.795 -1.497 -14.715 1.00 98.62 354 ALA A C 1
ATOM 2634 O O . ALA A 1 354 ? 15.981 -2.220 -15.691 1.00 98.62 354 ALA A O 1
ATOM 2635 N N . ALA A 1 355 ? 16.319 -0.269 -14.641 1.00 98.56 355 ALA A N 1
ATOM 2636 C CA . ALA A 1 355 ? 17.147 0.305 -15.701 1.00 98.56 355 ALA A CA 1
ATOM 2637 C C . ALA A 1 355 ? 18.435 -0.503 -15.945 1.00 98.56 355 ALA A C 1
ATOM 2639 O O . ALA A 1 355 ? 18.767 -0.810 -17.092 1.00 98.56 355 ALA A O 1
ATOM 2640 N N . ARG A 1 356 ? 19.144 -0.903 -14.878 1.00 98.00 356 ARG A N 1
ATOM 2641 C CA . ARG A 1 356 ? 20.355 -1.736 -14.993 1.00 98.00 356 ARG A CA 1
ATOM 2642 C C . ARG A 1 356 ? 20.057 -3.128 -15.540 1.00 98.00 356 ARG A C 1
ATOM 2644 O O . ARG A 1 356 ? 20.840 -3.634 -16.342 1.00 98.00 356 ARG A O 1
ATOM 2651 N N . PHE A 1 357 ? 18.948 -3.738 -15.126 1.00 97.38 357 PHE A N 1
ATOM 2652 C CA . PHE A 1 357 ? 18.501 -5.021 -15.665 1.00 97.38 357 PHE A CA 1
ATOM 2653 C C . PHE A 1 357 ? 18.188 -4.897 -17.162 1.00 97.38 357 PHE A C 1
ATOM 2655 O O . PHE A 1 357 ? 18.743 -5.635 -17.974 1.00 97.38 357 PHE A O 1
ATOM 2662 N N . ALA A 1 358 ? 17.387 -3.898 -17.544 1.00 96.38 358 ALA A N 1
ATOM 2663 C CA . ALA A 1 358 ? 17.001 -3.649 -18.930 1.00 96.38 358 ALA A CA 1
ATOM 2664 C C . ALA A 1 358 ? 18.204 -3.372 -19.849 1.00 96.38 358 ALA A C 1
ATOM 2666 O O . ALA A 1 358 ? 18.205 -3.802 -21.001 1.00 96.38 358 ALA A O 1
ATOM 2667 N N . ALA A 1 359 ? 19.247 -2.700 -19.349 1.00 95.62 359 ALA A N 1
ATOM 2668 C CA . ALA A 1 359 ? 20.476 -2.447 -20.103 1.00 95.62 359 ALA A CA 1
ATOM 2669 C C . ALA A 1 359 ? 21.273 -3.727 -20.419 1.00 95.62 359 ALA A C 1
ATOM 2671 O O . ALA A 1 359 ? 21.991 -3.768 -21.416 1.00 95.62 359 ALA A O 1
ATOM 2672 N N . ARG A 1 360 ? 21.146 -4.766 -19.582 1.00 93.19 360 ARG A N 1
ATOM 2673 C CA . ARG A 1 360 ? 21.803 -6.072 -19.767 1.00 93.19 360 ARG A CA 1
ATOM 2674 C C . ARG A 1 360 ? 20.930 -7.078 -20.518 1.00 93.19 360 ARG A C 1
ATOM 2676 O O . ARG A 1 360 ? 21.456 -8.070 -21.015 1.00 93.19 360 ARG A O 1
ATOM 2683 N N . SER A 1 361 ? 19.619 -6.845 -20.590 1.00 86.38 361 SER A N 1
ATOM 2684 C CA . SER A 1 361 ? 18.698 -7.735 -21.295 1.00 86.38 361 SER A CA 1
ATOM 2685 C C . SER A 1 361 ? 18.910 -7.667 -22.809 1.00 86.38 361 SER A C 1
ATOM 2687 O O . SER A 1 361 ? 18.905 -6.593 -23.415 1.00 86.38 361 SER A O 1
ATOM 2689 N N . THR A 1 362 ? 19.055 -8.836 -23.432 1.00 79.44 362 THR A N 1
ATOM 2690 C CA . THR A 1 362 ? 19.161 -8.988 -24.890 1.00 79.44 362 THR A CA 1
ATOM 2691 C C . THR A 1 362 ? 17.799 -9.137 -25.568 1.00 79.44 362 THR A C 1
ATOM 2693 O O . THR A 1 362 ? 17.710 -9.015 -26.790 1.00 79.44 362 THR A O 1
ATOM 2696 N N . ARG A 1 363 ? 16.725 -9.368 -24.800 1.00 77.88 363 ARG A N 1
ATOM 2697 C CA . ARG A 1 363 ? 15.358 -9.507 -25.311 1.00 77.88 363 ARG A CA 1
ATOM 2698 C C . ARG A 1 363 ? 14.542 -8.271 -24.976 1.00 77.88 363 ARG A C 1
ATOM 2700 O O . ARG A 1 363 ? 14.409 -7.892 -23.818 1.00 77.88 363 ARG A O 1
ATOM 2707 N N . ARG A 1 364 ? 14.017 -7.641 -26.025 1.00 73.94 364 ARG A N 1
ATOM 2708 C CA . ARG A 1 364 ? 13.162 -6.447 -25.936 1.00 73.94 364 ARG A CA 1
ATOM 2709 C C . ARG A 1 364 ? 11.787 -6.654 -26.563 1.00 73.94 364 ARG A C 1
ATOM 2711 O O . ARG A 1 364 ? 11.000 -5.720 -26.569 1.00 73.94 364 ARG A O 1
ATOM 2718 N N . SER A 1 365 ? 11.533 -7.844 -27.107 1.00 83.31 365 SER A N 1
ATOM 2719 C CA . SER A 1 365 ? 10.294 -8.170 -27.802 1.00 83.31 365 SER A CA 1
ATOM 2720 C C . SER A 1 365 ? 9.931 -9.648 -27.702 1.00 83.31 365 SER A C 1
ATOM 2722 O O . SER A 1 365 ? 10.734 -10.482 -27.266 1.00 83.31 365 SER A O 1
ATOM 2724 N N . GLY A 1 366 ? 8.698 -9.970 -28.092 1.00 88.31 366 GLY A N 1
ATOM 2725 C CA . GLY A 1 366 ? 8.183 -11.338 -28.133 1.00 88.31 366 GLY A CA 1
ATOM 2726 C C . GLY A 1 366 ? 7.707 -11.845 -26.773 1.00 88.31 366 GLY A C 1
ATOM 2727 O O . GLY A 1 366 ? 7.642 -13.058 -26.562 1.00 88.31 366 GLY A O 1
ATOM 2728 N N . ALA A 1 367 ? 7.407 -10.935 -25.844 1.00 93.31 367 ALA A N 1
ATOM 2729 C CA . ALA A 1 367 ? 6.775 -11.284 -24.580 1.00 93.31 367 ALA A CA 1
ATOM 2730 C C . ALA A 1 367 ? 5.277 -11.568 -24.797 1.00 93.31 367 ALA A C 1
ATOM 2732 O O . ALA A 1 367 ? 4.637 -10.972 -25.664 1.00 93.31 367 ALA A O 1
ATOM 2733 N N . ARG A 1 368 ? 4.700 -12.491 -24.021 1.00 96.44 368 ARG A N 1
ATOM 2734 C CA . ARG A 1 368 ? 3.272 -12.843 -24.095 1.00 96.44 368 ARG A CA 1
ATOM 2735 C C . ARG A 1 368 ? 2.562 -12.563 -22.782 1.00 96.44 368 ARG A C 1
ATOM 2737 O O . ARG A 1 368 ? 3.157 -12.722 -21.722 1.00 96.44 368 ARG A O 1
ATOM 2744 N N . GLY A 1 369 ? 1.298 -12.161 -22.878 1.00 97.31 369 GLY A N 1
ATOM 2745 C CA . GLY A 1 369 ? 0.427 -11.966 -21.723 1.00 97.31 369 GLY A CA 1
ATOM 2746 C C . GLY A 1 369 ? 0.286 -13.237 -20.884 1.00 97.31 369 GLY A C 1
ATOM 2747 O O . GLY A 1 369 ? 0.203 -14.334 -21.442 1.00 97.31 369 GLY A O 1
ATOM 2748 N N . ILE A 1 370 ? 0.318 -13.079 -19.561 1.00 97.06 370 ILE A N 1
ATOM 2749 C CA . ILE A 1 370 ? 0.178 -14.168 -18.579 1.00 97.06 370 ILE A CA 1
ATOM 2750 C C . ILE A 1 370 ? -1.030 -13.989 -17.649 1.00 97.06 370 ILE A C 1
ATOM 2752 O O . ILE A 1 370 ? -1.123 -14.680 -16.637 1.00 97.06 370 ILE A O 1
ATOM 2756 N N . GLY A 1 371 ? -1.928 -13.048 -17.952 1.00 94.25 371 GLY A N 1
ATOM 2757 C CA . GLY A 1 371 ? -3.109 -12.790 -17.136 1.00 94.25 371 GLY A CA 1
ATOM 2758 C C . GLY A 1 371 ? -4.070 -13.980 -17.113 1.00 94.25 371 GLY A C 1
ATOM 2759 O O . GLY A 1 371 ? -4.296 -14.635 -18.127 1.00 94.25 371 GLY A O 1
ATOM 2760 N N . GLY A 1 372 ? -4.633 -14.259 -15.939 1.00 92.56 372 GLY A N 1
ATOM 2761 C CA . GLY A 1 372 ? -5.593 -15.337 -15.717 1.00 92.56 372 GLY A CA 1
ATOM 2762 C C . GLY A 1 372 ? -6.960 -14.828 -15.259 1.00 92.56 372 GLY A C 1
ATOM 2763 O O . GLY A 1 372 ? -7.709 -14.207 -16.015 1.00 92.56 372 GLY A O 1
ATOM 2764 N N . THR A 1 373 ? -7.311 -15.131 -14.008 1.00 92.44 373 THR A N 1
ATOM 2765 C CA . THR A 1 373 ? -8.647 -14.929 -13.425 1.00 92.44 373 THR A CA 1
ATOM 2766 C C . THR A 1 373 ? -9.172 -13.503 -13.598 1.00 92.44 373 THR A C 1
ATOM 2768 O O . THR A 1 373 ? -8.492 -12.526 -13.279 1.00 92.44 373 THR A O 1
ATOM 2771 N N . GLY A 1 374 ? -10.411 -13.376 -14.072 1.00 91.31 374 GLY A N 1
ATOM 2772 C CA . GLY A 1 374 ? -11.067 -12.084 -14.262 1.00 91.31 374 GLY A CA 1
ATOM 2773 C C . GLY A 1 374 ? -10.644 -11.308 -15.511 1.00 91.31 374 GLY A C 1
ATOM 2774 O O . GLY A 1 374 ? -11.006 -10.142 -15.603 1.00 91.31 374 GLY A O 1
ATOM 2775 N N . LEU A 1 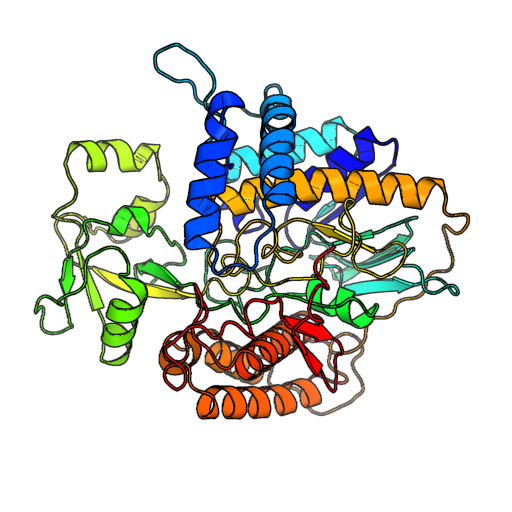375 ? -9.869 -11.899 -16.429 1.00 91.31 375 LEU A N 1
ATOM 2776 C CA . LEU A 1 375 ? -9.449 -11.243 -17.677 1.00 91.31 375 LEU A CA 1
ATOM 2777 C C . LEU A 1 375 ? -10.055 -11.855 -18.947 1.00 91.31 375 LEU A C 1
ATOM 2779 O O . LEU A 1 375 ? -10.203 -11.181 -19.964 1.00 91.31 375 LEU A O 1
ATOM 2783 N N . HIS A 1 376 ? -10.357 -13.149 -18.916 1.00 86.31 376 HIS A N 1
ATOM 2784 C CA . HIS A 1 376 ? -10.789 -13.900 -20.088 1.00 86.31 376 HIS A CA 1
ATOM 2785 C C . HIS A 1 376 ? -12.155 -14.523 -19.811 1.00 86.31 376 HIS A C 1
ATOM 2787 O O . HIS A 1 376 ? -12.211 -15.565 -19.150 1.00 86.31 376 HIS A O 1
ATOM 2793 N N . PRO A 1 377 ? -13.255 -13.909 -20.285 1.00 83.69 377 PRO A N 1
ATOM 2794 C CA . PRO A 1 377 ? -14.576 -14.461 -20.078 1.00 83.69 377 PRO A CA 1
ATOM 2795 C C . PRO A 1 377 ? -14.719 -15.783 -20.840 1.00 83.69 377 PRO A C 1
ATOM 2797 O O . PRO A 1 377 ? -14.528 -15.837 -22.056 1.00 83.69 377 PRO A O 1
ATOM 2800 N N . VAL A 1 378 ? -15.068 -16.853 -20.132 1.00 76.62 378 VAL A N 1
ATOM 2801 C CA . VAL A 1 378 ? -15.434 -18.143 -20.724 1.00 76.62 378 VAL A CA 1
ATOM 2802 C C . VAL A 1 378 ? -16.935 -18.263 -20.515 1.00 76.62 378 VAL A C 1
ATOM 2804 O O . VAL A 1 378 ? -17.384 -18.170 -19.379 1.00 76.62 378 VAL A O 1
ATOM 2807 N N . GLY A 1 379 ? -17.714 -18.375 -21.598 1.00 68.12 379 GLY A N 1
ATOM 2808 C CA . GLY A 1 379 ? -19.182 -18.351 -21.540 1.00 68.12 379 GLY A CA 1
ATOM 2809 C C . GLY A 1 379 ? -19.738 -19.151 -20.355 1.00 68.12 379 GLY A C 1
ATOM 2810 O O . GLY A 1 379 ? -19.425 -20.328 -20.198 1.00 68.12 379 GLY A O 1
ATOM 2811 N N . GLY A 1 380 ? -20.526 -18.489 -19.507 1.00 68.56 380 GLY A N 1
ATOM 2812 C CA . GLY A 1 380 ? -20.959 -19.003 -18.211 1.00 68.56 380 GLY A CA 1
ATOM 2813 C C . GLY A 1 380 ? -22.097 -18.168 -17.615 1.00 68.56 380 GLY A C 1
ATOM 2814 O O . GLY A 1 380 ? -22.526 -17.188 -18.235 1.00 68.56 380 GLY A O 1
ATOM 2815 N N . PRO A 1 381 ? -22.632 -18.565 -16.446 1.00 71.62 381 PRO A N 1
ATOM 2816 C CA . PRO A 1 381 ? -23.695 -17.822 -15.779 1.00 71.62 381 PRO A CA 1
ATOM 2817 C C . PRO A 1 381 ? -23.234 -16.408 -15.407 1.00 71.62 381 PRO A C 1
ATOM 2819 O O . PRO A 1 381 ? -22.056 -16.163 -15.146 1.00 71.62 381 PRO A O 1
ATOM 2822 N N . GLN A 1 382 ? -24.179 -15.467 -15.377 1.00 82.81 382 GLN A N 1
ATOM 2823 C CA . GLN A 1 382 ? -23.902 -14.095 -14.967 1.00 82.81 382 GLN A CA 1
ATOM 2824 C C . GLN A 1 382 ? -23.456 -14.065 -13.499 1.00 82.81 382 GLN A C 1
ATOM 2826 O O . GLN A 1 382 ? -24.168 -14.547 -12.620 1.00 82.81 382 GLN A O 1
ATOM 2831 N N . ILE A 1 383 ? -22.289 -13.476 -13.246 1.00 89.94 383 ILE A N 1
ATOM 2832 C CA . ILE A 1 383 ? -21.716 -13.345 -11.903 1.00 89.94 383 ILE A CA 1
ATOM 2833 C C . ILE A 1 383 ? -22.315 -12.125 -11.202 1.00 89.94 383 ILE A C 1
ATOM 2835 O O . ILE A 1 383 ? -22.326 -11.021 -11.756 1.00 89.94 383 ILE A O 1
ATOM 2839 N N . ASP A 1 384 ? -22.757 -12.305 -9.957 1.00 94.00 384 ASP A N 1
ATOM 2840 C CA . ASP A 1 384 ? -23.183 -11.211 -9.084 1.00 94.00 384 ASP A CA 1
ATOM 2841 C C . ASP A 1 384 ? -21.955 -10.525 -8.458 1.00 94.00 384 ASP A C 1
ATOM 2843 O O . ASP A 1 384 ? -21.532 -10.800 -7.332 1.00 94.00 384 ASP A O 1
ATOM 2847 N N . ALA A 1 385 ? -21.336 -9.633 -9.236 1.00 95.69 385 ALA A N 1
ATOM 2848 C CA . ALA A 1 385 ? -20.173 -8.866 -8.798 1.00 95.69 385 ALA A CA 1
ATOM 2849 C C . ALA A 1 385 ? -20.426 -8.055 -7.504 1.00 95.69 385 ALA A C 1
ATOM 2851 O O . ALA A 1 385 ? -19.546 -8.061 -6.636 1.00 95.69 385 ALA A O 1
ATOM 2852 N N . PRO A 1 386 ? -21.583 -7.379 -7.318 1.00 97.56 386 PRO A N 1
ATOM 2853 C CA . PRO A 1 386 ? -21.933 -6.757 -6.041 1.00 97.56 386 PRO A CA 1
ATOM 2854 C C . PRO A 1 386 ? -21.938 -7.724 -4.851 1.00 97.56 386 PRO A C 1
ATOM 2856 O O . PRO A 1 386 ? -21.402 -7.368 -3.800 1.00 97.56 386 PRO A O 1
ATOM 2859 N N . ALA A 1 387 ? -22.484 -8.935 -4.999 1.00 97.75 387 ALA A N 1
ATOM 2860 C CA . ALA A 1 387 ? -22.500 -9.923 -3.919 1.00 97.75 387 ALA A CA 1
ATOM 2861 C C . ALA A 1 387 ? -21.088 -10.391 -3.536 1.00 97.75 387 ALA A C 1
ATOM 2863 O O . ALA A 1 387 ? -20.747 -10.414 -2.352 1.00 97.75 387 ALA A O 1
ATOM 2864 N N . ILE A 1 388 ? -20.233 -10.690 -4.518 1.00 98.00 388 ILE A N 1
ATOM 2865 C CA . ILE A 1 388 ? -18.835 -11.069 -4.257 1.00 98.00 388 ILE A CA 1
ATOM 2866 C C . ILE A 1 388 ? -18.064 -9.909 -3.611 1.00 98.00 388 ILE A C 1
ATOM 2868 O O . ILE A 1 388 ? -17.313 -10.111 -2.655 1.00 98.00 388 ILE A O 1
ATOM 2872 N N . LEU A 1 389 ? -18.268 -8.672 -4.077 1.00 98.44 389 LEU A N 1
ATOM 2873 C CA . LEU A 1 389 ? -17.656 -7.503 -3.444 1.00 98.44 389 LEU A CA 1
ATOM 2874 C C . LEU A 1 389 ? -18.104 -7.364 -1.984 1.00 98.44 389 LEU A C 1
ATOM 2876 O O . LEU A 1 389 ? -17.264 -7.106 -1.124 1.00 98.44 389 LEU A O 1
ATOM 2880 N N . ALA A 1 390 ? -19.389 -7.575 -1.693 1.00 98.56 390 ALA A N 1
ATOM 2881 C CA . ALA A 1 390 ? -19.907 -7.540 -0.330 1.00 98.56 390 ALA A CA 1
ATOM 2882 C C . ALA A 1 390 ? -19.268 -8.623 0.557 1.00 98.56 390 ALA A C 1
ATOM 2884 O O . ALA A 1 390 ? -18.918 -8.330 1.696 1.00 98.56 390 ALA A O 1
ATOM 2885 N N . GLN A 1 391 ? -19.028 -9.833 0.037 1.00 98.62 391 GLN A N 1
ATOM 2886 C CA . GLN A 1 391 ? -18.306 -10.893 0.759 1.00 98.62 391 GLN A CA 1
ATOM 2887 C C . GLN A 1 391 ? -16.849 -10.504 1.056 1.00 98.62 391 GLN A C 1
ATOM 2889 O O . GLN A 1 391 ? -16.368 -10.697 2.173 1.00 98.62 391 GLN A O 1
ATOM 2894 N N . VAL A 1 392 ? -16.146 -9.911 0.084 1.00 98.62 392 VAL A N 1
ATOM 2895 C CA . VAL A 1 392 ? -14.779 -9.393 0.276 1.00 98.62 392 VAL A CA 1
ATOM 2896 C C . VAL A 1 392 ? -14.755 -8.293 1.338 1.00 98.62 392 VAL A C 1
ATOM 2898 O O . VAL A 1 392 ? -13.895 -8.295 2.221 1.00 98.62 392 VAL A O 1
ATOM 2901 N N . GLN A 1 393 ? -15.697 -7.352 1.265 1.00 98.25 393 GLN A N 1
ATOM 2902 C CA . GLN A 1 393 ? -15.809 -6.251 2.217 1.00 98.25 393 GLN A CA 1
ATOM 2903 C C . GLN A 1 393 ? -16.163 -6.749 3.613 1.00 98.25 393 GLN A C 1
ATOM 2905 O O . GLN A 1 393 ? -15.553 -6.308 4.578 1.00 98.25 393 GLN A O 1
ATOM 2910 N N . ASP A 1 394 ? -17.077 -7.701 3.734 1.00 98.19 394 ASP A N 1
ATOM 2911 C CA . ASP A 1 394 ? -17.432 -8.289 5.017 1.00 98.19 394 ASP A CA 1
ATOM 2912 C C . ASP A 1 394 ? -16.233 -9.013 5.657 1.00 98.19 394 ASP A C 1
ATOM 2914 O O . ASP A 1 394 ? -15.897 -8.779 6.817 1.00 98.19 394 ASP A O 1
ATOM 2918 N N . ALA A 1 395 ? -15.497 -9.813 4.882 1.00 98.00 395 ALA A N 1
ATOM 2919 C CA . ALA A 1 395 ? -14.314 -10.514 5.375 1.00 98.00 395 ALA A CA 1
ATOM 2920 C C . ALA A 1 395 ? -13.182 -9.571 5.829 1.00 98.00 395 ALA A C 1
ATOM 2922 O O . ALA A 1 395 ? -12.469 -9.882 6.787 1.00 98.00 395 ALA A O 1
ATOM 2923 N N . MET A 1 396 ? -12.994 -8.441 5.138 1.00 97.75 396 MET A N 1
ATOM 2924 C CA . MET A 1 396 ? -11.827 -7.570 5.329 1.00 97.75 396 MET A CA 1
ATOM 2925 C C . MET A 1 396 ? -12.105 -6.275 6.094 1.00 97.75 396 MET A C 1
ATOM 2927 O O . MET A 1 396 ? -11.161 -5.701 6.641 1.00 97.75 396 MET A O 1
ATOM 2931 N N . LEU A 1 397 ? -13.352 -5.795 6.114 1.00 97.00 397 LEU A N 1
ATOM 2932 C CA . LEU A 1 397 ? -13.730 -4.480 6.637 1.00 97.00 397 LEU A CA 1
ATOM 2933 C C . LEU A 1 397 ? -14.693 -4.540 7.833 1.00 97.00 397 LEU A C 1
ATOM 2935 O O . LEU A 1 397 ? -14.682 -3.585 8.616 1.00 97.00 397 LEU A O 1
ATOM 2939 N N . SER A 1 398 ? -15.457 -5.621 8.031 1.00 96.94 398 SER A N 1
ATOM 2940 C CA . SER A 1 398 ? -16.334 -5.769 9.205 1.00 96.94 398 SER A CA 1
ATOM 2941 C C . SER A 1 398 ? -15.520 -5.793 10.500 1.00 96.94 398 SER A C 1
ATOM 2943 O O . SER A 1 398 ? -14.535 -6.524 10.626 1.00 96.94 398 SER A O 1
ATOM 2945 N N . TYR A 1 399 ? -15.902 -4.974 11.483 1.00 96.69 399 TYR A N 1
ATOM 2946 C CA . TYR A 1 399 ? -15.098 -4.761 12.692 1.00 96.69 399 TYR A CA 1
ATOM 2947 C C . TYR A 1 399 ? -14.912 -6.044 13.514 1.00 96.69 399 TYR A C 1
ATOM 2949 O O . TYR A 1 399 ? -13.802 -6.336 13.960 1.00 96.69 399 TYR A O 1
ATOM 2957 N N . ASP A 1 400 ? -15.971 -6.836 13.658 1.00 95.56 400 ASP A N 1
ATOM 2958 C CA . ASP A 1 400 ? -16.006 -8.126 14.356 1.00 95.56 400 ASP A CA 1
ATOM 2959 C C . ASP A 1 400 ? -15.159 -9.215 13.678 1.00 95.56 400 ASP A C 1
ATOM 2961 O O . ASP A 1 400 ? -14.809 -10.199 14.322 1.00 95.56 400 ASP A O 1
ATOM 2965 N N . LYS A 1 401 ? -14.791 -9.038 12.404 1.00 95.44 401 LYS A N 1
ATOM 2966 C CA . LYS A 1 401 ? -13.929 -9.967 11.652 1.00 95.44 401 LYS A CA 1
ATOM 2967 C C . LYS A 1 401 ? -12.518 -9.444 11.448 1.00 95.44 401 LYS A C 1
ATOM 2969 O O . LYS A 1 401 ? -11.585 -10.229 11.306 1.00 95.44 401 LYS A O 1
ATOM 2974 N N . ALA A 1 402 ? -12.343 -8.125 11.424 1.00 94.75 402 ALA A N 1
ATOM 2975 C CA . ALA A 1 402 ? -11.083 -7.481 11.085 1.00 94.75 402 ALA A CA 1
ATOM 2976 C C . ALA A 1 402 ? -10.303 -6.948 12.301 1.00 94.75 402 ALA A C 1
ATOM 2978 O O . ALA A 1 402 ? -9.073 -6.939 12.269 1.00 94.75 402 ALA A O 1
ATOM 2979 N N . LEU A 1 403 ? -10.982 -6.505 13.362 1.00 95.25 403 LEU A N 1
ATOM 2980 C CA . LEU A 1 403 ? -10.363 -5.975 14.590 1.00 95.25 403 LEU A CA 1
ATOM 2981 C C . LEU A 1 403 ? -10.468 -6.944 15.777 1.00 95.25 403 LEU A C 1
ATOM 2983 O O . LEU A 1 403 ? -9.639 -6.893 16.687 1.00 95.25 403 LEU A O 1
ATOM 2987 N N . PHE A 1 404 ? -11.469 -7.823 15.756 1.00 95.00 404 PHE A N 1
ATOM 2988 C CA . PHE A 1 404 ? -11.764 -8.817 16.795 1.00 95.00 404 PHE A CA 1
ATOM 2989 C C . PHE A 1 404 ? -11.643 -10.228 16.203 1.00 95.00 404 PHE A C 1
ATOM 2991 O O . PHE A 1 404 ? -12.615 -10.963 16.066 1.00 95.00 404 PHE A O 1
ATOM 2998 N N . ARG A 1 405 ? -10.436 -10.548 15.717 1.00 93.38 405 ARG A N 1
ATOM 2999 C CA . ARG A 1 405 ? -10.178 -11.743 14.901 1.00 93.38 405 ARG A CA 1
ATOM 3000 C C . ARG A 1 405 ? -9.933 -12.971 15.773 1.00 93.38 405 ARG A C 1
ATOM 3002 O O . ARG A 1 405 ? -9.134 -12.902 16.702 1.00 93.38 405 ARG A O 1
ATOM 3009 N N . ASP A 1 406 ? -10.482 -14.112 15.374 1.00 96.88 406 ASP A N 1
ATOM 3010 C CA . ASP A 1 406 ? -10.108 -15.435 15.881 1.00 96.88 406 ASP A CA 1
ATOM 3011 C C . ASP A 1 406 ? -9.928 -16.427 14.717 1.00 96.88 406 ASP A C 1
ATOM 3013 O O . ASP A 1 406 ? -10.347 -16.173 13.581 1.00 96.88 406 ASP A O 1
ATOM 3017 N N . GLY A 1 407 ? -9.283 -17.565 14.973 1.00 97.25 407 GLY A N 1
ATOM 3018 C CA . GLY A 1 407 ? -8.988 -18.553 13.939 1.00 97.25 407 GLY A CA 1
ATOM 3019 C C . GLY A 1 407 ? -10.232 -19.168 13.291 1.00 97.25 407 GLY A C 1
ATOM 3020 O O . GLY A 1 407 ? -10.171 -19.560 12.125 1.00 97.25 407 GLY A O 1
ATOM 3021 N N . VAL A 1 408 ? -11.355 -19.253 14.010 1.00 97.69 408 VAL A N 1
ATOM 3022 C CA . VAL A 1 408 ? -12.612 -19.810 13.490 1.00 97.69 408 VAL A CA 1
ATOM 3023 C C . VAL A 1 408 ? -13.221 -18.850 12.470 1.00 97.69 408 VAL A C 1
ATOM 3025 O O . VAL A 1 408 ? -13.481 -19.263 11.339 1.00 97.69 408 VAL A O 1
ATOM 3028 N N . ARG A 1 409 ? -13.366 -17.565 12.817 1.00 97.31 409 ARG A N 1
ATOM 3029 C CA . ARG A 1 409 ? -13.882 -16.524 11.911 1.00 97.31 409 ARG A CA 1
ATOM 3030 C C . ARG A 1 409 ? -12.994 -16.351 10.687 1.00 97.31 409 ARG A C 1
ATOM 3032 O O . ARG A 1 409 ? -13.507 -16.255 9.577 1.00 97.31 409 ARG A O 1
ATOM 3039 N N . LEU A 1 410 ? -11.671 -16.365 10.868 1.00 98.31 410 LEU A N 1
ATOM 3040 C CA . LEU A 1 410 ? -10.723 -16.251 9.757 1.00 98.31 410 LEU A CA 1
ATOM 3041 C C . LEU A 1 410 ? -10.882 -17.392 8.742 1.00 98.31 410 LEU A C 1
ATOM 3043 O O . LEU A 1 410 ? -10.939 -17.135 7.541 1.00 98.31 410 LEU A O 1
ATOM 3047 N N . ARG A 1 411 ? -10.990 -18.643 9.214 1.00 98.62 411 ARG A N 1
ATOM 3048 C CA . ARG A 1 411 ? -11.206 -19.812 8.343 1.00 98.62 411 ARG A CA 1
ATOM 3049 C C . ARG A 1 411 ? -12.570 -19.778 7.656 1.00 98.62 411 ARG A C 1
ATOM 3051 O O . ARG A 1 411 ? -12.646 -20.103 6.476 1.00 98.62 411 ARG A O 1
ATOM 3058 N N . ALA A 1 412 ? -13.619 -19.359 8.364 1.00 98.44 412 ALA A N 1
ATOM 3059 C CA . ALA A 1 412 ? -14.953 -19.218 7.787 1.00 98.44 412 ALA A CA 1
ATOM 3060 C C . ALA A 1 412 ? -14.975 -18.178 6.654 1.00 98.44 412 ALA A C 1
ATOM 3062 O O . ALA A 1 412 ? -15.457 -18.472 5.563 1.00 98.44 412 ALA A O 1
ATOM 3063 N N . SER A 1 413 ? -14.387 -16.997 6.875 1.00 98.50 413 SER A N 1
ATOM 3064 C CA . SER A 1 413 ? -14.255 -15.971 5.834 1.00 98.50 413 SER A CA 1
ATOM 3065 C C . SER A 1 413 ? -13.414 -16.457 4.651 1.00 98.50 413 SER A C 1
ATOM 3067 O O . SER A 1 413 ? -13.782 -16.208 3.507 1.00 98.50 413 SER A O 1
ATOM 3069 N N . LEU A 1 414 ? -12.314 -17.183 4.893 1.00 98.62 414 LEU A N 1
ATOM 3070 C CA . LEU A 1 414 ? -11.479 -17.715 3.812 1.00 98.62 414 LEU A CA 1
ATOM 3071 C C . LEU A 1 414 ? -12.252 -18.7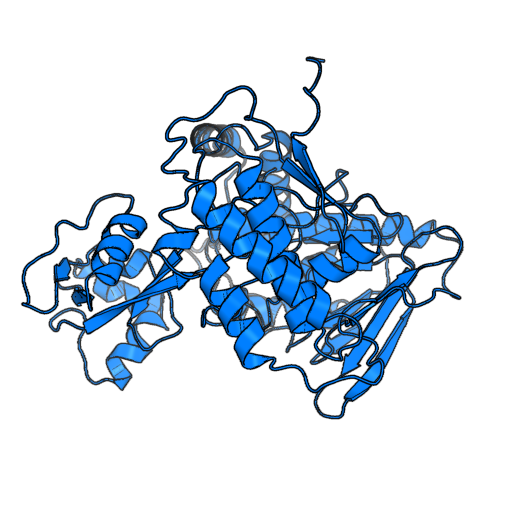08 2.932 1.00 98.62 414 LEU A C 1
ATOM 3073 O O . LEU A 1 414 ? -12.179 -18.597 1.714 1.00 98.62 414 LEU A O 1
ATOM 3077 N N . ALA A 1 415 ? -13.046 -19.602 3.528 1.00 98.50 415 ALA A N 1
ATOM 3078 C CA . ALA A 1 415 ? -13.860 -20.561 2.780 1.00 98.50 415 ALA A CA 1
ATOM 3079 C C . ALA A 1 415 ? -14.892 -19.877 1.863 1.00 98.50 415 ALA A C 1
ATOM 3081 O O . ALA A 1 415 ? -15.074 -20.295 0.721 1.00 98.50 415 ALA A O 1
ATOM 3082 N N . VAL A 1 416 ? -15.530 -18.794 2.329 1.00 98.44 416 VAL A N 1
ATOM 3083 C CA . VAL A 1 416 ? -16.437 -17.981 1.495 1.00 98.44 416 VAL A CA 1
ATOM 3084 C C . VAL A 1 416 ? -15.682 -17.366 0.314 1.00 98.44 416 VAL A C 1
ATOM 3086 O O . VAL A 1 416 ? -16.155 -17.412 -0.819 1.00 98.44 416 VAL A O 1
ATOM 3089 N N . LEU A 1 417 ? -14.483 -16.830 0.551 1.00 98.44 417 LEU A N 1
ATOM 3090 C CA . LEU A 1 417 ? -13.687 -16.213 -0.510 1.00 98.44 417 LEU A CA 1
ATOM 3091 C C . LEU A 1 417 ? -13.064 -17.224 -1.482 1.00 98.44 417 LEU A C 1
ATOM 3093 O O . LEU A 1 417 ? -12.840 -16.876 -2.638 1.00 98.44 417 LEU A O 1
ATOM 3097 N N . ASP A 1 418 ? -12.789 -18.457 -1.054 1.00 98.12 418 ASP A N 1
ATOM 3098 C CA . ASP A 1 418 ? -12.361 -19.547 -1.941 1.00 98.12 418 ASP A CA 1
ATOM 3099 C C . ASP A 1 418 ? -13.469 -19.925 -2.940 1.00 98.12 418 ASP A C 1
ATOM 3101 O O . ASP A 1 418 ? -13.196 -20.158 -4.123 1.00 98.12 418 ASP A O 1
ATOM 3105 N N . GLN A 1 419 ? -14.727 -19.915 -2.492 1.00 96.50 419 GLN A N 1
ATOM 3106 C CA . GLN A 1 419 ? -15.883 -20.097 -3.368 1.00 96.50 419 GLN A CA 1
ATOM 3107 C C . GLN A 1 419 ? -16.023 -18.921 -4.346 1.00 96.50 419 GLN A C 1
ATOM 3109 O O . GLN A 1 419 ? -16.080 -19.133 -5.557 1.00 96.50 419 GLN A O 1
ATOM 3114 N N . ALA A 1 420 ? -15.962 -17.685 -3.842 1.00 96.25 420 ALA A N 1
ATOM 3115 C CA . ALA A 1 420 ? -16.015 -16.485 -4.676 1.00 96.25 420 ALA A CA 1
ATOM 3116 C C . ALA A 1 420 ? -14.883 -16.436 -5.722 1.00 96.25 420 ALA A C 1
ATOM 3118 O O . ALA A 1 420 ? -15.100 -16.050 -6.868 1.00 96.25 420 ALA A O 1
ATOM 3119 N N . TRP A 1 421 ? -13.668 -16.866 -5.363 1.00 96.50 421 TRP A N 1
ATOM 3120 C CA . TRP A 1 421 ? -12.547 -16.982 -6.303 1.00 96.50 421 TRP A CA 1
ATOM 3121 C C . TRP A 1 421 ? -12.852 -17.940 -7.454 1.00 96.50 421 TRP A C 1
ATOM 3123 O O . TRP A 1 421 ? -12.552 -17.630 -8.607 1.00 96.50 421 TRP A O 1
ATOM 3133 N N . SER A 1 422 ? -13.467 -19.081 -7.142 1.00 93.56 422 SER A N 1
ATOM 3134 C CA . SER A 1 422 ? -13.832 -20.091 -8.137 1.00 93.56 422 SER A CA 1
ATOM 3135 C C . SER A 1 422 ? -14.887 -19.566 -9.114 1.00 93.56 422 SER A C 1
ATOM 3137 O O . SER A 1 422 ? -14.816 -19.862 -10.302 1.00 93.56 422 SER A O 1
ATOM 3139 N N . GLU A 1 423 ? -15.819 -18.737 -8.643 1.00 92.31 423 GLU A N 1
ATOM 3140 C CA . GLU A 1 423 ? -16.834 -18.082 -9.483 1.00 92.31 423 GLU A CA 1
ATOM 3141 C C . GLU A 1 423 ? -16.246 -17.008 -10.404 1.00 92.31 423 GLU A C 1
ATOM 3143 O O . GLU A 1 423 ? -16.742 -16.794 -11.506 1.00 92.31 423 GLU A O 1
ATOM 3148 N N . LEU A 1 424 ? -15.165 -16.343 -9.987 1.00 93.50 424 LEU A N 1
ATOM 3149 C CA . LEU A 1 424 ? -14.475 -15.341 -10.804 1.00 93.50 424 LEU A CA 1
ATOM 3150 C C . LEU A 1 424 ? -13.619 -15.960 -11.921 1.00 93.50 424 LEU A C 1
ATOM 3152 O O . LEU A 1 424 ? -13.154 -15.229 -12.809 1.00 93.50 424 LEU A O 1
ATOM 3156 N N . ALA A 1 425 ? -13.403 -17.279 -11.899 1.00 86.94 425 ALA A N 1
ATOM 3157 C CA . ALA A 1 425 ? -12.743 -17.994 -12.983 1.00 86.94 425 ALA A CA 1
ATOM 3158 C C . ALA A 1 425 ? -13.579 -17.881 -14.266 1.00 86.94 425 ALA A C 1
ATOM 3160 O O . ALA A 1 425 ? -14.766 -18.185 -14.282 1.00 86.94 425 ALA A O 1
ATOM 3161 N N . GLY A 1 426 ? -12.964 -17.419 -15.357 1.00 82.88 426 GLY A N 1
ATOM 3162 C CA . GLY A 1 426 ? -13.687 -17.203 -16.612 1.00 82.88 426 GLY A CA 1
ATOM 3163 C C . GLY A 1 426 ? -14.608 -15.976 -16.615 1.00 82.88 426 GLY A C 1
ATOM 3164 O O . GLY A 1 426 ? -15.537 -15.933 -17.414 1.00 82.88 426 GLY A O 1
ATOM 3165 N N . SER A 1 427 ? -14.375 -14.990 -15.742 1.00 90.69 427 SER A N 1
ATOM 3166 C CA . SER A 1 427 ? -15.068 -13.690 -15.748 1.00 90.69 427 SER A CA 1
ATOM 3167 C C . SER A 1 427 ? -14.236 -12.580 -16.404 1.00 90.69 427 SER A C 1
ATOM 3169 O O . SER A 1 427 ? -13.038 -12.750 -16.623 1.00 90.69 427 SER A O 1
ATOM 3171 N N . ASP A 1 428 ? -14.859 -11.425 -16.655 1.00 91.62 428 ASP A N 1
ATOM 3172 C CA . ASP A 1 428 ? -14.186 -10.157 -16.997 1.00 91.62 428 ASP A CA 1
ATOM 3173 C C . ASP A 1 428 ? -14.294 -9.157 -15.825 1.00 91.62 428 ASP A C 1
ATOM 3175 O O . ASP A 1 428 ? -14.781 -8.034 -15.939 1.00 91.62 428 ASP A O 1
ATOM 3179 N N . LEU A 1 429 ? -13.943 -9.626 -14.622 1.00 94.62 429 LEU A N 1
ATOM 3180 C CA . LEU A 1 429 ? -14.040 -8.870 -13.367 1.00 94.62 429 LEU A CA 1
ATOM 3181 C C . LEU A 1 429 ? -12.666 -8.723 -12.704 1.00 94.62 429 LEU A C 1
ATOM 3183 O O . LEU A 1 429 ? -12.484 -9.018 -11.520 1.00 94.62 429 LEU A O 1
ATOM 3187 N N . ARG A 1 430 ? -11.676 -8.264 -13.476 1.00 95.38 430 ARG A N 1
ATOM 3188 C CA . ARG A 1 430 ? -10.252 -8.267 -13.098 1.00 95.38 430 ARG A CA 1
ATOM 3189 C C . ARG A 1 430 ? -9.952 -7.612 -11.753 1.00 95.38 430 ARG A C 1
ATOM 3191 O O . ARG A 1 430 ? -9.231 -8.176 -10.934 1.00 95.38 430 ARG A O 1
ATOM 3198 N N . GLU A 1 431 ? -10.526 -6.439 -11.496 1.00 96.75 431 GLU A N 1
ATOM 3199 C CA . GLU A 1 431 ? -10.308 -5.724 -10.232 1.00 96.75 431 GLU A CA 1
ATOM 3200 C C . GLU A 1 431 ? -10.932 -6.461 -9.037 1.00 96.75 431 GLU A C 1
ATOM 3202 O O . GLU A 1 431 ? -10.388 -6.436 -7.933 1.00 96.75 431 GLU A O 1
ATOM 3207 N N . LEU A 1 432 ? -12.066 -7.138 -9.245 1.00 97.94 432 LEU A N 1
ATOM 3208 C CA . LEU A 1 432 ? -12.716 -7.934 -8.207 1.00 97.94 432 LEU A CA 1
ATOM 3209 C C . LEU A 1 432 ? -11.935 -9.220 -7.925 1.00 97.94 432 LEU A C 1
ATOM 3211 O O . LEU A 1 432 ? -11.767 -9.579 -6.760 1.00 97.94 432 LEU A O 1
ATOM 3215 N N . ALA A 1 433 ? -11.378 -9.855 -8.961 1.00 98.00 433 ALA A N 1
ATOM 3216 C CA . ALA A 1 433 ? -10.429 -10.957 -8.812 1.00 98.00 433 ALA A CA 1
ATOM 3217 C C . ALA A 1 433 ? -9.201 -10.524 -8.000 1.00 98.00 433 ALA A C 1
ATOM 3219 O O . ALA A 1 433 ? -8.827 -11.204 -7.045 1.00 98.00 433 ALA A O 1
ATOM 3220 N N . ALA A 1 434 ? -8.633 -9.352 -8.293 1.00 98.56 434 ALA A N 1
ATOM 3221 C CA . ALA A 1 434 ? -7.490 -8.822 -7.554 1.00 98.56 434 ALA A CA 1
ATOM 3222 C C . ALA A 1 434 ? -7.801 -8.573 -6.069 1.00 98.56 434 ALA A C 1
ATOM 3224 O O . ALA A 1 434 ? -7.021 -8.967 -5.195 1.00 98.56 434 ALA A O 1
ATOM 3225 N N . MET A 1 435 ? -8.961 -7.985 -5.759 1.00 98.62 435 MET A N 1
ATOM 3226 C CA . MET A 1 435 ? -9.388 -7.775 -4.373 1.00 98.62 435 MET A CA 1
ATOM 3227 C C . MET A 1 435 ? -9.667 -9.096 -3.649 1.00 98.62 435 MET A C 1
ATOM 3229 O O . MET A 1 435 ? -9.253 -9.249 -2.499 1.00 98.62 435 MET A O 1
ATOM 3233 N N . THR A 1 436 ? -10.307 -10.057 -4.320 1.00 98.75 436 THR A N 1
ATOM 3234 C CA . THR A 1 436 ? -10.620 -11.382 -3.760 1.00 98.75 436 THR A CA 1
ATOM 3235 C C . THR A 1 436 ? -9.344 -12.163 -3.454 1.00 98.75 436 THR A C 1
ATOM 3237 O O . THR A 1 436 ? -9.181 -12.647 -2.336 1.00 98.75 436 THR A O 1
ATOM 3240 N N . ALA A 1 437 ? -8.385 -12.210 -4.386 1.00 98.62 437 ALA A N 1
ATOM 3241 C CA . ALA A 1 437 ? -7.076 -12.822 -4.153 1.00 98.62 437 ALA A CA 1
ATOM 3242 C C . ALA A 1 437 ? -6.341 -12.150 -2.984 1.00 98.62 437 ALA A C 1
ATOM 3244 O O . ALA A 1 437 ? -5.855 -12.826 -2.078 1.00 98.62 437 ALA A O 1
ATOM 3245 N N . SER A 1 438 ? -6.345 -10.813 -2.950 1.00 98.75 438 SER A N 1
ATOM 3246 C CA . SER A 1 438 ? -5.730 -10.041 -1.866 1.00 98.75 438 SER A CA 1
ATOM 3247 C C . SER A 1 438 ? -6.314 -10.385 -0.497 1.00 98.75 438 SER A C 1
ATOM 3249 O O . SER A 1 438 ? -5.565 -10.574 0.461 1.00 98.75 438 SER A O 1
ATOM 3251 N N . ALA A 1 439 ? -7.639 -10.504 -0.406 1.00 98.69 439 ALA A N 1
ATOM 3252 C CA . ALA A 1 439 ? -8.323 -10.882 0.821 1.00 98.69 439 ALA A CA 1
ATOM 3253 C C . ALA A 1 439 ? -7.982 -12.325 1.234 1.00 98.69 439 ALA A C 1
ATOM 3255 O O . ALA A 1 439 ? -7.632 -12.557 2.392 1.00 98.69 439 ALA A O 1
ATOM 3256 N N . ARG A 1 440 ? -7.970 -13.277 0.289 1.00 98.75 440 ARG A N 1
ATOM 3257 C CA . ARG A 1 440 ? -7.571 -14.675 0.541 1.00 98.75 440 ARG A CA 1
ATOM 3258 C C . ARG A 1 440 ? -6.146 -14.776 1.084 1.00 98.75 440 ARG A C 1
ATOM 3260 O O . ARG A 1 440 ? -5.935 -15.421 2.109 1.00 98.75 440 ARG A O 1
ATOM 3267 N N . TRP A 1 441 ? -5.179 -14.088 0.473 1.00 98.81 441 TRP A N 1
ATOM 3268 C CA . TRP A 1 441 ? -3.797 -14.056 0.965 1.00 98.81 441 TRP A CA 1
ATOM 3269 C C . TRP A 1 441 ? -3.685 -13.433 2.358 1.00 98.81 441 TRP A C 1
ATOM 3271 O O . TRP A 1 441 ? -2.956 -13.950 3.205 1.00 98.81 441 TRP A O 1
ATOM 3281 N N . SER A 1 442 ? -4.429 -12.357 2.625 1.00 98.69 442 SER A N 1
ATOM 3282 C CA . SER A 1 442 ? -4.466 -11.722 3.944 1.00 98.69 442 SER A CA 1
ATOM 3283 C C . SER A 1 442 ? -5.046 -12.620 5.032 1.00 98.69 442 SER A C 1
ATOM 3285 O O . SER A 1 442 ? -4.489 -12.679 6.133 1.00 98.69 442 SER A O 1
ATOM 3287 N N . LEU A 1 443 ? -6.138 -13.331 4.748 1.00 98.62 443 LEU A N 1
ATOM 3288 C CA . LEU A 1 443 ? -6.741 -14.271 5.693 1.00 98.62 443 LEU A CA 1
ATOM 3289 C C . LEU A 1 443 ? -5.842 -15.487 5.914 1.00 98.62 443 LEU A C 1
ATOM 3291 O O . LEU A 1 443 ? -5.623 -15.867 7.061 1.00 98.62 443 LEU A O 1
ATOM 3295 N N . LEU A 1 444 ? -5.253 -16.047 4.856 1.00 98.69 444 LEU A N 1
ATOM 3296 C CA . LEU A 1 444 ? -4.341 -17.185 4.964 1.00 98.69 444 LEU A CA 1
ATOM 3297 C C . LEU A 1 444 ? -3.093 -16.848 5.797 1.00 98.69 444 LEU A C 1
ATOM 3299 O O . LEU A 1 444 ? -2.722 -17.608 6.696 1.00 98.69 444 LEU A O 1
ATOM 3303 N N . ALA A 1 445 ? -2.480 -15.685 5.560 1.00 98.56 445 ALA A N 1
ATOM 3304 C CA . ALA A 1 445 ? -1.375 -15.203 6.387 1.00 98.56 445 ALA A CA 1
ATOM 3305 C C . ALA A 1 445 ? -1.817 -14.985 7.844 1.00 98.56 445 ALA A C 1
ATOM 3307 O O . ALA A 1 445 ? -1.103 -15.362 8.770 1.00 98.56 445 ALA A O 1
ATOM 3308 N N . SER A 1 446 ? -3.025 -14.448 8.056 1.00 98.38 446 SER A N 1
ATOM 3309 C CA . SER A 1 446 ? -3.588 -14.237 9.396 1.00 98.38 446 SER A CA 1
ATOM 3310 C C . SER A 1 446 ? -3.866 -15.542 10.144 1.00 98.38 446 SER A C 1
ATOM 3312 O O . SER A 1 446 ? -3.706 -15.583 11.359 1.00 98.38 446 SER A O 1
ATOM 3314 N N . ILE A 1 447 ? -4.282 -16.601 9.444 1.00 98.25 447 ILE A N 1
ATOM 3315 C CA . ILE A 1 447 ? -4.468 -17.944 10.013 1.00 98.25 447 ILE A CA 1
ATOM 3316 C C . ILE A 1 447 ? -3.114 -18.532 10.413 1.00 98.25 447 ILE A C 1
ATOM 3318 O O . ILE A 1 447 ? -2.996 -19.095 11.499 1.00 98.25 447 ILE A O 1
ATOM 3322 N N . THR A 1 448 ? -2.108 -18.359 9.552 1.00 98.25 448 THR A N 1
ATOM 3323 C CA . THR A 1 448 ? -0.741 -18.861 9.753 1.00 98.25 448 THR A CA 1
ATOM 3324 C C . THR A 1 448 ? -0.038 -18.158 10.921 1.00 98.25 448 THR A C 1
ATOM 3326 O O . THR A 1 448 ? 0.687 -18.804 11.674 1.00 98.25 448 THR A O 1
ATOM 3329 N N . ARG A 1 449 ? -0.285 -16.856 11.131 1.00 97.50 449 ARG A N 1
ATOM 3330 C CA . ARG A 1 449 ? 0.193 -16.111 12.306 1.00 97.50 449 ARG A CA 1
ATOM 3331 C C . ARG A 1 449 ? -0.707 -16.359 13.521 1.00 97.50 449 ARG A C 1
ATOM 3333 O O . ARG A 1 449 ? -1.560 -15.544 13.856 1.00 97.50 449 ARG A O 1
ATOM 3340 N N . ALA A 1 450 ? -0.531 -17.484 14.201 1.00 96.94 450 ALA A N 1
ATOM 3341 C CA . ALA A 1 450 ? -1.274 -17.810 15.421 1.00 96.94 450 ALA A CA 1
ATOM 3342 C C . ALA A 1 450 ? -0.719 -17.085 16.675 1.00 96.94 450 ALA A C 1
ATOM 3344 O O . ALA A 1 450 ? -0.352 -17.718 17.660 1.00 96.94 450 ALA A O 1
ATOM 3345 N N . GLU A 1 451 ? -0.635 -15.751 16.632 1.00 97.31 451 GLU A N 1
ATOM 3346 C CA . GLU A 1 451 ? -0.157 -14.879 17.722 1.00 97.31 451 GLU A CA 1
ATOM 3347 C C . GLU A 1 451 ? -0.777 -13.472 17.628 1.00 97.31 451 GLU A C 1
ATOM 3349 O O . GLU A 1 451 ? -1.444 -13.141 16.648 1.00 97.31 451 GLU A O 1
ATOM 3354 N N . SER A 1 452 ? -0.485 -12.602 18.599 1.00 97.00 452 SER A N 1
ATOM 3355 C CA . SER A 1 452 ? -0.763 -11.162 18.507 1.00 97.00 452 SER A CA 1
ATOM 3356 C C . SER A 1 452 ? 0.532 -10.355 18.472 1.00 97.00 452 SER A C 1
ATOM 3358 O O . SER A 1 452 ? 1.325 -10.376 19.412 1.00 97.00 452 SER A O 1
ATOM 3360 N N . ARG A 1 453 ? 0.738 -9.597 17.391 1.00 95.69 453 ARG A N 1
ATOM 3361 C CA . ARG A 1 453 ? 1.943 -8.800 17.139 1.00 95.69 453 ARG A CA 1
ATOM 3362 C C . ARG A 1 453 ? 1.607 -7.532 16.357 1.00 95.69 453 ARG A C 1
ATOM 3364 O O . ARG A 1 453 ? 1.135 -7.581 15.224 1.00 95.69 453 ARG A O 1
ATOM 3371 N N . GLY A 1 454 ? 1.908 -6.369 16.934 1.00 94.38 454 GLY A N 1
ATOM 3372 C CA . GLY A 1 454 ? 1.693 -5.079 16.274 1.00 94.38 454 GLY A CA 1
ATOM 3373 C C . GLY A 1 454 ? 0.225 -4.849 15.892 1.00 94.38 454 GLY A C 1
ATOM 3374 O O . GLY A 1 454 ? -0.645 -4.945 16.750 1.00 94.38 454 GLY A O 1
ATOM 3375 N N . ILE A 1 455 ? -0.070 -4.543 14.625 1.00 94.62 455 ILE A N 1
ATOM 3376 C CA . ILE A 1 455 ? -1.459 -4.367 14.155 1.00 94.62 455 ILE A CA 1
ATOM 3377 C C . ILE A 1 455 ? -2.184 -5.693 13.887 1.00 94.62 455 ILE A C 1
ATOM 3379 O O . ILE A 1 455 ? -3.390 -5.681 13.681 1.00 94.62 455 ILE A O 1
ATOM 3383 N N . HIS A 1 456 ? -1.487 -6.831 13.903 1.00 96.31 456 HIS A N 1
ATOM 3384 C CA . HIS A 1 456 ? -2.123 -8.143 13.850 1.00 96.31 456 HIS A CA 1
ATOM 3385 C C . HIS A 1 456 ? -2.481 -8.589 15.272 1.00 96.31 456 HIS A C 1
ATOM 3387 O O . HIS A 1 456 ? -1.595 -8.793 16.097 1.00 96.31 456 HIS A O 1
ATOM 3393 N N . GLN A 1 457 ? -3.773 -8.704 15.574 1.00 95.75 457 GLN A N 1
ATOM 3394 C CA . GLN A 1 457 ? -4.278 -9.033 16.908 1.00 95.75 457 GLN A CA 1
ATOM 3395 C C . GLN A 1 457 ? -5.295 -10.176 16.807 1.00 95.75 457 GLN A C 1
ATOM 3397 O O . GLN A 1 457 ? -6.252 -10.083 16.035 1.00 95.75 457 GLN A O 1
ATOM 3402 N N . ARG A 1 458 ? -5.077 -11.235 17.588 1.00 96.62 458 ARG A N 1
ATOM 3403 C CA . ARG A 1 458 ? -5.859 -12.477 17.636 1.00 96.62 458 ARG A CA 1
ATOM 3404 C C . ARG A 1 458 ? -6.435 -12.666 19.037 1.00 96.62 458 ARG A C 1
ATOM 3406 O O . ARG A 1 458 ? -5.694 -12.704 20.014 1.00 96.62 458 ARG A O 1
ATOM 3413 N N . GLU A 1 459 ? -7.753 -12.790 19.147 1.00 96.38 459 GLU A N 1
ATOM 3414 C CA . GLU A 1 459 ? -8.440 -12.994 20.432 1.00 96.38 459 GLU A CA 1
ATOM 3415 C C . GLU A 1 459 ? -8.130 -14.368 21.037 1.00 96.38 459 GLU A C 1
ATOM 3417 O O . GLU A 1 459 ? -8.010 -14.500 22.252 1.00 96.38 459 GLU A O 1
ATOM 3422 N N . ASP A 1 460 ? -7.927 -15.372 20.183 1.00 97.19 460 ASP A N 1
ATOM 3423 C CA . ASP A 1 460 ? -7.549 -16.736 20.552 1.00 97.19 460 ASP A CA 1
ATOM 3424 C C . ASP A 1 460 ? -6.040 -16.912 20.809 1.00 97.19 460 ASP A C 1
ATOM 3426 O O . ASP A 1 460 ? -5.630 -17.921 21.376 1.00 97.19 460 ASP A O 1
ATOM 3430 N N . HIS A 1 461 ? -5.215 -15.919 20.451 1.00 96.88 461 HIS A N 1
ATOM 3431 C CA . HIS A 1 461 ? -3.769 -15.905 20.689 1.00 96.88 461 HIS A CA 1
ATOM 3432 C C . HIS A 1 461 ? -3.294 -14.492 21.059 1.00 96.88 461 HIS A C 1
ATOM 3434 O O . HIS A 1 461 ? -2.788 -13.748 20.221 1.00 96.88 461 HIS A O 1
ATOM 3440 N N . SER A 1 462 ? -3.459 -14.098 22.324 1.00 95.06 462 SER A N 1
ATOM 3441 C CA . SER A 1 462 ? -3.259 -12.705 22.766 1.00 95.06 462 SER A CA 1
ATOM 3442 C C . SER A 1 462 ? -1.800 -12.274 22.959 1.00 95.06 462 SER A C 1
ATOM 3444 O O . SER A 1 462 ? -1.535 -11.082 23.111 1.00 95.06 462 SER A O 1
ATOM 3446 N N . GLN A 1 463 ? -0.855 -13.216 22.968 1.00 96.06 463 GLN A N 1
ATOM 3447 C CA . GLN A 1 463 ? 0.568 -12.947 23.191 1.00 96.06 463 GLN A CA 1
ATOM 3448 C C . GLN A 1 463 ? 1.378 -13.104 21.900 1.00 96.06 463 GLN A C 1
ATOM 3450 O O . GLN A 1 463 ? 0.985 -13.888 21.030 1.00 96.06 463 GLN A O 1
ATOM 3455 N N . PRO A 1 464 ? 2.506 -12.384 21.764 1.00 95.62 464 PRO A N 1
ATOM 3456 C CA . PRO A 1 464 ? 3.464 -12.650 20.704 1.00 95.62 464 PRO A CA 1
ATOM 3457 C C . PRO A 1 464 ? 4.175 -13.992 20.937 1.00 95.62 464 PRO A C 1
ATOM 3459 O O . PRO A 1 464 ? 4.575 -14.307 22.056 1.00 95.62 464 PRO A O 1
ATOM 3462 N N . ASP A 1 465 ? 4.396 -14.743 19.865 1.00 95.31 465 ASP A N 1
ATOM 3463 C CA . ASP A 1 465 ? 5.162 -15.986 19.831 1.00 95.31 465 ASP A CA 1
ATOM 3464 C C . ASP A 1 465 ? 6.563 -15.718 19.239 1.00 95.31 465 ASP A C 1
ATOM 3466 O O . ASP A 1 465 ? 6.673 -15.291 18.083 1.00 95.31 465 ASP A O 1
ATOM 3470 N N . PRO A 1 466 ? 7.660 -15.947 19.989 1.00 92.69 466 PRO A N 1
ATOM 3471 C CA . PRO A 1 466 ? 9.024 -15.821 19.475 1.00 92.69 466 PRO A CA 1
ATOM 3472 C C . PRO A 1 466 ? 9.305 -16.660 18.221 1.00 92.69 466 PRO A C 1
ATOM 3474 O O . PRO A 1 466 ? 10.055 -16.212 17.354 1.00 92.69 466 PRO A O 1
ATOM 3477 N N . ALA A 1 467 ? 8.683 -17.835 18.071 1.00 91.88 467 ALA A N 1
ATOM 3478 C CA . ALA A 1 467 ? 8.848 -18.671 16.883 1.00 91.88 467 ALA A CA 1
ATOM 3479 C C . ALA A 1 467 ? 8.291 -17.990 15.622 1.00 91.88 467 ALA A C 1
ATOM 3481 O O . ALA A 1 467 ? 8.815 -18.195 14.525 1.00 91.88 467 ALA A O 1
ATOM 3482 N N . LEU A 1 468 ? 7.291 -17.120 15.789 1.00 93.38 468 LEU A N 1
ATOM 3483 C CA . LEU A 1 468 ? 6.655 -16.335 14.735 1.00 93.38 468 LEU A CA 1
ATOM 3484 C C . LEU A 1 468 ? 7.221 -14.911 14.611 1.00 93.38 468 LEU A C 1
ATOM 3486 O O . LEU A 1 468 ? 6.712 -14.119 13.818 1.00 93.38 468 LEU A O 1
ATOM 3490 N N . ALA A 1 469 ? 8.331 -14.578 15.282 1.00 93.25 469 ALA A N 1
ATOM 3491 C CA . ALA A 1 469 ? 9.098 -13.345 15.043 1.00 93.25 469 ALA A CA 1
ATOM 3492 C C . ALA A 1 469 ? 9.861 -13.372 13.694 1.00 93.25 469 ALA A C 1
ATOM 3494 O O . ALA A 1 469 ? 11.030 -13.010 13.594 1.00 93.25 469 ALA A O 1
ATOM 3495 N N . ARG A 1 470 ? 9.181 -13.843 12.649 1.00 93.75 470 ARG A N 1
ATOM 3496 C CA . ARG A 1 470 ? 9.626 -14.027 11.271 1.00 93.75 470 ARG A CA 1
ATOM 3497 C C . ARG A 1 470 ? 8.502 -13.584 10.339 1.00 93.75 470 ARG A C 1
ATOM 3499 O O . ARG A 1 470 ? 7.329 -13.531 10.728 1.00 93.75 470 ARG A O 1
ATOM 3506 N N . ARG A 1 471 ? 8.852 -13.239 9.106 1.00 95.94 471 ARG A N 1
ATOM 3507 C CA . ARG A 1 471 ? 7.872 -12.818 8.097 1.00 95.94 471 ARG A CA 1
ATOM 3508 C C . ARG A 1 471 ? 7.119 -14.035 7.582 1.00 95.94 471 ARG A C 1
ATOM 3510 O O . ARG A 1 471 ? 7.694 -15.119 7.512 1.00 95.94 471 ARG A O 1
ATOM 3517 N N . ILE A 1 472 ? 5.852 -13.859 7.226 1.00 97.69 472 ILE A N 1
ATOM 3518 C CA . ILE A 1 472 ? 5.057 -14.912 6.591 1.00 97.69 472 ILE A CA 1
ATOM 3519 C C . ILE A 1 472 ? 5.055 -14.669 5.094 1.00 97.69 472 ILE A C 1
ATOM 3521 O O . ILE A 1 472 ? 4.620 -13.619 4.626 1.00 97.69 472 ILE A O 1
ATOM 3525 N N . ARG A 1 473 ? 5.525 -15.668 4.355 1.00 97.94 473 ARG A N 1
ATOM 3526 C CA . ARG A 1 473 ? 5.556 -15.686 2.899 1.00 97.94 473 ARG A CA 1
ATOM 3527 C C . ARG A 1 473 ? 4.291 -16.340 2.391 1.00 97.94 473 ARG A C 1
ATOM 3529 O O . ARG A 1 473 ? 3.936 -17.417 2.861 1.00 97.94 473 ARG A O 1
ATOM 3536 N N . VAL A 1 474 ? 3.637 -15.703 1.428 1.00 98.44 474 VAL A N 1
ATOM 3537 C CA . VAL A 1 474 ? 2.448 -16.230 0.754 1.00 98.44 474 VAL A CA 1
ATOM 3538 C C . VAL A 1 474 ? 2.744 -16.374 -0.732 1.00 98.44 474 VAL A C 1
ATOM 3540 O O . VAL A 1 474 ? 3.284 -15.456 -1.349 1.00 98.44 474 VAL A O 1
ATOM 3543 N N . HIS A 1 475 ? 2.397 -17.517 -1.316 1.00 96.38 475 HIS A N 1
ATOM 3544 C CA . HIS A 1 475 ? 2.578 -17.771 -2.743 1.00 96.38 475 HIS A CA 1
ATOM 3545 C C . HIS A 1 475 ? 1.429 -18.605 -3.317 1.00 96.38 475 HIS A C 1
ATOM 3547 O O . HIS A 1 475 ? 0.755 -19.332 -2.590 1.00 96.38 475 HIS A O 1
ATOM 3553 N N . GLY A 1 476 ? 1.231 -18.525 -4.635 1.00 95.94 476 GLY A N 1
ATOM 3554 C CA . GLY A 1 476 ? 0.159 -19.228 -5.345 1.00 95.94 476 GLY A CA 1
ATOM 3555 C C . GLY A 1 476 ? -1.153 -18.439 -5.433 1.00 95.94 476 GLY A C 1
ATOM 3556 O O . GLY A 1 476 ? -1.382 -17.489 -4.684 1.00 95.94 476 GLY A O 1
ATOM 3557 N N . LEU A 1 477 ? -2.005 -18.844 -6.380 1.00 93.62 477 LEU A N 1
ATOM 3558 C CA . LEU A 1 477 ? -3.279 -18.189 -6.708 1.00 93.62 477 LEU A CA 1
ATOM 3559 C C . LEU A 1 477 ? -4.477 -19.069 -6.360 1.00 93.62 477 LEU A C 1
ATOM 3561 O O . LEU A 1 477 ? -5.236 -18.738 -5.455 1.00 93.62 477 LEU A O 1
ATOM 3565 N N . ASP A 1 478 ? -4.634 -20.210 -7.032 1.00 94.62 478 ASP A N 1
ATOM 3566 C CA . ASP A 1 478 ? -5.806 -21.072 -6.827 1.00 94.62 478 ASP A CA 1
ATOM 3567 C C . ASP A 1 478 ? -5.772 -21.764 -5.469 1.00 94.62 478 ASP A C 1
ATOM 3569 O O . ASP A 1 478 ? -6.762 -21.789 -4.739 1.00 94.62 478 ASP A O 1
ATOM 3573 N N . ARG A 1 479 ? -4.591 -22.264 -5.100 1.00 95.38 479 ARG A N 1
ATOM 3574 C CA . ARG A 1 479 ? -4.310 -22.905 -3.813 1.00 95.38 479 ARG A CA 1
ATOM 3575 C C . ARG A 1 479 ? -3.142 -22.183 -3.149 1.00 95.38 479 ARG A C 1
ATOM 3577 O O . ARG A 1 479 ? -2.009 -22.657 -3.249 1.00 95.38 479 ARG A O 1
ATOM 3584 N N . PRO A 1 480 ? -3.381 -20.996 -2.567 1.00 97.19 480 PRO A N 1
ATOM 3585 C CA . PRO A 1 480 ? -2.317 -20.244 -1.938 1.00 97.19 480 PRO A CA 1
ATOM 3586 C C . PRO A 1 480 ? -1.797 -20.997 -0.711 1.00 97.19 480 PRO A C 1
ATOM 3588 O O . PRO A 1 480 ? -2.557 -21.645 0.008 1.00 97.19 480 PRO A O 1
ATOM 3591 N N . ILE A 1 481 ? -0.495 -20.898 -0.474 1.00 97.94 481 ILE A N 1
ATOM 3592 C CA . ILE A 1 481 ? 0.184 -21.469 0.690 1.00 97.94 481 ILE A CA 1
ATOM 3593 C C . ILE A 1 481 ? 0.865 -20.323 1.429 1.00 97.94 481 ILE A C 1
ATOM 3595 O O . ILE A 1 481 ? 1.407 -19.410 0.801 1.00 97.94 481 ILE A O 1
ATOM 3599 N N . ALA A 1 482 ? 0.826 -20.369 2.760 1.00 98.25 482 ALA A N 1
ATOM 3600 C CA . ALA A 1 482 ? 1.529 -19.431 3.617 1.00 98.25 482 ALA A CA 1
ATOM 3601 C C . ALA A 1 482 ? 2.414 -20.175 4.616 1.00 98.25 482 ALA A C 1
ATOM 3603 O O . ALA A 1 482 ? 1.988 -21.163 5.215 1.00 98.25 482 ALA A O 1
ATOM 3604 N N . ALA A 1 483 ? 3.641 -19.692 4.797 1.00 97.12 483 ALA A N 1
ATOM 3605 C CA . ALA A 1 483 ? 4.589 -20.247 5.755 1.00 97.12 483 ALA A CA 1
ATOM 3606 C C . ALA A 1 483 ? 5.506 -19.146 6.312 1.00 97.12 483 ALA A C 1
ATOM 3608 O O . ALA A 1 483 ? 5.837 -18.205 5.583 1.00 97.12 483 ALA A O 1
ATOM 3609 N N . PRO A 1 484 ? 5.945 -19.239 7.580 1.00 95.94 484 PRO A N 1
ATOM 3610 C CA . PRO A 1 484 ? 7.024 -18.398 8.085 1.00 95.94 484 PRO A CA 1
ATOM 3611 C C . PRO A 1 484 ? 8.309 -18.596 7.269 1.00 95.94 484 PRO A C 1
ATOM 3613 O O . PRO A 1 484 ? 8.603 -19.708 6.827 1.00 95.94 484 PRO A O 1
ATOM 3616 N N . GLU A 1 485 ? 9.099 -17.534 7.099 1.00 93.12 485 GLU A N 1
ATOM 3617 C CA . GLU A 1 485 ? 10.464 -17.652 6.576 1.00 93.12 485 GLU A CA 1
ATOM 3618 C C . GLU A 1 485 ? 11.274 -18.657 7.425 1.00 93.12 485 GLU A C 1
ATOM 3620 O O . GLU A 1 485 ? 11.072 -18.741 8.647 1.00 93.12 485 GLU A O 1
ATOM 3625 N N . PRO A 1 486 ? 12.215 -19.406 6.814 1.00 86.69 486 PRO A N 1
ATOM 3626 C CA . PRO A 1 486 ? 13.138 -20.252 7.560 1.00 86.69 486 PRO A CA 1
ATOM 3627 C C . PRO A 1 486 ? 13.851 -19.465 8.661 1.00 86.69 486 PRO A C 1
ATOM 3629 O O . PRO A 1 486 ? 14.044 -18.250 8.560 1.00 86.69 486 PRO A O 1
ATOM 3632 N N . GLU A 1 487 ? 14.265 -20.155 9.723 1.00 74.94 487 GLU A N 1
ATOM 3633 C CA . GLU A 1 487 ? 15.097 -19.522 10.745 1.00 74.94 487 GLU A CA 1
ATOM 3634 C C . GLU A 1 487 ? 16.369 -18.998 10.084 1.00 74.94 487 GLU A C 1
ATOM 3636 O O . GLU A 1 487 ? 17.078 -19.754 9.414 1.00 74.94 487 GLU A O 1
ATOM 3641 N N . ARG A 1 488 ? 16.658 -17.702 10.236 1.00 61.34 488 ARG A N 1
ATOM 3642 C CA . ARG A 1 488 ? 17.977 -17.205 9.856 1.00 61.34 488 ARG A CA 1
ATOM 3643 C C . ARG A 1 488 ? 18.964 -17.899 10.781 1.00 61.34 488 ARG A C 1
ATOM 3645 O O . ARG A 1 488 ? 18.952 -17.633 11.981 1.00 61.34 488 ARG A O 1
ATOM 3652 N N . GLN A 1 489 ? 19.788 -18.791 10.236 1.00 39.75 489 GLN A N 1
ATOM 3653 C CA . GLN A 1 489 ? 20.968 -19.252 10.956 1.00 39.75 489 GLN A CA 1
ATOM 3654 C C . GLN A 1 489 ? 21.754 -17.997 11.337 1.00 39.75 489 GLN A C 1
ATOM 3656 O O . GLN A 1 489 ? 21.995 -17.143 10.480 1.00 39.75 489 GLN A O 1
ATOM 3661 N N . ALA A 1 490 ? 22.044 -17.836 12.628 1.00 38.62 490 ALA A N 1
ATOM 3662 C CA . ALA A 1 490 ? 22.881 -16.743 13.093 1.00 38.62 490 ALA A CA 1
ATOM 3663 C C . ALA A 1 490 ? 24.212 -16.830 12.333 1.00 38.62 490 ALA A C 1
ATOM 3665 O O . ALA A 1 490 ? 24.900 -17.847 12.425 1.00 38.62 490 ALA A O 1
ATOM 3666 N N . ALA A 1 491 ? 24.483 -15.816 11.511 1.00 31.31 491 ALA A N 1
ATOM 3667 C CA . ALA A 1 491 ? 25.737 -15.674 10.782 1.00 31.31 491 ALA A CA 1
ATOM 3668 C C . ALA A 1 491 ? 26.840 -15.171 11.712 1.00 31.31 491 ALA A C 1
ATOM 3670 O O . ALA A 1 491 ? 26.519 -14.323 12.580 1.00 31.31 491 ALA A O 1
#

Nearest PDB structures (foldseek):
  2acz-assembly1_A  TM=8.146E-01  e=1.437E-20  Escherichia coli
  6c12-assembly1_B  TM=7.683E-01  e=3.398E-21  Escherichia coli K-12
  6c12-assembly2_A  TM=7.829E-01  e=4.828E-20  Escherichia coli K-12
  7jz2-assembly1_E  TM=6.936E-01  e=6.541E-17  Escherichia coli K-12
  6t85-assembly1_A  TM=6.670E-01  e=9.945E-14  Shewanella oneidensis MR-1

Foldseek 3Di:
DLQLLLLVLQLVLPDAAEAEEQADQLCFAPLLQDFFFAQEDDPVCQVVVLVVLCVAQLLLAASVVQVLLNVLCHPPQCVLVVQAPFDADPVRHGDRGTHNSNSVRNSSVVVCVVSNHHYHHSADWQAFWADPVLATFWTKAAHPDPGHIDTAGFLFDEAAQAAAQLPLLAPSRNSRLQSLVQRCQLSFFWKWQLQQFLDKFKDFPPHNDGDRVLCLQKFKAAPVRDTQPAHDDDRDLSVLVRVVVHWMKIANLRPDPVNVVCCCVRPVCRCVVCVVVVHDRNPDIGTMDMGGRGLNQGFMAQEQDDPLQARPGHRYHYFQSNYGNCHNNRSAGPPSHHSVSRSNSNSSSVSSVNSVSRVPDPDRDDTHTSRFFQQAADDDDDDPLVVLSVLLCCCRPRCCNSVAHALVSLVVSLVSLLVVLVVSGRHNRSSSNSSSQSSNQNSQQLNQQQADGYSNAHPNHHHHDPVQSFMWMWHDGNDIHIDGDPPDDDD

Mean predicted aligned error: 4.32 Å

Organism: NCBI:txid2006130

Secondary structure (DSSP, 8-state):
-HHHHHHHHHHHTT---EEEESS-TTT-SHHHHS--B-----GGGHHHHHHHHHTTTTT---HHHHHHHHHHHHHHGGGGTTTS---B-TTS-B--SB--HHHHHHHHHHHHHHTTPEEEET--EEEEEE-TTS-EEEEEEEETTTTEEEEEE-S-EEE----B-TT---TT-TT-B-HHHHHHHHTT--EE-TT----EEEEETT-S---GGGGTT-EEE-TT-PBP---SS--HHHHHHHHTTS-EEEE-TTS-HHHHHHHHHH-TTTTHHHHHHT--TTTS-EEEEEEE-HHHHS--EE---STT-B-SSTTEEE-GGGB--HHHHTTS--HHHHHHHHHHHHHHHHHHHHHHHHHH-S--S--EE---TTTS--S-PPP-HHHHHHHHHHHHH-HHHHTSB-HHHHHHHHHHHHHHHHHTTT-S-HHHHHHHHHHHHHHHHHHH--S-BTTB-BSS--S--GGG-SPEEEE-SSS-EEEEPPP----

Sequence (491 aa):
MAGAWAAIGARRAGASVVLVEKGWLGTSGVTATAGPGHWWVAPADRPAAIAKRLAQSGGLNDPVWMERILETTWEILPTLSDVYDFSRDEQGQPRYRALRGPEYMRALRRRLEQIGVTIIDHAPAQELLRHADGSIGGARGIRHPGGTDWQVESGAVVLATGGTSFRSHLLGSHNNTGDGYLMAAEAGAQLSGMEFTSVYCIAPARTTLTRSMSFAFATYYDEAGQVLPIGGPDITRPLAAALLRGPVFADLARTPADIRAQVPTISPNFLLPFRRWGIDPYTRKFEVTLHGEGTIRGIGGIAVEDRDCGAGVPGLFVAGDAATRELVAGAISGGGNINSAWALSSGQWAGAGAARFAARSTRRSGARGIGGTGLHPVGGPQIDAPAILAQVQDAMLSYDKALFRDGVRLRASLAVLDQAWSELAGSDLRELAAMTASARWSLLASITRAESRGIHQREDHSQPDPALARRIRVHGLDRPIAAPEPERQAA

Radius of gyration: 22.1 Å; Cα contacts (8 Å, |Δi|>4): 1128; chains: 1; bounding box: 54×54×56 Å

Solvent-accessible surface area (backbone atoms only — not comparable to full-atom values): 24842 Å² total; per-residue (Å²): 110,17,46,54,30,14,49,53,21,14,45,75,56,71,36,87,48,77,48,71,27,57,48,44,79,30,66,45,41,47,56,26,69,36,67,39,16,35,44,70,61,58,80,91,51,37,66,62,55,50,52,60,48,54,77,60,7,60,66,44,45,37,72,70,54,41,53,48,28,32,53,43,32,66,67,51,61,66,73,41,60,91,61,36,91,60,57,57,51,99,86,66,47,72,42,77,42,64,45,53,13,46,60,50,30,40,22,48,39,52,51,38,56,76,73,64,43,46,74,39,58,23,24,41,70,67,24,42,15,34,31,94,88,64,31,29,25,23,37,30,32,38,27,57,88,83,66,48,76,47,76,45,69,28,40,31,39,70,40,36,58,32,19,25,25,65,65,42,59,41,54,42,28,72,82,16,30,20,49,50,53,42,41,38,34,67,68,68,21,39,30,24,39,41,38,27,30,53,34,64,38,42,21,51,57,91,54,40,61,63,50,55,78,77,50,74,38,41,48,38,21,41,83,88,64,48,78,46,100,57,60,79,96,67,46,60,66,58,47,45,60,47,50,76,77,40,66,34,30,33,28,32,63,68,51,52,70,72,58,61,70,42,38,64,77,80,43,55,72,71,58,48,64,35,62,77,69,75,46,56,51,55,83,38,74,44,53,45,40,72,34,38,33,24,23,56,46,18,30,13,23,31,33,68,71,48,91,37,20,31,27,82,33,55,39,34,20,29,11,24,36,24,16,38,35,26,46,71,28,18,35,29,62,38,55,48,30,44,45,42,17,40,11,44,28,34,3,30,33,13,14,31,36,36,24,56,47,25,72,68,47,90,61,62,70,81,44,41,78,58,61,56,65,6,68,52,65,48,96,71,81,88,76,62,60,68,60,51,50,50,52,48,31,47,49,62,56,33,53,71,52,38,70,54,21,36,67,66,60,41,53,54,43,38,53,55,46,54,52,48,51,59,66,33,50,37,25,76,41,41,57,57,38,12,33,45,52,51,50,42,50,20,35,48,32,41,58,68,50,78,29,20,46,59,46,26,55,24,74,82,25,75,51,67,48,79,90,61,49,46,56,41,41,34,38,63,76,94,74,58,48,60,46,65,56,77,82,77,74,86,126

pLDDT: mean 94.11, std 7.04, range [31.31, 98.94]